Protein AF-0000000076640229 (afdb_homodimer)

InterPro domains:
  IPR005471 Transcription regulator IclR, N-terminal [PF09339] (26-69)
  IPR036388 Winged helix-like DNA-binding domain superfamily [G3DSA:1.10.10.10] (22-86)
  IPR036390 Winged helix DNA-binding domain superfamily [SSF46785] (23-119)

Foldseek 3Di:
DPPPPPCCDCVPNVCCQCPVDPLSVLQLLVQLVVVDWADLVRSCVRSVHDSVSSVVNQVSNVVSVQKDWDDDDPPITIHGDPPDPCNVVSSVVSVVVVCLVVVLLVVLLVLQVPFPDHAQWKWWFDCVLVVNDDPLDATEMEGEHAPVCQVVSQVSSVVSCLVVLSCQVSQHHYHYHYDYLVRCLADVDGPLVRIGTSDHDRCVVSNVPRNDHHPPPDDPPPVLVLLLLLLQLVLVLCVVPVVLLVLLLVVCVVCLVVDDPVCSVLSVVVNSCSVRHDSSNSSCLCNDPGPNNSVSSVPDSRVVRDDPVSVVSSVVSSVVSVVVD/DPPPPPCCDCVPNVCCQCPVDPLSLLQLLVQLVVVDWADLVRSCVRSVHDSVSSVVNQVSNVVSVQKDWDDDDPPITIHGDPPDPCNVVSSVVSVVVVCLVVVLLVVLLVLQVPDPDHAQWKWWFDCVLVVNDDPLDATEMEGEHDPVCQVVSQVSSVVSCLVVLSCQVSQHHYHYHYDYLVRCLADVDGPLVRIGTSDHDRCVVSNVPRNDHHPPPDDPPPVLVLLLLLLQLVLVLCVVPVVLLVLLLVVCVVCLVVDDPVCSVLSVVVNSCSVRHDSSNSSCLCNDPDPNNSVSSVPDSRVVRDDPVSVVSSVVSSVVSVVVD

Radius of gyration: 31.62 Å; Cα contacts (8 Å, |Δi|>4): 970; chains: 2; bounding box: 62×93×67 Å

Secondary structure (DSSP, 8-state):
---------TTTSTHHHHSSBHHHHHHHHHHHHH-S-B-HHHHHHHH---HHHHHHHHHHHHHHTSEEEESSGGG-EEEE-TTSTTHHHHHHHHHHHHHHHHHHHHHHHHHHHT-SS--SEEEEESHHHHT---TTPPEEEEEE--TTTHHHHHHHHHHHHHHHTHHHHHT--EEEEEE-HHHHHHS--S-TTS-EEEEES-THHHHTT---------STTHHHHHHHHHHHHHHHHHHH-THHHHHHHHHHHHHGGGS-HHHHHHHHHHHHHHHH--HHHHHHHHT--SHHHHHHHTT-TTGGG--HHHHHHHHHHHHHHHHH-/---------TTTSTHHHHTSBHHHHHHHHHHHHH-S-B-HHHHHHHH---HHHHHHHHHHHHHHTSEEEESSGGG-EEEE-TTSTTHHHHHHHHHHHHHHHHHHHHHHHHHHHT-SS--SEEEEESHHHHT---TTPPEEEEEE--TTTHHHHHHHHHHHHHHHTHHHHHT--EEEEEE-HHHHHHS--S-TTS-EEEEES-THHHHSS---------STTHHHHHHHHHHHHHHHHHHH-THHHHHHHHHHHHHGGGS-HHHHHHHHHHHHHHHH--HHHHHHHHT--SHHHHHHHTT-TTGGG--HHHHHHHHHHHHHHHHH-

Sequence (650 aa):
MRPIKDHNSALRNSLNEILGYQANVRLLRCLVEAREAMSHSELADRTGLSLPGIHKVVTRMVKTGIIQYTGSGKSQQVEIRNAHPLAPAIKELFKAEREYSDSLIENLKETIKSLESKPKSAWIFGKVALGSDEYGDPIRIALLGDVKSIDKITDQFRDQLRNSGIEKEFDVTIDINGITLADIEARPPIDMENIILLWGTDPQHYLENSISESDGKSSHEDLDHQSLIDSKAWTELLKTYPEIIQRTIKYLENHISQISSGEKKEFQEWKHILESMSLQRLKKFLESDSERSTRLRQSLPFWPVLKDNERTKLEKLKSERKDHEMRPIKDHNSALRNSLNEILGYQANVRLLRCLVEAREAMSHSELADRTGLSLPGIHKVVTRMVKTGIIQYTGSGKSQQVEIRNAHPLAPAIKELFKAEREYSDSLIENLKETIKSLESKPKSAWIFGKVALGSDEYGDPIRIALLGDVKSIDKITDQFRDQLRNSGIEKEFDVTIDINGITLADIEARPPIDMENIILLWGTDPQHYLENSISESDGKSSHEDLDHQSLIDSKAWTELLKTYPEIIQRTIKYLENHISQISSGEKKEFQEWKHILESMSLQRLKKFLESDSERSTRLRQSLPFWPVLKDNERTKLEKLKSERKDHE

Solvent-accessible surface area (backbone atoms only — not comparable to full-atom values): 34714 Å² total; per-residue (Å²): 127,80,71,57,66,79,47,64,12,30,72,67,44,44,56,40,68,62,31,20,30,38,69,38,35,42,49,50,48,53,33,59,72,64,72,46,68,38,37,63,68,55,48,15,55,75,57,50,45,51,60,72,53,40,52,52,48,49,57,57,41,31,44,67,38,53,29,42,76,41,62,51,64,91,60,42,22,38,28,69,28,74,71,32,72,59,37,63,47,52,45,50,36,52,48,49,43,50,47,50,44,52,50,51,54,51,51,52,32,51,54,52,69,67,40,91,62,66,55,59,19,29,30,33,34,54,44,55,40,60,21,62,21,50,62,35,53,54,44,33,32,40,35,30,31,53,84,89,47,26,64,58,39,47,52,51,49,52,51,48,44,62,72,68,37,52,38,38,61,61,61,51,45,78,42,80,40,68,38,35,68,66,48,45,24,28,40,64,73,56,72,71,84,35,55,41,79,54,40,70,53,65,64,65,73,64,46,77,70,44,73,52,74,50,75,85,75,85,76,82,60,66,73,52,49,59,53,37,55,50,26,54,28,48,42,52,45,40,67,48,32,48,59,56,57,57,50,32,46,54,50,45,71,71,41,47,84,74,43,57,77,82,53,30,60,56,51,52,49,47,46,50,48,67,72,39,45,50,71,31,37,44,42,39,42,53,60,36,88,43,68,68,35,53,59,49,62,76,61,65,74,55,71,86,65,54,48,72,72,54,48,51,49,39,51,51,44,45,51,55,48,58,70,71,97,127,78,69,57,66,77,49,63,12,30,71,67,44,43,56,39,68,61,30,20,30,37,69,40,36,42,49,50,48,52,34,59,73,63,72,46,67,37,38,63,68,56,48,17,51,75,57,49,45,50,61,71,54,41,52,52,48,49,59,56,41,31,44,69,39,52,29,42,76,40,62,50,63,91,60,41,22,38,28,69,29,75,70,31,72,60,37,62,47,51,47,50,35,50,48,49,44,50,47,50,44,52,49,52,54,52,51,52,33,51,55,54,69,66,40,92,62,65,56,60,20,28,30,34,34,54,46,56,41,60,22,61,21,52,63,36,53,55,45,33,33,40,37,31,31,53,85,89,47,27,66,59,40,47,51,51,49,52,51,50,45,62,72,67,38,52,38,38,60,61,60,51,45,78,42,79,40,68,38,33,70,65,47,46,25,28,38,65,75,55,73,73,85,36,55,41,80,54,38,69,53,66,66,66,72,65,47,77,71,44,75,51,73,52,76,82,73,83,77,81,61,65,72,52,47,60,52,37,54,50,26,52,25,49,42,52,44,42,67,48,32,48,61,56,57,58,50,31,46,54,50,44,71,72,40,46,83,74,43,57,77,83,53,31,61,56,51,51,49,49,45,50,47,67,73,38,46,49,71,30,36,45,41,39,40,53,61,35,86,44,68,68,36,52,59,48,63,76,61,64,73,56,69,86,66,55,49,71,70,54,47,51,49,40,52,50,43,45,51,56,49,59,70,71,96

Organism: NCBI:txid1194090

Structure (mmCIF, N/CA/C/O backbone):
data_AF-0000000076640229-model_v1
#
loop_
_entity.id
_entity.type
_entity.pdbx_description
1 polymer 'IclR helix-turn-helix domain-containing protein'
#
loop_
_atom_site.group_PDB
_atom_site.id
_atom_site.type_symbol
_atom_site.label_atom_id
_atom_site.label_alt_id
_atom_site.label_comp_id
_atom_site.label_asym_id
_atom_site.label_entity_id
_atom_site.label_seq_id
_atom_site.pdbx_PDB_ins_code
_atom_site.Cartn_x
_atom_site.Cartn_y
_atom_site.Cartn_z
_atom_site.occupancy
_atom_site.B_iso_or_equiv
_atom_site.auth_seq_id
_atom_site.auth_comp_id
_atom_site.auth_asym_id
_atom_site.auth_atom_id
_atom_site.pdbx_PDB_model_num
ATOM 1 N N . MET A 1 1 ? -27.641 -15.086 1.735 1 18.91 1 MET A N 1
ATOM 2 C CA . MET A 1 1 ? -26.594 -14.102 1.98 1 18.91 1 MET A CA 1
ATOM 3 C C . MET A 1 1 ? -25.203 -14.734 1.896 1 18.91 1 MET A C 1
ATOM 5 O O . MET A 1 1 ? -24.891 -15.641 2.666 1 18.91 1 MET A O 1
ATOM 9 N N . ARG A 1 2 ? -24.656 -15 0.723 1 31.39 2 ARG A N 1
ATOM 10 C CA . ARG A 1 2 ? -23.516 -15.883 0.533 1 31.39 2 ARG A CA 1
ATOM 11 C C . ARG A 1 2 ? -22.359 -15.484 1.442 1 31.39 2 ARG A C 1
ATOM 13 O O . ARG A 1 2 ? -22.031 -14.297 1.554 1 31.39 2 ARG A O 1
ATOM 20 N N . PRO A 1 3 ? -22.109 -16.141 2.559 1 33.25 3 PRO A N 1
ATOM 21 C CA . PRO A 1 3 ? -21.109 -15.805 3.566 1 33.25 3 PRO A CA 1
ATOM 22 C C . PRO A 1 3 ? -19.859 -15.164 2.961 1 33.25 3 PRO A C 1
ATOM 24 O O . PRO A 1 3 ? -19.453 -15.516 1.852 1 33.25 3 PRO A O 1
ATOM 27 N N . ILE A 1 4 ? -19.719 -13.898 3.211 1 39.59 4 ILE A N 1
ATOM 28 C CA . ILE A 1 4 ? -18.516 -13.203 2.754 1 39.59 4 ILE A CA 1
ATOM 29 C C . ILE A 1 4 ? -17.297 -14.094 2.979 1 39.59 4 ILE A C 1
ATOM 31 O O . ILE A 1 4 ? -16.938 -14.383 4.121 1 39.59 4 ILE A O 1
ATOM 35 N N . LYS A 1 5 ? -17.172 -15.352 2.533 1 42.25 5 LYS A N 1
ATOM 36 C CA . LYS A 1 5 ? -16.078 -16.312 2.637 1 42.25 5 LYS A CA 1
ATOM 37 C C . LYS A 1 5 ? -14.727 -15.586 2.652 1 42.25 5 LYS A C 1
ATOM 39 O O . LYS A 1 5 ? -14.461 -14.742 1.795 1 42.25 5 LYS A O 1
ATOM 44 N N . ASP A 1 6 ? -14.18 -15.242 3.773 1 50.38 6 ASP A N 1
ATOM 45 C CA . ASP A 1 6 ? -12.844 -14.734 4.074 1 50.38 6 ASP A CA 1
ATOM 46 C C . ASP A 1 6 ? -11.852 -15.109 2.977 1 50.38 6 ASP A C 1
ATOM 48 O O . ASP A 1 6 ? -11.109 -16.094 3.111 1 50.38 6 ASP A O 1
ATOM 52 N N . HIS A 1 7 ? -12.195 -14.945 1.697 1 59.56 7 HIS A N 1
ATOM 53 C CA . HIS A 1 7 ? -11.375 -15.414 0.585 1 59.56 7 HIS A CA 1
ATOM 54 C C . HIS A 1 7 ? -10.172 -14.5 0.373 1 59.56 7 HIS A C 1
ATOM 56 O O . HIS A 1 7 ? -10.305 -13.383 -0.13 1 59.56 7 HIS A O 1
ATOM 62 N N . ASN A 1 8 ? -9.164 -14.734 1.273 1 78.06 8 ASN A N 1
ATOM 63 C CA . ASN A 1 8 ? -7.926 -13.992 1.084 1 78.06 8 ASN A CA 1
ATOM 64 C C . ASN A 1 8 ? -7.043 -14.641 0.019 1 78.06 8 ASN A C 1
ATOM 66 O O . ASN A 1 8 ? -5.973 -15.172 0.329 1 78.06 8 ASN A O 1
ATOM 70 N N . SER A 1 9 ? -7.57 -14.531 -1.17 1 87.88 9 SER A N 1
ATOM 71 C CA . SER A 1 9 ? -6.844 -15.094 -2.305 1 87.88 9 SER A CA 1
ATOM 72 C C . SER A 1 9 ? -5.52 -14.375 -2.525 1 87.88 9 SER A C 1
ATOM 74 O O . SER A 1 9 ? -5.484 -13.148 -2.643 1 87.88 9 SER A O 1
ATOM 76 N N . ALA A 1 10 ? -4.473 -15.133 -2.506 1 87.88 10 ALA A N 1
ATOM 77 C CA . ALA A 1 10 ? -3.16 -14.555 -2.795 1 87.88 10 ALA A CA 1
ATOM 78 C C . ALA A 1 10 ? -3.117 -13.961 -4.199 1 87.88 10 ALA A C 1
ATOM 80 O O . ALA A 1 10 ? -2.467 -12.945 -4.434 1 87.88 10 ALA A O 1
ATOM 81 N N . LEU A 1 11 ? -3.842 -14.57 -5.047 1 88.5 11 LEU A N 1
ATOM 82 C CA . LEU A 1 11 ? -3.838 -14.125 -6.434 1 88.5 11 LEU A CA 1
ATOM 83 C C . LEU A 1 11 ? -4.656 -12.852 -6.598 1 88.5 11 LEU A C 1
ATOM 85 O O . LEU A 1 11 ? -4.211 -11.898 -7.238 1 88.5 11 LEU A O 1
ATOM 89 N N . ARG A 1 12 ? -5.824 -12.805 -6.02 1 89.81 12 ARG A N 1
ATOM 90 C CA . ARG A 1 12 ? -6.766 -11.711 -6.246 1 89.81 12 ARG A CA 1
ATOM 91 C C . ARG A 1 12 ? -6.5 -10.562 -5.285 1 89.81 12 ARG A C 1
ATOM 93 O O . ARG A 1 12 ? -6.754 -9.398 -5.617 1 89.81 12 ARG A O 1
ATOM 100 N N . ASN A 1 13 ? -6.051 -10.898 -4.109 1 92.88 13 ASN A N 1
ATOM 101 C CA . ASN A 1 13 ? -5.832 -9.906 -3.061 1 92.88 13 ASN A CA 1
ATOM 102 C C . ASN A 1 13 ? -4.402 -9.961 -2.527 1 92.88 13 ASN A C 1
ATOM 104 O O . ASN A 1 13 ? -4.188 -10.023 -1.315 1 92.88 13 ASN A O 1
ATOM 108 N N . SER A 1 14 ? -3.463 -9.898 -3.428 1 91.25 14 SER A N 1
ATOM 109 C CA . SER A 1 14 ? -2.053 -10.094 -3.105 1 91.25 14 SER A CA 1
ATOM 110 C C . SER A 1 14 ? -1.558 -9.031 -2.125 1 91.25 14 SER A C 1
ATOM 112 O O . SER A 1 14 ? -0.704 -9.312 -1.281 1 91.25 14 SER A O 1
ATOM 114 N N . LEU A 1 15 ? -2.164 -7.891 -2.152 1 94.31 15 LEU A N 1
ATOM 115 C CA . LEU A 1 15 ? -1.649 -6.754 -1.396 1 94.31 15 LEU A CA 1
ATOM 116 C C . LEU A 1 15 ? -1.976 -6.895 0.087 1 94.31 15 LEU A C 1
ATOM 118 O O . LEU A 1 15 ? -1.386 -6.211 0.925 1 94.31 15 LEU A O 1
ATOM 122 N N . ASN A 1 16 ? -2.912 -7.816 0.43 1 92.19 16 ASN A N 1
ATOM 123 C CA . ASN A 1 16 ? -3.25 -8.023 1.834 1 92.19 16 ASN A CA 1
ATOM 124 C C . ASN A 1 16 ? -2.02 -8.406 2.656 1 92.19 16 ASN A C 1
ATOM 126 O O . ASN A 1 16 ? -1.801 -7.859 3.738 1 92.19 16 ASN A O 1
ATOM 130 N N . GLU A 1 17 ? -1.289 -9.242 2.072 1 89.62 17 GLU A N 1
ATOM 131 C CA . GLU A 1 17 ? -0.088 -9.688 2.773 1 89.62 17 GLU A CA 1
ATOM 132 C C . GLU A 1 17 ? 1.095 -8.766 2.477 1 89.62 17 GLU A C 1
ATOM 134 O O . GLU A 1 17 ? 1.861 -8.422 3.377 1 89.62 17 GLU A O 1
ATOM 139 N N . ILE A 1 18 ? 1.291 -8.391 1.312 1 93.75 18 ILE A N 1
ATOM 140 C CA . ILE A 1 18 ? 2.453 -7.641 0.854 1 93.75 18 ILE A CA 1
ATOM 141 C C . ILE A 1 18 ? 2.537 -6.312 1.606 1 93.75 18 ILE A C 1
ATOM 143 O O . ILE A 1 18 ? 3.623 -5.887 2.004 1 93.75 18 ILE A O 1
ATOM 147 N N . LEU A 1 19 ? 1.335 -5.676 1.875 1 94.62 19 LEU A N 1
ATOM 148 C CA . LEU A 1 19 ? 1.336 -4.344 2.479 1 94.62 19 LEU A CA 1
ATOM 149 C C . LEU A 1 19 ? 0.585 -4.352 3.805 1 94.62 19 LEU A C 1
ATOM 151 O O . LEU A 1 19 ? 0.565 -3.344 4.516 1 94.62 19 LEU A O 1
ATOM 155 N N . GLY A 1 20 ? 0.113 -5.445 4.219 1 92.75 20 GLY A N 1
ATOM 156 C CA . GLY A 1 20 ? -0.841 -5.461 5.316 1 92.75 20 GLY A CA 1
ATOM 157 C C . GLY A 1 20 ? -0.18 -5.48 6.68 1 92.75 20 GLY A C 1
ATOM 158 O O . GLY A 1 20 ? -0.825 -5.789 7.684 1 92.75 20 GLY A O 1
ATOM 159 N N . TYR A 1 21 ? 1.125 -5.172 6.742 1 93 21 TYR A N 1
ATOM 160 C CA . TYR A 1 21 ? 1.892 -5.02 7.973 1 93 21 TYR A CA 1
ATOM 161 C C . TYR A 1 21 ? 2.85 -3.84 7.875 1 93 21 TYR A C 1
ATOM 163 O O . TYR A 1 21 ? 3.496 -3.639 6.844 1 93 21 TYR A O 1
ATOM 171 N N . GLN A 1 22 ? 2.891 -3.135 8.992 1 93.56 22 GLN A N 1
ATOM 172 C CA . GLN A 1 22 ? 3.729 -1.942 8.961 1 93.56 22 GLN A CA 1
ATOM 173 C C . GLN A 1 22 ? 5.184 -2.301 8.672 1 93.56 22 GLN A C 1
ATOM 175 O O . GLN A 1 22 ? 5.879 -1.578 7.953 1 93.56 22 GLN A O 1
ATOM 180 N N . ALA A 1 23 ? 5.582 -3.375 9.289 1 94.56 23 ALA A N 1
ATOM 181 C CA . ALA A 1 23 ? 6.957 -3.812 9.062 1 94.56 23 ALA A CA 1
ATOM 182 C C . ALA A 1 23 ? 7.211 -4.078 7.582 1 94.56 23 ALA A C 1
ATOM 184 O O . ALA A 1 23 ? 8.297 -3.789 7.066 1 94.56 23 ALA A O 1
ATOM 185 N N . ASN A 1 24 ? 6.203 -4.656 6.883 1 95.94 24 ASN A N 1
ATOM 186 C CA . ASN A 1 24 ? 6.324 -4.898 5.449 1 95.94 24 ASN A CA 1
ATOM 187 C C . ASN A 1 24 ? 6.449 -3.594 4.668 1 95.94 24 ASN A C 1
ATOM 189 O O . ASN A 1 24 ? 7.266 -3.49 3.752 1 95.94 24 ASN A O 1
ATOM 193 N N . VAL A 1 25 ? 5.672 -2.645 5.039 1 96.31 25 VAL A N 1
ATOM 194 C CA . VAL A 1 25 ? 5.672 -1.349 4.367 1 96.31 25 VAL A CA 1
ATOM 195 C C . VAL A 1 25 ? 7.031 -0.675 4.535 1 96.31 25 VAL A C 1
ATOM 197 O O . VAL A 1 25 ? 7.602 -0.166 3.568 1 96.31 25 VAL A O 1
ATOM 200 N N . ARG A 1 26 ? 7.551 -0.712 5.707 1 95.44 26 ARG A N 1
ATOM 201 C CA . ARG A 1 26 ? 8.852 -0.112 5.992 1 95.44 26 ARG A CA 1
ATOM 202 C C . ARG A 1 26 ? 9.953 -0.796 5.199 1 95.44 26 ARG A C 1
ATOM 204 O O . ARG A 1 26 ? 10.828 -0.129 4.637 1 95.44 26 ARG A O 1
ATOM 211 N N . LEU A 1 27 ? 9.914 -2.07 5.211 1 95.94 27 LEU A N 1
ATOM 212 C CA . LEU A 1 27 ? 10.93 -2.838 4.504 1 95.94 27 LEU A CA 1
ATOM 213 C C . LEU A 1 27 ? 10.898 -2.539 3.008 1 95.94 27 LEU A C 1
ATOM 215 O O . LEU A 1 27 ? 11.93 -2.27 2.398 1 95.94 27 LEU A O 1
ATOM 219 N N . LEU A 1 28 ? 9.719 -2.6 2.416 1 96.81 28 LEU A N 1
ATOM 220 C CA . LEU A 1 28 ? 9.578 -2.367 0.982 1 96.81 28 LEU A CA 1
ATOM 221 C C . LEU A 1 28 ? 10.016 -0.951 0.617 1 96.81 28 LEU A C 1
ATOM 223 O O . LEU A 1 28 ? 10.648 -0.74 -0.416 1 96.81 28 LEU A O 1
ATOM 227 N N . ARG A 1 29 ? 9.602 0.015 1.452 1 95.69 29 ARG A N 1
ATOM 228 C CA . ARG A 1 29 ? 10.047 1.386 1.23 1 95.69 29 ARG A CA 1
ATOM 229 C C . ARG A 1 29 ? 11.562 1.458 1.137 1 95.69 29 ARG A C 1
ATOM 231 O O . ARG A 1 29 ? 12.109 2.059 0.207 1 95.69 29 ARG A O 1
ATOM 238 N N . CYS A 1 30 ? 12.219 0.868 2.1 1 95.25 30 CYS A N 1
ATOM 239 C CA . CYS A 1 30 ? 13.672 0.864 2.16 1 95.25 30 CYS A CA 1
ATOM 240 C C . CYS A 1 30 ? 14.273 0.252 0.897 1 95.25 30 CYS A C 1
ATOM 242 O O . CYS A 1 30 ? 15.18 0.828 0.293 1 95.25 30 CYS A O 1
ATOM 244 N N . LEU A 1 31 ? 13.781 -0.862 0.482 1 95.94 31 LEU A N 1
ATOM 245 C CA . LEU A 1 31 ? 14.312 -1.586 -0.667 1 95.94 31 LEU A CA 1
ATOM 246 C C . LEU A 1 31 ? 14.062 -0.813 -1.958 1 95.94 31 LEU A C 1
ATOM 248 O O . LEU A 1 31 ? 14.93 -0.768 -2.836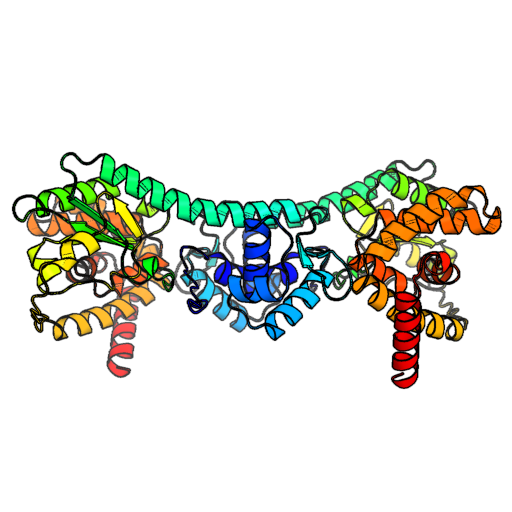 1 95.94 31 LEU A O 1
ATOM 252 N N . VAL A 1 32 ? 12.883 -0.26 -2.08 1 95.19 32 VAL A N 1
ATOM 253 C CA . VAL A 1 32 ? 12.531 0.488 -3.285 1 95.19 32 VAL A CA 1
ATOM 254 C C . VAL A 1 32 ? 13.414 1.729 -3.396 1 95.19 32 VAL A C 1
ATOM 256 O O . VAL A 1 32 ? 13.906 2.057 -4.48 1 95.19 32 VAL A O 1
ATOM 259 N N . GLU A 1 33 ? 13.617 2.426 -2.312 1 92.69 33 GLU A N 1
ATOM 260 C CA . GLU A 1 33 ? 14.391 3.664 -2.305 1 92.69 33 GLU A CA 1
ATOM 261 C C . GLU A 1 33 ? 15.867 3.393 -2.576 1 92.69 33 GLU A C 1
ATOM 263 O O . GLU A 1 33 ? 16.516 4.156 -3.285 1 92.69 33 GLU A O 1
ATOM 268 N N . ALA A 1 34 ? 16.422 2.365 -2.01 1 89.56 34 ALA A N 1
ATOM 269 C CA . ALA A 1 34 ? 17.844 2.07 -2.145 1 89.56 34 ALA A CA 1
ATOM 270 C C . ALA A 1 34 ? 18.156 1.502 -3.525 1 89.56 34 ALA A C 1
ATOM 272 O O . ALA A 1 34 ? 19.281 1.651 -4.023 1 89.56 34 ALA A O 1
ATOM 273 N N . ARG A 1 35 ? 17.281 0.821 -4.125 1 86.31 35 ARG A N 1
ATOM 274 C CA . ARG A 1 35 ? 17.422 0.215 -5.445 1 86.31 35 ARG A CA 1
ATOM 275 C C . ARG A 1 35 ? 18.578 -0.779 -5.465 1 86.31 35 ARG A C 1
ATOM 277 O O . ARG A 1 35 ? 19.234 -0.962 -6.492 1 86.31 35 ARG A O 1
ATOM 284 N N . GLU A 1 36 ? 19.047 -1.234 -4.344 1 89.62 36 GLU A N 1
ATOM 285 C CA . GLU A 1 36 ? 20.109 -2.223 -4.23 1 89.62 36 GLU A CA 1
ATOM 286 C C . GLU A 1 36 ? 19.781 -3.281 -3.184 1 89.62 36 GLU A C 1
ATOM 288 O O . GLU A 1 36 ? 18.875 -3.086 -2.361 1 89.62 36 GLU A O 1
ATOM 293 N N . ALA A 1 37 ? 20.484 -4.41 -3.311 1 93.44 37 ALA A N 1
ATOM 294 C CA . ALA A 1 37 ? 20.344 -5.465 -2.311 1 93.44 37 ALA A CA 1
ATOM 295 C C . ALA A 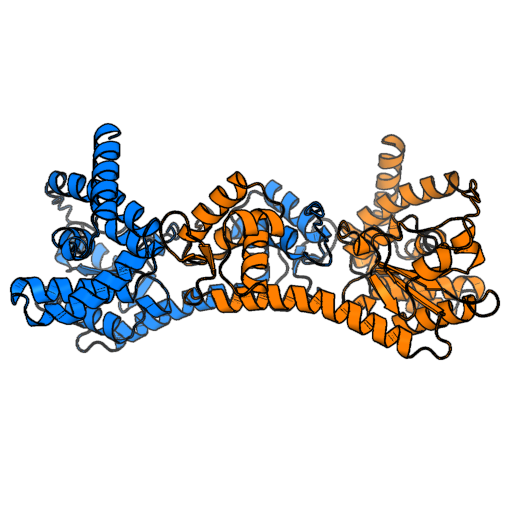1 37 ? 20.953 -5.043 -0.974 1 93.44 37 ALA A C 1
ATOM 297 O O . ALA A 1 37 ? 21.922 -4.289 -0.938 1 93.44 37 ALA A O 1
ATOM 298 N N . MET A 1 38 ? 20.328 -5.441 0.076 1 95.31 38 MET A N 1
ATOM 299 C CA . MET A 1 38 ? 20.781 -5.055 1.41 1 95.31 38 MET A CA 1
ATOM 300 C C . MET A 1 38 ? 20.797 -6.258 2.348 1 95.31 38 MET A C 1
ATOM 302 O O . MET A 1 38 ? 19.953 -7.148 2.232 1 95.31 38 MET A O 1
ATOM 306 N N . SER A 1 39 ? 21.703 -6.227 3.221 1 94.5 39 SER A N 1
ATOM 307 C CA . SER A 1 39 ? 21.766 -7.27 4.234 1 94.5 39 SER A CA 1
ATOM 308 C C . SER A 1 39 ? 20.688 -7.078 5.293 1 94.5 39 SER A C 1
ATOM 310 O O . SER A 1 39 ? 20.094 -6.004 5.391 1 94.5 39 SER A O 1
ATOM 312 N N . HIS A 1 40 ? 20.516 -8.156 6.078 1 94.12 40 HIS A N 1
ATOM 313 C CA . HIS A 1 40 ? 19.547 -8.062 7.16 1 94.12 40 HIS A CA 1
ATOM 314 C C . HIS A 1 40 ? 19.938 -6.98 8.156 1 94.12 40 HIS A C 1
ATOM 316 O O . HIS A 1 40 ? 19.078 -6.254 8.656 1 94.12 40 HIS A O 1
ATOM 322 N N . SER A 1 41 ? 21.203 -6.82 8.422 1 94.44 41 SER A N 1
ATOM 323 C CA . SER A 1 41 ? 21.688 -5.805 9.352 1 94.44 41 SER A CA 1
ATOM 324 C C . SER A 1 41 ? 21.438 -4.398 8.812 1 94.44 41 SER A C 1
ATOM 326 O O . SER A 1 41 ? 21.016 -3.51 9.555 1 94.44 41 SER A O 1
ATOM 328 N N . GLU A 1 42 ? 21.719 -4.223 7.57 1 94.5 42 GLU A N 1
ATOM 329 C CA . GLU A 1 42 ? 21.453 -2.932 6.938 1 94.5 42 GLU A CA 1
ATOM 330 C C . GLU A 1 42 ? 19.969 -2.584 6.969 1 94.5 42 GLU A C 1
ATOM 332 O O . GLU A 1 42 ? 19.594 -1.442 7.246 1 94.5 42 GLU A O 1
ATOM 337 N N . LEU A 1 43 ? 19.141 -3.543 6.68 1 95.69 43 LEU A N 1
ATOM 338 C CA . LEU A 1 43 ? 17.688 -3.34 6.703 1 95.69 43 LEU A CA 1
ATOM 339 C C . LEU A 1 43 ? 17.219 -2.967 8.102 1 95.69 43 LEU A C 1
ATOM 341 O O . LEU A 1 43 ? 16.359 -2.094 8.266 1 95.69 43 LEU A O 1
ATOM 345 N N . ALA A 1 44 ? 17.766 -3.645 9.086 1 95.31 44 ALA A N 1
ATOM 346 C CA . ALA A 1 44 ? 17.406 -3.336 10.469 1 95.31 44 ALA A CA 1
ATOM 347 C C . ALA A 1 44 ? 17.75 -1.886 10.812 1 95.31 44 ALA A C 1
ATOM 349 O O . ALA A 1 44 ? 16.922 -1.169 11.383 1 95.31 44 ALA A O 1
ATOM 350 N N . ASP A 1 45 ? 18.859 -1.44 10.375 1 93.5 45 ASP A N 1
ATOM 351 C CA . ASP A 1 45 ? 19.328 -0.081 10.641 1 93.5 45 ASP A CA 1
ATOM 352 C C . ASP A 1 45 ? 18.438 0.946 9.938 1 93.5 45 ASP A C 1
ATOM 354 O O . ASP A 1 45 ? 18 1.924 10.555 1 93.5 45 ASP A O 1
ATOM 358 N N . ARG A 1 46 ? 18.094 0.702 8.805 1 92 46 ARG A N 1
ATOM 359 C CA . ARG A 1 46 ? 17.391 1.682 7.984 1 92 46 ARG A CA 1
ATOM 360 C C . ARG A 1 46 ? 15.898 1.723 8.336 1 92 46 ARG A C 1
ATOM 362 O O . ARG A 1 46 ? 15.266 2.771 8.234 1 92 46 ARG A O 1
ATOM 369 N N . THR A 1 47 ? 15.375 0.585 8.703 1 92.56 47 THR A N 1
ATOM 370 C CA . THR A 1 47 ? 13.938 0.515 8.969 1 92.56 47 THR A CA 1
ATOM 371 C C . THR A 1 47 ? 13.648 0.83 10.438 1 92.56 47 THR A C 1
ATOM 373 O O . THR A 1 47 ? 12.516 1.152 10.789 1 92.56 47 THR A O 1
ATOM 376 N N . GLY A 1 48 ? 14.633 0.637 11.305 1 91.19 48 GLY A N 1
ATOM 377 C CA . GLY A 1 48 ? 14.422 0.782 12.734 1 91.19 48 GLY A CA 1
ATOM 378 C C . GLY A 1 48 ? 13.836 -0.461 13.383 1 91.19 48 GLY A C 1
ATOM 379 O O . GLY A 1 48 ? 13.484 -0.445 14.562 1 91.19 48 GLY A O 1
ATOM 380 N N . LEU A 1 49 ? 13.711 -1.518 12.695 1 92.69 49 LEU A N 1
ATOM 381 C CA . LEU A 1 49 ? 13.234 -2.787 13.234 1 92.69 49 LEU A CA 1
ATOM 382 C C . LEU A 1 49 ? 14.383 -3.58 13.852 1 92.69 49 LEU A C 1
ATOM 384 O O . LEU A 1 49 ? 15.547 -3.369 13.5 1 92.69 49 LEU A O 1
ATOM 388 N N . SER A 1 50 ? 14.016 -4.441 14.727 1 94.81 50 SER A N 1
ATOM 389 C CA . SER A 1 50 ? 15.016 -5.34 15.289 1 94.81 50 SER A CA 1
ATOM 390 C C . SER A 1 50 ? 15.469 -6.379 14.266 1 94.81 50 SER A C 1
ATOM 392 O O . SER A 1 50 ? 14.758 -6.648 13.297 1 94.81 50 SER A O 1
ATOM 394 N N . LEU A 1 51 ? 16.625 -6.938 14.5 1 94.06 51 LEU A N 1
ATOM 395 C CA . LEU A 1 51 ? 17.141 -7.965 13.594 1 94.06 51 LEU A CA 1
ATOM 396 C C . LEU A 1 51 ? 16.203 -9.164 13.539 1 94.06 51 LEU A C 1
ATOM 398 O O . LEU A 1 51 ? 15.867 -9.648 12.453 1 94.06 51 LEU A O 1
ATOM 402 N N . PRO A 1 52 ? 15.703 -9.695 14.648 1 94.75 52 PRO A N 1
ATOM 403 C CA . PRO A 1 52 ? 14.703 -10.766 14.578 1 94.75 52 PRO A CA 1
ATOM 404 C C . PRO A 1 52 ? 13.453 -10.352 13.812 1 94.75 52 PRO A C 1
ATOM 406 O O . PRO A 1 52 ? 12.859 -11.164 13.102 1 94.75 52 PRO A O 1
ATOM 409 N N . GLY A 1 53 ? 13.07 -9.07 14 1 95.5 53 GLY A N 1
ATOM 410 C CA . GLY A 1 53 ? 11.938 -8.562 13.25 1 95.5 53 GLY A CA 1
ATOM 411 C C . GLY A 1 53 ? 12.148 -8.594 11.742 1 95.5 53 GLY A C 1
ATOM 412 O O . GLY A 1 53 ? 11.242 -8.953 10.992 1 95.5 53 GLY A O 1
ATOM 413 N N . ILE A 1 54 ? 13.336 -8.25 11.367 1 95.31 54 ILE A N 1
ATOM 414 C CA . ILE A 1 54 ? 13.695 -8.266 9.945 1 95.31 54 ILE A CA 1
ATOM 415 C C . ILE A 1 54 ? 13.648 -9.695 9.422 1 95.31 54 ILE A C 1
ATOM 417 O O . ILE A 1 54 ? 13.133 -9.945 8.328 1 95.31 54 ILE A O 1
ATOM 421 N N . HIS A 1 55 ? 14.164 -10.586 10.125 1 93.06 55 HIS A N 1
ATOM 422 C CA . HIS A 1 55 ? 14.125 -11.984 9.703 1 93.06 55 HIS A CA 1
ATOM 423 C C . HIS A 1 55 ? 12.695 -12.461 9.492 1 93.06 55 HIS A C 1
ATOM 425 O O . HIS A 1 55 ? 12.391 -13.117 8.492 1 93.06 55 HIS A O 1
ATOM 431 N N . LYS A 1 56 ? 11.883 -12.102 10.414 1 95.12 56 LYS A N 1
ATOM 432 C CA . LYS A 1 56 ? 10.477 -12.508 10.328 1 95.12 56 LYS A CA 1
ATOM 433 C C . LYS A 1 56 ? 9.805 -11.891 9.109 1 95.12 56 LYS A C 1
ATOM 435 O O . LYS A 1 56 ? 9.109 -12.586 8.359 1 95.12 56 LYS A O 1
ATOM 440 N N . VAL A 1 57 ? 10.008 -10.641 8.922 1 95.12 57 VAL A N 1
ATOM 441 C CA . VAL A 1 57 ? 9.367 -9.914 7.828 1 95.12 57 VAL A CA 1
ATOM 442 C C . VAL A 1 57 ? 9.891 -10.43 6.488 1 95.12 57 VAL A C 1
ATOM 444 O O . VAL A 1 57 ? 9.117 -10.648 5.555 1 95.12 57 VAL A O 1
ATOM 447 N N . VAL A 1 58 ? 11.156 -10.633 6.387 1 93 58 VAL A N 1
ATOM 448 C CA . VAL A 1 58 ? 11.766 -11.07 5.137 1 93 58 VAL A CA 1
ATOM 449 C C . VAL A 1 58 ? 11.281 -12.469 4.781 1 93 58 VAL A C 1
ATOM 451 O O . VAL A 1 58 ? 10.93 -12.742 3.631 1 93 58 VAL A O 1
ATOM 454 N N . THR A 1 59 ? 11.234 -13.32 5.781 1 87.94 59 THR A N 1
ATOM 455 C CA . THR A 1 59 ? 10.758 -14.68 5.559 1 87.94 59 THR A CA 1
ATOM 456 C C . THR A 1 59 ? 9.328 -14.672 5.023 1 87.94 59 THR A C 1
ATOM 458 O O . THR A 1 59 ? 9.016 -15.375 4.062 1 87.94 59 THR A O 1
ATOM 461 N N . ARG A 1 60 ? 8.547 -13.859 5.586 1 90.31 60 ARG A N 1
ATOM 462 C CA . ARG A 1 60 ? 7.148 -13.758 5.168 1 90.31 60 ARG A CA 1
ATOM 463 C C . ARG A 1 60 ? 7.043 -13.164 3.766 1 90.31 60 ARG A C 1
ATOM 465 O O . ARG A 1 60 ? 6.281 -13.664 2.934 1 90.31 60 ARG A O 1
ATOM 472 N N . MET A 1 61 ? 7.812 -12.172 3.525 1 92.25 61 MET A N 1
ATOM 473 C CA . MET A 1 61 ? 7.691 -11.422 2.273 1 92.25 61 MET A CA 1
ATOM 474 C C . MET A 1 61 ? 8.281 -12.219 1.112 1 92.25 61 MET A C 1
ATOM 476 O O . MET A 1 61 ? 7.82 -12.102 -0.024 1 92.25 61 MET A O 1
ATOM 480 N N . VAL A 1 62 ? 9.273 -13.031 1.366 1 87.25 62 VAL A N 1
ATOM 481 C CA . VAL A 1 62 ? 9.844 -13.883 0.327 1 87.25 62 VAL A CA 1
ATOM 482 C C . VAL A 1 62 ? 8.789 -14.875 -0.166 1 87.25 62 VAL A C 1
ATOM 484 O O . VAL A 1 62 ? 8.742 -15.195 -1.354 1 87.25 62 VAL A O 1
ATOM 487 N N . LYS A 1 63 ? 7.883 -15.273 0.688 1 83.75 63 LYS A N 1
ATOM 488 C CA . LYS A 1 63 ? 6.824 -16.219 0.333 1 83.75 63 LYS A CA 1
ATOM 489 C C . LYS A 1 63 ? 5.848 -15.594 -0.661 1 83.75 63 LYS A C 1
ATOM 491 O O . LYS A 1 63 ? 5.223 -16.297 -1.453 1 83.75 63 LYS A O 1
ATOM 496 N N . THR A 1 64 ? 5.723 -14.297 -0.622 1 88.12 64 THR A N 1
ATOM 497 C CA . THR A 1 64 ? 4.816 -13.609 -1.537 1 88.12 64 THR A CA 1
ATOM 498 C C . THR A 1 64 ? 5.453 -13.469 -2.918 1 88.12 64 THR A C 1
ATOM 500 O O . THR A 1 64 ? 4.758 -13.195 -3.9 1 88.12 64 THR A O 1
ATOM 503 N N . GLY A 1 65 ? 6.801 -13.555 -2.943 1 88.25 65 GLY A N 1
ATOM 504 C CA . GLY A 1 65 ? 7.523 -13.414 -4.195 1 88.25 65 GLY A CA 1
ATOM 505 C C . GLY A 1 65 ? 7.891 -11.977 -4.52 1 88.25 65 GLY A C 1
ATOM 506 O O . GLY A 1 65 ? 8.562 -11.711 -5.516 1 88.25 65 GLY A O 1
ATOM 507 N N . ILE A 1 66 ? 7.547 -10.977 -3.707 1 93.75 66 ILE A N 1
ATOM 508 C CA . ILE A 1 66 ? 7.773 -9.57 -4.02 1 93.75 66 ILE A CA 1
ATOM 509 C C . ILE A 1 66 ? 9.242 -9.219 -3.783 1 93.75 66 ILE A C 1
ATOM 511 O O . ILE A 1 66 ? 9.773 -8.297 -4.406 1 93.75 66 ILE A O 1
ATOM 515 N N . ILE A 1 67 ? 9.891 -9.969 -2.848 1 93.25 67 ILE A N 1
ATOM 516 C CA . ILE A 1 67 ? 11.32 -9.812 -2.625 1 93.25 67 ILE A CA 1
ATOM 517 C C . ILE A 1 67 ? 12.023 -11.164 -2.775 1 93.25 67 ILE A C 1
ATOM 519 O O . ILE A 1 67 ? 11.367 -12.203 -2.803 1 93.25 67 ILE A O 1
ATOM 523 N N . GLN A 1 68 ? 13.297 -11.125 -2.91 1 87.38 68 GLN A N 1
ATOM 524 C CA . GLN A 1 68 ? 14.07 -12.352 -3.072 1 87.38 68 GLN A CA 1
ATOM 525 C C . GLN A 1 68 ? 15.469 -12.195 -2.48 1 87.38 68 GLN A C 1
ATOM 527 O O . GLN A 1 68 ? 15.945 -11.078 -2.285 1 87.38 68 GLN A O 1
ATOM 532 N N . TYR A 1 69 ? 16.062 -13.344 -2.146 1 82.44 69 TYR A N 1
ATOM 533 C CA . TYR A 1 69 ? 17.453 -13.359 -1.697 1 82.44 69 TYR A CA 1
ATOM 534 C C . TYR A 1 69 ? 18.406 -13.336 -2.881 1 82.44 69 TYR A C 1
ATOM 536 O O . TYR A 1 69 ? 18.109 -13.875 -3.947 1 82.44 69 TYR A O 1
ATOM 544 N N . THR A 1 70 ? 19.469 -12.641 -2.662 1 80.69 70 THR A N 1
ATOM 545 C CA . THR A 1 70 ? 20.594 -12.68 -3.59 1 80.69 70 THR A CA 1
ATOM 546 C C . THR A 1 70 ? 21.891 -12.953 -2.846 1 80.69 70 THR A C 1
ATOM 548 O O . THR A 1 70 ? 22.016 -12.656 -1.653 1 80.69 70 THR A O 1
ATOM 551 N N . GLY A 1 71 ? 22.828 -13.539 -3.562 1 77 71 GLY A N 1
ATOM 552 C CA . GLY A 1 71 ? 24.078 -13.898 -2.922 1 77 71 GLY A CA 1
ATOM 553 C C . GLY A 1 71 ? 24.031 -15.258 -2.254 1 77 71 GLY A C 1
ATOM 554 O O . GLY A 1 71 ? 23.047 -15.992 -2.391 1 77 71 GLY A O 1
ATOM 555 N N . SER A 1 72 ? 25.172 -15.68 -1.578 1 73.44 72 SER A N 1
ATOM 556 C CA . SER A 1 72 ? 25.266 -17.062 -1.104 1 73.44 72 SER A CA 1
ATOM 557 C C . SER A 1 72 ? 25.641 -17.109 0.374 1 73.44 72 SER A C 1
ATOM 559 O O . SER A 1 72 ? 26.359 -16.234 0.87 1 73.44 72 SER A O 1
ATOM 561 N N . GLY A 1 73 ? 25.016 -18.188 0.97 1 64.75 73 GLY A N 1
ATOM 562 C CA . GLY A 1 73 ? 25.375 -18.5 2.344 1 64.75 73 GLY A CA 1
ATOM 563 C C . GLY A 1 73 ? 25.141 -17.344 3.299 1 64.75 73 GLY A C 1
ATOM 564 O O . GLY A 1 73 ? 24.031 -16.797 3.359 1 64.75 73 GLY A O 1
ATOM 565 N N . LYS A 1 74 ? 26.234 -16.984 3.965 1 66.94 74 LYS A N 1
ATOM 566 C CA . LYS A 1 74 ? 26.188 -15.945 4.988 1 66.94 74 LYS A CA 1
ATOM 567 C C . LYS A 1 74 ? 26.141 -14.562 4.359 1 66.94 74 LYS A C 1
ATOM 569 O O . LYS A 1 74 ? 25.797 -13.578 5.027 1 66.94 74 LYS A O 1
ATOM 574 N N . SER A 1 75 ? 26.391 -14.477 3.133 1 80.75 75 SER A N 1
ATOM 575 C CA . SER A 1 75 ? 26.422 -13.188 2.443 1 80.75 75 SER A CA 1
ATOM 576 C C . SER A 1 75 ? 25.125 -12.922 1.692 1 80.75 75 SER A C 1
ATOM 578 O O . SER A 1 75 ? 25.109 -12.133 0.743 1 80.75 75 SER A O 1
ATOM 580 N N . GLN A 1 76 ? 24.125 -13.523 2.209 1 83.19 76 GLN A N 1
ATOM 581 C CA . GLN A 1 76 ? 22.844 -13.336 1.531 1 83.19 76 GLN A CA 1
ATOM 582 C C . GLN A 1 76 ? 22.312 -11.922 1.744 1 83.19 76 GLN A C 1
ATOM 584 O O . GLN A 1 76 ? 22.406 -11.375 2.846 1 83.19 76 GLN A O 1
ATOM 589 N N . GLN A 1 77 ? 21.812 -11.32 0.694 1 92 77 GLN A N 1
ATOM 590 C CA . GLN A 1 77 ? 21.156 -10.008 0.711 1 92 77 GLN A CA 1
ATOM 591 C C . GLN A 1 77 ? 19.734 -10.094 0.17 1 92 77 GLN A C 1
ATOM 593 O O . GLN A 1 77 ? 19.344 -11.109 -0.392 1 92 77 GLN A O 1
ATOM 598 N N . VAL A 1 78 ? 19.031 -9.086 0.452 1 93.75 78 VAL A N 1
ATOM 599 C CA . VAL A 1 78 ? 17.625 -9.039 0.062 1 93.75 78 VAL A CA 1
ATOM 600 C C . VAL A 1 78 ? 17.391 -7.898 -0.924 1 93.75 78 VAL A C 1
ATOM 602 O O . VAL A 1 78 ? 17.953 -6.809 -0.76 1 93.75 78 VAL A O 1
ATOM 605 N N . GLU A 1 79 ? 16.609 -8.133 -1.93 1 93.44 79 GLU A N 1
ATOM 606 C CA . GLU A 1 79 ? 16.234 -7.078 -2.875 1 93.44 79 GLU A CA 1
ATOM 607 C C . GLU A 1 79 ? 14.812 -7.258 -3.375 1 93.44 79 GLU A C 1
ATOM 609 O O . GLU A 1 79 ? 14.219 -8.328 -3.227 1 93.44 79 GLU A O 1
ATOM 614 N N . ILE A 1 80 ? 14.25 -6.23 -3.908 1 94.62 80 ILE A N 1
ATOM 615 C CA . ILE A 1 80 ? 12.953 -6.324 -4.559 1 94.62 80 ILE A CA 1
ATOM 616 C C . ILE A 1 80 ? 13.07 -7.152 -5.836 1 94.62 80 ILE A C 1
ATOM 618 O O . ILE A 1 80 ? 14.047 -7.023 -6.578 1 94.62 80 ILE A O 1
ATOM 622 N N . ARG A 1 81 ? 12.156 -8.055 -6.043 1 90.5 81 ARG A N 1
ATOM 623 C CA . ARG A 1 81 ? 12.102 -8.828 -7.281 1 90.5 81 ARG A CA 1
ATOM 624 C C . ARG A 1 81 ? 11.367 -8.062 -8.375 1 90.5 81 ARG A C 1
ATOM 626 O O . ARG A 1 81 ? 10.141 -8.078 -8.438 1 90.5 81 ARG A O 1
ATOM 633 N N . ASN A 1 82 ? 12.023 -7.539 -9.281 1 91.62 82 ASN A N 1
ATOM 634 C CA . ASN A 1 82 ? 11.484 -6.691 -10.336 1 91.62 82 ASN A CA 1
ATOM 635 C C . ASN A 1 82 ? 10.531 -7.465 -11.242 1 91.62 82 ASN A C 1
ATOM 637 O O . ASN A 1 82 ? 9.664 -6.879 -11.891 1 91.62 82 ASN A O 1
ATOM 641 N N . ALA A 1 83 ? 10.672 -8.781 -11.297 1 88.38 83 ALA A N 1
ATOM 642 C CA . ALA A 1 83 ? 9.859 -9.617 -12.188 1 88.38 83 ALA A CA 1
ATOM 643 C C . ALA A 1 83 ? 8.461 -9.82 -11.617 1 88.38 83 ALA A C 1
ATOM 645 O O . ALA A 1 83 ? 7.562 -10.289 -12.32 1 88.38 83 ALA A O 1
ATOM 646 N N . HIS A 1 84 ? 8.32 -9.531 -10.375 1 91.31 84 HIS A N 1
ATOM 647 C CA . HIS A 1 84 ? 6.984 -9.68 -9.797 1 91.31 84 HIS A CA 1
ATOM 648 C C . HIS A 1 84 ? 5.98 -8.773 -10.5 1 91.31 84 HIS A C 1
ATOM 650 O O . HIS A 1 84 ? 6.27 -7.609 -10.773 1 91.31 84 HIS A O 1
ATOM 656 N N . PRO A 1 85 ? 4.781 -9.211 -10.734 1 92.25 85 PRO A N 1
ATOM 657 C CA . PRO A 1 85 ? 3.795 -8.469 -11.523 1 92.25 85 PRO A CA 1
ATOM 658 C C . PRO A 1 85 ? 3.396 -7.145 -10.883 1 92.25 85 PRO A C 1
ATOM 660 O O . PRO A 1 85 ? 3.045 -6.195 -11.586 1 92.25 85 PRO A O 1
ATOM 663 N N . LEU A 1 86 ? 3.432 -7.016 -9.578 1 96.12 86 LEU A N 1
ATOM 664 C CA . LEU A 1 86 ? 2.973 -5.809 -8.898 1 96.12 86 LEU A CA 1
ATOM 665 C C . LEU A 1 86 ? 4.152 -4.926 -8.508 1 96.12 86 LEU A C 1
ATOM 667 O O . LEU A 1 86 ? 3.965 -3.867 -7.902 1 96.12 86 LEU A O 1
ATOM 671 N N . ALA A 1 87 ? 5.402 -5.309 -8.836 1 95.94 87 ALA A N 1
ATOM 672 C CA . ALA A 1 87 ? 6.59 -4.547 -8.461 1 95.94 87 ALA A CA 1
ATOM 673 C C . ALA A 1 87 ? 6.535 -3.129 -9.023 1 95.94 87 ALA A C 1
ATOM 675 O O . ALA A 1 87 ? 6.777 -2.156 -8.305 1 95.94 87 ALA A O 1
ATOM 676 N N . PRO A 1 88 ? 6.129 -2.963 -10.266 1 97.44 88 PRO A N 1
ATOM 677 C CA . PRO A 1 88 ? 6.082 -1.603 -10.812 1 97.44 88 PRO A CA 1
ATOM 678 C C . PRO A 1 88 ? 5.098 -0.703 -10.062 1 97.44 88 PRO A C 1
ATOM 680 O O . PRO A 1 88 ? 5.418 0.451 -9.766 1 97.44 88 PRO A O 1
ATOM 683 N N . ALA A 1 89 ? 3.934 -1.197 -9.812 1 97.88 89 ALA A N 1
ATOM 684 C CA . ALA A 1 89 ? 2.92 -0.411 -9.109 1 97.88 89 ALA A CA 1
ATOM 685 C C . ALA A 1 89 ? 3.379 -0.051 -7.703 1 97.88 89 ALA A C 1
ATOM 687 O O . ALA A 1 89 ? 3.143 1.063 -7.23 1 97.88 89 ALA A O 1
ATOM 688 N N . ILE A 1 90 ? 4.012 -0.94 -7.02 1 97.81 90 ILE A N 1
ATOM 689 C CA . ILE A 1 90 ? 4.504 -0.724 -5.664 1 97.81 90 ILE A CA 1
ATOM 690 C C . ILE A 1 90 ? 5.617 0.324 -5.68 1 97.81 90 ILE A C 1
ATOM 692 O O . ILE A 1 90 ? 5.645 1.223 -4.836 1 97.81 90 ILE A O 1
ATOM 696 N N . LYS A 1 91 ? 6.523 0.191 -6.625 1 97.44 91 LYS A N 1
ATOM 697 C CA . LYS A 1 91 ? 7.594 1.176 -6.766 1 97.44 91 LYS A CA 1
ATOM 698 C C . LYS A 1 91 ? 7.027 2.572 -7.008 1 97.44 91 LYS A C 1
ATOM 700 O O . LYS A 1 91 ? 7.496 3.549 -6.418 1 97.44 91 LYS A O 1
ATOM 705 N N . GLU A 1 92 ? 6.043 2.613 -7.832 1 97.75 92 GLU A N 1
ATOM 706 C CA . GLU A 1 92 ? 5.414 3.898 -8.125 1 97.75 92 GLU A CA 1
ATOM 707 C C . GLU A 1 92 ? 4.738 4.477 -6.887 1 97.75 92 GLU A C 1
ATOM 709 O O . GLU A 1 92 ? 4.715 5.695 -6.699 1 97.75 92 GLU A O 1
ATOM 714 N N . LEU A 1 93 ? 4.18 3.619 -6.121 1 97.75 93 LEU A N 1
ATOM 715 C CA . LEU A 1 93 ? 3.516 4.039 -4.895 1 97.75 93 LEU A CA 1
ATOM 716 C C . LEU A 1 93 ? 4.504 4.719 -3.949 1 97.75 93 LEU A C 1
ATOM 718 O O . LEU A 1 93 ? 4.242 5.816 -3.453 1 97.75 93 LEU A O 1
ATOM 722 N N . PHE A 1 94 ? 5.621 4.129 -3.707 1 96.88 94 PHE A N 1
ATOM 723 C CA . PHE A 1 94 ? 6.605 4.691 -2.787 1 96.88 94 PHE A CA 1
ATOM 724 C C . PHE A 1 94 ? 7.281 5.914 -3.396 1 96.88 94 PHE A C 1
ATOM 726 O O . PHE A 1 94 ? 7.648 6.848 -2.68 1 96.88 94 PHE A O 1
ATOM 733 N N . LYS A 1 95 ? 7.453 5.906 -4.703 1 97 95 LYS A N 1
ATOM 734 C CA . LYS A 1 95 ? 7.938 7.105 -5.379 1 97 95 LYS A CA 1
ATOM 735 C C . LYS A 1 95 ? 6.996 8.281 -5.148 1 97 95 LYS A C 1
ATOM 737 O O . LYS A 1 95 ? 7.445 9.406 -4.895 1 97 95 LYS A O 1
ATOM 742 N N . ALA A 1 96 ? 5.746 8.008 -5.262 1 97.44 96 ALA A N 1
ATOM 743 C CA . ALA A 1 96 ? 4.75 9.055 -5.031 1 97.44 96 ALA A CA 1
ATOM 744 C C . ALA A 1 96 ? 4.84 9.594 -3.609 1 97.44 96 ALA A C 1
ATOM 746 O O . ALA A 1 96 ? 4.715 10.805 -3.387 1 97.44 96 ALA A O 1
ATOM 747 N N . GLU A 1 97 ? 5.016 8.719 -2.662 1 96.19 97 GLU A N 1
ATOM 748 C CA . GLU A 1 97 ? 5.164 9.148 -1.275 1 96.19 97 GLU A CA 1
ATOM 749 C C . GLU A 1 97 ? 6.371 10.07 -1.106 1 96.19 97 GLU A C 1
ATOM 751 O O . GLU A 1 97 ? 6.277 11.109 -0.459 1 96.19 97 GLU A O 1
ATOM 756 N N . ARG A 1 98 ? 7.457 9.68 -1.688 1 94.88 98 ARG A N 1
ATOM 757 C CA . ARG A 1 98 ? 8.672 10.484 -1.621 1 94.88 98 ARG A CA 1
ATOM 758 C C . ARG A 1 98 ? 8.484 11.828 -2.32 1 94.88 98 ARG A C 1
ATOM 760 O O . ARG A 1 98 ? 8.883 12.867 -1.795 1 94.88 98 ARG A O 1
ATOM 767 N N . GLU A 1 99 ? 7.926 11.758 -3.451 1 95.94 99 GLU A N 1
ATOM 768 C CA . GLU A 1 99 ? 7.699 12.969 -4.23 1 95.94 99 GLU A CA 1
ATOM 769 C C . GLU A 1 99 ? 6.766 13.93 -3.496 1 95.94 99 GLU A C 1
ATOM 771 O O . GLU A 1 99 ? 6.902 15.148 -3.611 1 95.94 99 GLU A O 1
ATOM 776 N N . TYR A 1 100 ? 5.848 13.336 -2.816 1 95.19 100 TYR A N 1
ATOM 777 C CA . TYR A 1 100 ? 4.934 14.141 -2.021 1 95.19 100 TYR A CA 1
ATOM 778 C C . TYR A 1 100 ? 5.695 15 -1.021 1 95.19 100 TYR A C 1
ATOM 780 O O . TYR A 1 100 ? 5.539 16.234 -1.002 1 95.19 100 TYR A O 1
ATOM 788 N N . SER A 1 101 ? 6.527 14.445 -0.255 1 93.12 101 SER A N 1
ATOM 789 C CA . SER A 1 101 ? 7.289 15.164 0.762 1 93.12 101 SER A CA 1
ATOM 790 C C . SER A 1 101 ? 8.305 16.109 0.127 1 93.12 101 SER A C 1
ATOM 792 O O . SER A 1 101 ? 8.414 17.266 0.525 1 93.12 101 SER A O 1
ATOM 794 N N . ASP A 1 102 ? 9.008 15.656 -0.911 1 94.69 102 ASP A N 1
ATOM 795 C CA . ASP A 1 102 ? 10.031 16.453 -1.572 1 94.69 102 ASP A CA 1
ATOM 796 C C . ASP A 1 102 ? 9.414 17.688 -2.244 1 94.69 102 ASP A C 1
ATOM 798 O O . ASP A 1 102 ? 9.977 18.781 -2.176 1 94.69 102 ASP A O 1
ATOM 802 N N . SER A 1 103 ? 8.312 17.453 -2.889 1 96.75 103 SER A N 1
ATOM 803 C CA . SER A 1 103 ? 7.652 18.547 -3.598 1 96.75 103 SER A CA 1
ATOM 804 C C . SER A 1 103 ? 7.141 19.609 -2.627 1 96.75 103 SER A C 1
ATOM 806 O O . SER A 1 103 ? 7.141 20.797 -2.943 1 96.75 103 SER A O 1
ATOM 808 N N . LEU A 1 104 ? 6.637 19.172 -1.497 1 95.06 104 LEU A N 1
ATOM 809 C CA . LEU A 1 104 ? 6.195 20.125 -0.477 1 95.06 104 LEU A CA 1
ATOM 810 C C . LEU A 1 104 ? 7.336 21.047 -0.056 1 95.06 104 LEU A C 1
ATOM 812 O O . LEU A 1 104 ? 7.184 22.266 -0.058 1 95.06 104 LEU A O 1
ATOM 816 N N . ILE A 1 105 ? 8.484 20.5 0.24 1 94.75 105 ILE A N 1
ATOM 817 C CA . ILE A 1 105 ? 9.641 21.266 0.691 1 94.75 105 ILE A CA 1
ATOM 818 C C . ILE A 1 105 ? 10.102 22.219 -0.416 1 94.75 105 ILE A C 1
ATOM 820 O O . ILE A 1 105 ? 10.398 23.375 -0.158 1 94.75 105 ILE A O 1
ATOM 824 N N . GLU A 1 106 ? 10.117 21.719 -1.582 1 96.25 106 GLU A N 1
ATOM 825 C CA . GLU A 1 106 ? 10.523 22.531 -2.719 1 96.25 106 GLU A CA 1
ATOM 826 C C . GLU A 1 106 ? 9.578 23.703 -2.92 1 96.25 106 GLU A C 1
ATOM 828 O O . GLU A 1 106 ? 10.023 24.812 -3.232 1 96.25 106 GLU A O 1
ATOM 833 N N . ASN A 1 107 ? 8.32 23.484 -2.775 1 96.44 107 ASN A N 1
ATOM 834 C CA . ASN A 1 107 ? 7.332 24.547 -2.912 1 96.44 107 ASN A CA 1
ATOM 835 C C . ASN A 1 107 ? 7.492 25.609 -1.815 1 96.44 107 ASN A C 1
ATOM 837 O O . ASN A 1 107 ? 7.348 26.797 -2.07 1 96.44 107 ASN A O 1
ATOM 841 N N . LEU A 1 108 ? 7.773 25.156 -0.655 1 96 108 LEU A N 1
ATOM 842 C CA . LEU A 1 108 ? 7.996 26.078 0.45 1 96 108 LEU A CA 1
ATOM 843 C C . LEU A 1 108 ? 9.234 26.938 0.202 1 96 108 LEU A C 1
ATOM 845 O O . LEU A 1 108 ? 9.203 28.156 0.417 1 96 108 LEU A O 1
ATOM 849 N N . LYS A 1 109 ? 10.281 26.344 -0.267 1 95.69 109 LYS A N 1
ATOM 850 C CA . LYS A 1 109 ? 11.5 27.078 -0.604 1 95.69 109 LYS A CA 1
ATOM 851 C C . LYS A 1 109 ? 11.227 28.141 -1.672 1 95.69 109 LYS A C 1
ATOM 853 O O . LYS A 1 109 ? 11.68 29.281 -1.556 1 95.69 109 LYS A O 1
ATOM 858 N N . GLU A 1 110 ? 10.508 27.719 -2.65 1 95.88 110 GLU A N 1
ATOM 859 C CA . GLU A 1 110 ? 10.18 28.641 -3.744 1 95.88 110 GLU A CA 1
ATOM 860 C C . GLU A 1 110 ? 9.32 29.797 -3.258 1 95.88 110 GLU A C 1
ATOM 862 O O . GLU A 1 110 ? 9.484 30.938 -3.721 1 95.88 110 GLU A O 1
ATOM 867 N N . THR A 1 111 ? 8.422 29.531 -2.355 1 95.62 111 THR A N 1
ATOM 868 C CA . THR A 1 111 ? 7.562 30.562 -1.796 1 95.62 111 THR A CA 1
ATOM 869 C C . THR A 1 111 ? 8.383 31.594 -1.022 1 95.62 111 THR A C 1
ATOM 871 O O . THR A 1 111 ? 8.156 32.812 -1.147 1 95.62 111 THR A O 1
ATOM 874 N N . ILE A 1 112 ? 9.344 31.125 -0.286 1 94.88 112 ILE A N 1
ATOM 875 C CA . ILE A 1 112 ? 10.203 32.031 0.486 1 94.88 112 ILE A CA 1
ATOM 876 C C . ILE A 1 112 ? 11.07 32.844 -0.46 1 94.88 112 ILE A C 1
ATOM 878 O O . ILE A 1 112 ? 11.242 34.062 -0.259 1 94.88 112 ILE A O 1
ATOM 882 N N . LYS A 1 113 ? 11.57 32.25 -1.473 1 93.38 113 LYS A N 1
ATOM 883 C CA . LYS A 1 113 ? 12.414 32.906 -2.461 1 93.38 113 LYS A CA 1
ATOM 884 C C . LYS A 1 113 ? 11.664 34.031 -3.178 1 93.38 113 LYS A C 1
ATOM 886 O O . LYS A 1 113 ? 12.258 35.031 -3.584 1 93.38 113 LYS A O 1
ATOM 891 N N . SER A 1 114 ? 10.414 33.906 -3.301 1 93.06 114 SER A N 1
ATOM 892 C CA . SER A 1 114 ? 9.602 34.844 -4.07 1 93.06 114 SER A CA 1
ATOM 893 C C . SER A 1 114 ? 9.188 36.031 -3.225 1 93.06 114 SER A C 1
ATOM 895 O O . SER A 1 114 ? 8.586 37 -3.734 1 93.06 114 SER A O 1
ATOM 897 N N . LEU A 1 115 ? 9.492 36.031 -2.016 1 92.62 115 LEU A N 1
ATOM 898 C CA . LEU A 1 115 ? 9.125 37.125 -1.145 1 92.62 115 LEU A CA 1
ATOM 899 C C . LEU A 1 115 ? 9.883 38.406 -1.533 1 92.62 115 LEU A C 1
ATOM 901 O O . LEU A 1 115 ? 11.016 38.312 -2.01 1 92.62 115 LEU A O 1
ATOM 905 N N . GLU A 1 116 ? 9.234 39.531 -1.327 1 90.06 116 GLU A N 1
ATOM 906 C CA . GLU A 1 116 ? 9.883 40.812 -1.601 1 90.06 116 GLU A CA 1
ATOM 907 C C . GLU A 1 116 ? 11.07 41.031 -0.673 1 90.06 116 GLU A C 1
ATOM 909 O O . GLU A 1 116 ? 12.148 41.438 -1.123 1 90.06 116 GLU A O 1
ATOM 914 N N . SER A 1 117 ? 10.82 40.906 0.564 1 88.88 117 SER A N 1
ATOM 915 C CA . SER A 1 117 ? 11.867 40.938 1.581 1 88.88 117 SER A CA 1
ATOM 916 C C . SER A 1 117 ? 12.156 39.531 2.115 1 88.88 117 SER A C 1
ATOM 918 O O . SER A 1 117 ? 11.266 38.875 2.662 1 88.88 117 SER A O 1
ATOM 920 N N . LYS A 1 118 ? 13.359 39.125 1.988 1 90.44 118 LYS A N 1
ATOM 921 C CA . LYS A 1 118 ? 13.727 37.781 2.393 1 90.44 118 LYS A CA 1
ATOM 922 C C . LYS A 1 118 ? 14.211 37.75 3.838 1 90.44 118 LYS A C 1
ATOM 924 O O . LYS A 1 118 ? 14.883 38.688 4.289 1 90.44 118 LYS A O 1
ATOM 929 N N . PRO A 1 119 ? 13.844 36.688 4.473 1 93.69 119 PRO A N 1
ATOM 930 C CA . PRO A 1 119 ? 14.391 36.531 5.82 1 93.69 119 PRO A CA 1
ATOM 931 C C . PRO A 1 119 ? 15.875 36.156 5.812 1 93.69 119 PRO A C 1
ATOM 933 O O . PRO A 1 119 ? 16.406 35.75 4.777 1 93.69 119 PRO A O 1
ATOM 936 N N . LYS A 1 120 ? 16.531 36.375 6.922 1 90.88 120 LYS A N 1
ATOM 937 C CA . LYS A 1 120 ? 17.922 35.969 7.062 1 90.88 120 LYS A CA 1
ATOM 938 C C . LYS A 1 120 ? 18.047 34.438 7.023 1 90.88 120 LYS A C 1
ATOM 940 O O . LYS A 1 120 ? 19.016 33.906 6.477 1 90.88 120 LYS A O 1
ATOM 945 N N . SER A 1 121 ? 17.047 33.812 7.652 1 92.56 121 SER A N 1
ATOM 946 C CA . SER A 1 121 ? 16.969 32.375 7.676 1 92.56 121 SER A CA 1
ATOM 947 C C . SER A 1 121 ? 15.523 31.906 7.828 1 92.56 121 SER A C 1
ATOM 949 O O . SER A 1 121 ? 14.68 32.625 8.367 1 92.56 121 SER A O 1
ATOM 951 N N . ALA A 1 122 ? 15.211 30.766 7.25 1 94.88 122 ALA A N 1
ATOM 952 C CA . ALA A 1 122 ? 13.922 30.094 7.422 1 94.88 122 ALA A CA 1
ATOM 953 C C . ALA A 1 122 ? 14.109 28.594 7.57 1 94.88 122 ALA A C 1
ATOM 955 O O . ALA A 1 122 ? 14.906 27.984 6.859 1 94.88 122 ALA A O 1
ATOM 956 N N . TRP A 1 123 ? 13.414 28.016 8.523 1 92 123 TRP A N 1
ATOM 957 C CA . TRP A 1 123 ? 13.57 26.578 8.727 1 92 123 TRP A CA 1
ATOM 958 C C . TRP A 1 123 ? 12.312 25.969 9.328 1 92 123 TRP A C 1
ATOM 960 O O . TRP A 1 123 ? 11.508 26.672 9.938 1 92 123 TRP A O 1
ATOM 970 N N . ILE A 1 124 ? 12.133 24.703 9.016 1 93 124 ILE A N 1
ATOM 971 C CA . ILE A 1 124 ? 11.102 23.906 9.68 1 93 124 ILE A CA 1
ATOM 972 C C . ILE A 1 124 ? 11.641 23.359 11 1 93 124 ILE A C 1
ATOM 974 O O . ILE A 1 124 ? 12.781 22.891 11.062 1 93 124 ILE A O 1
ATOM 978 N N . PHE A 1 125 ? 10.828 23.453 12.078 1 87.12 125 PHE A N 1
ATOM 979 C CA . PHE A 1 125 ? 11.219 22.922 13.375 1 87.12 125 PHE A CA 1
ATOM 980 C C . PHE A 1 125 ? 10.07 22.141 14.008 1 87.12 125 PHE A C 1
ATOM 982 O O . PHE A 1 125 ? 8.984 22.062 13.438 1 87.12 125 PHE A O 1
ATOM 989 N N . GLY A 1 126 ? 10.375 21.422 15.117 1 85.81 126 GLY A N 1
ATOM 990 C CA . GLY A 1 126 ? 9.328 20.688 15.812 1 85.81 126 GLY A CA 1
ATOM 991 C C . GLY A 1 126 ? 9.242 19.234 15.375 1 85.81 126 GLY A C 1
ATOM 992 O O . GLY A 1 126 ? 10.234 18.656 14.938 1 85.81 126 GLY A O 1
ATOM 993 N N . LYS A 1 127 ? 8.055 18.703 15.492 1 86 127 LYS A N 1
ATOM 994 C CA . LYS A 1 127 ? 7.844 17.281 15.305 1 86 127 LYS A CA 1
ATOM 995 C C . LYS A 1 127 ? 8.148 16.859 13.867 1 86 127 LYS A C 1
ATOM 997 O O . LYS A 1 127 ? 8.695 15.781 13.633 1 86 127 LYS A O 1
ATOM 1002 N N . VAL A 1 128 ? 7.77 17.719 12.953 1 88.69 128 VAL A N 1
ATOM 1003 C CA . VAL A 1 128 ? 7.988 17.391 11.547 1 88.69 128 VAL A CA 1
ATOM 1004 C C . VAL A 1 128 ? 9.484 17.297 11.266 1 88.69 128 VAL A C 1
ATOM 1006 O O . VAL A 1 128 ? 9.945 16.359 10.602 1 88.69 128 VAL A O 1
ATOM 1009 N N . ALA A 1 129 ? 10.266 18.203 11.758 1 89.19 129 ALA A N 1
ATOM 1010 C CA . ALA A 1 129 ? 11.711 18.188 11.57 1 89.19 129 ALA A CA 1
ATOM 1011 C C . ALA A 1 129 ? 12.344 16.984 12.25 1 89.19 129 ALA A C 1
ATOM 1013 O O . ALA A 1 129 ? 13.297 16.391 11.734 1 89.19 129 ALA A O 1
ATOM 1014 N N . LEU A 1 130 ? 11.781 16.641 13.359 1 85.19 130 LEU A N 1
ATOM 1015 C CA . LEU A 1 130 ? 12.281 15.516 14.133 1 85.19 130 LEU A CA 1
ATOM 1016 C C . LEU A 1 130 ? 11.891 14.195 13.469 1 85.19 130 LEU A C 1
ATOM 1018 O O . LEU A 1 130 ? 12.5 13.156 13.75 1 85.19 130 LEU A O 1
ATOM 1022 N N . GLY A 1 131 ? 10.875 14.266 12.727 1 87.94 131 GLY A N 1
ATOM 1023 C CA . GLY A 1 131 ? 10.383 13.047 12.102 1 87.94 131 GLY A CA 1
ATOM 1024 C C . GLY A 1 131 ? 9.391 12.289 12.969 1 87.94 131 GLY A C 1
ATOM 1025 O O . GLY A 1 131 ? 9.164 11.094 12.758 1 87.94 131 GLY A O 1
ATOM 1026 N N . SER A 1 132 ? 8.812 12.898 13.961 1 87.5 132 SER A N 1
ATOM 1027 C CA . SER A 1 132 ? 7.891 12.242 14.883 1 87.5 132 SER A CA 1
ATOM 1028 C C . SER A 1 132 ? 6.48 12.812 14.75 1 87.5 132 SER A C 1
ATOM 1030 O O . SER A 1 132 ? 5.637 12.594 15.625 1 87.5 132 SER A O 1
ATOM 1032 N N . ASP A 1 133 ? 6.281 13.516 13.695 1 88.5 133 ASP A N 1
ATOM 1033 C CA . ASP A 1 133 ? 4.98 14.148 13.492 1 88.5 133 ASP A CA 1
ATOM 1034 C C . ASP A 1 133 ? 3.889 13.109 13.266 1 88.5 133 ASP A C 1
ATOM 1036 O O . ASP A 1 133 ? 4.148 12.031 12.727 1 88.5 133 ASP A O 1
ATOM 1040 N N . GLU A 1 134 ? 2.752 13.453 13.711 1 85.5 134 GLU A N 1
ATOM 1041 C CA . GLU A 1 134 ? 1.54 12.672 13.492 1 85.5 134 GLU A CA 1
ATOM 1042 C C . GLU A 1 134 ? 0.635 13.328 12.461 1 85.5 134 GLU A C 1
ATOM 1044 O O . GLU A 1 134 ? 0.836 14.492 12.102 1 85.5 134 GLU A O 1
ATOM 1049 N N . TYR A 1 135 ? -0.331 12.516 12.031 1 84.25 135 TYR A N 1
ATOM 1050 C CA . TYR A 1 135 ? -1.265 13.039 11.039 1 84.25 135 TYR A CA 1
ATOM 1051 C C . TYR A 1 135 ? -1.986 14.273 11.57 1 84.25 135 TYR A C 1
ATOM 1053 O O . TYR A 1 135 ? -2.459 14.281 12.711 1 84.25 135 TYR A O 1
ATOM 1061 N N . GLY A 1 136 ? -1.989 15.32 10.781 1 79.56 136 GLY A N 1
ATOM 1062 C CA . GLY A 1 136 ? -2.68 16.547 11.156 1 79.56 136 GLY A CA 1
ATOM 1063 C C . GLY A 1 136 ? -1.787 17.531 11.883 1 79.56 136 GLY A C 1
ATOM 1064 O O . GLY A 1 136 ? -2.152 18.703 12.055 1 79.56 136 GLY A O 1
ATOM 1065 N N . ASP A 1 137 ? -0.613 17.062 12.289 1 83.75 137 ASP A N 1
ATOM 1066 C CA . ASP A 1 137 ? 0.313 17.984 12.938 1 83.75 137 ASP A CA 1
ATOM 1067 C C . ASP A 1 137 ? 0.729 19.094 11.984 1 83.75 137 ASP A C 1
ATOM 1069 O O . ASP A 1 137 ? 0.962 18.859 10.797 1 83.75 137 ASP A O 1
ATOM 1073 N N . PRO A 1 138 ? 0.826 20.25 12.5 1 85.12 138 PRO A N 1
ATOM 1074 C CA . PRO A 1 138 ? 1.247 21.359 11.633 1 85.12 138 PRO A CA 1
ATOM 1075 C C . PRO A 1 138 ? 2.744 21.328 11.328 1 85.12 138 PRO A C 1
ATOM 1077 O O . PRO A 1 138 ? 3.527 20.797 12.109 1 85.12 138 PRO A O 1
ATOM 1080 N N . ILE A 1 139 ? 3.053 21.875 10.234 1 90.12 139 ILE A N 1
ATOM 1081 C CA . ILE A 1 139 ? 4.438 22.172 9.898 1 90.12 139 ILE A CA 1
ATOM 1082 C C . ILE A 1 139 ? 4.816 23.547 10.469 1 90.12 139 ILE A C 1
ATOM 1084 O O . ILE A 1 139 ? 4.273 24.562 10.047 1 90.12 139 ILE A O 1
ATOM 1088 N N . ARG A 1 140 ? 5.73 23.547 11.344 1 87.94 140 ARG A N 1
ATOM 1089 C CA . ARG A 1 140 ? 6.133 24.797 11.984 1 87.94 140 ARG A CA 1
ATOM 1090 C C . ARG A 1 140 ? 7.359 25.391 11.297 1 87.94 140 ARG A C 1
ATOM 1092 O O . ARG A 1 140 ? 8.398 24.75 11.211 1 87.94 140 ARG A O 1
ATOM 1099 N N . ILE A 1 141 ? 7.199 26.625 10.859 1 92.69 141 ILE A N 1
ATOM 1100 C CA . ILE A 1 141 ? 8.273 27.281 10.133 1 92.69 141 ILE A CA 1
ATOM 1101 C C . ILE A 1 141 ? 8.695 28.547 10.883 1 92.69 141 ILE A C 1
ATOM 1103 O O . ILE A 1 141 ? 7.848 29.375 11.25 1 92.69 141 ILE A O 1
ATOM 1107 N N . ALA A 1 142 ? 9.953 28.656 11.078 1 89.88 142 ALA A N 1
ATOM 1108 C CA . ALA A 1 142 ? 10.508 29.875 11.68 1 89.88 142 ALA A CA 1
ATOM 1109 C C . ALA A 1 142 ? 11.148 30.766 10.617 1 89.88 142 ALA A C 1
ATOM 1111 O O . ALA A 1 142 ? 11.828 30.281 9.711 1 89.88 142 ALA A O 1
ATOM 1112 N N . LEU A 1 143 ? 10.844 32.062 10.695 1 92.19 143 LEU A N 1
ATOM 1113 C CA . LEU A 1 143 ? 11.469 33.062 9.859 1 92.19 143 LEU A CA 1
ATOM 1114 C C . LEU A 1 143 ? 12.312 34.031 10.703 1 92.19 143 LEU A C 1
ATOM 1116 O O . LEU A 1 143 ? 11.789 34.688 11.617 1 92.19 143 LEU A O 1
ATOM 1120 N N . LEU A 1 144 ? 13.586 34.094 10.375 1 89.62 144 LEU A N 1
ATOM 1121 C CA . LEU A 1 144 ? 14.492 34.969 11.102 1 89.62 144 LEU A CA 1
ATOM 1122 C C . LEU A 1 144 ? 14.672 36.281 10.367 1 89.62 144 LEU A C 1
ATOM 1124 O O . LEU A 1 144 ? 14.977 36.312 9.172 1 89.62 144 LEU A O 1
ATOM 1128 N N . GLY A 1 145 ? 14.414 37.344 11.062 1 88.31 145 GLY A N 1
ATOM 1129 C CA . GLY A 1 145 ? 14.586 38.656 10.477 1 88.31 145 GLY A CA 1
ATOM 1130 C C . GLY A 1 145 ? 14.789 39.75 11.516 1 88.31 145 GLY A C 1
ATOM 1131 O O . GLY A 1 145 ? 14.93 39.469 12.703 1 88.31 145 GLY A O 1
ATOM 1132 N N . ASP A 1 146 ? 14.977 41 11.016 1 85.5 146 ASP A N 1
ATOM 1133 C CA . ASP A 1 146 ? 15.133 42.156 11.891 1 85.5 146 ASP A CA 1
ATOM 1134 C C . ASP A 1 146 ? 13.797 42.562 12.508 1 85.5 146 ASP A C 1
ATOM 1136 O O . ASP A 1 146 ? 12.742 42.312 11.93 1 85.5 146 ASP A O 1
ATOM 1140 N N . VAL A 1 147 ? 13.883 43.219 13.688 1 77.25 147 VAL A N 1
ATOM 1141 C CA . VAL A 1 147 ? 12.711 43.625 14.445 1 77.25 147 VAL A CA 1
ATOM 1142 C C . VAL A 1 147 ? 11.805 44.5 13.57 1 77.25 147 VAL A C 1
ATOM 1144 O O . VAL A 1 147 ? 10.578 44.344 13.617 1 77.25 147 VAL A O 1
ATOM 1147 N N . LYS A 1 148 ? 12.352 45.281 12.766 1 82.44 148 LYS A N 1
ATOM 1148 C CA . LYS A 1 148 ? 11.594 46.25 11.977 1 82.44 148 LYS A CA 1
ATOM 1149 C C . LYS A 1 148 ? 10.891 45.562 10.805 1 82.44 148 LYS A C 1
ATOM 1151 O O . LYS A 1 148 ? 9.844 46.031 10.344 1 82.44 148 LYS A O 1
ATOM 1156 N N . SER A 1 149 ? 11.398 44.406 10.383 1 87.56 149 SER A N 1
ATOM 1157 C CA . SER A 1 149 ? 10.922 43.875 9.117 1 87.56 149 SER A CA 1
ATOM 1158 C C . SER A 1 149 ? 10.258 42.531 9.32 1 87.56 149 SER A C 1
ATOM 1160 O O . SER A 1 149 ? 9.555 42.031 8.43 1 87.56 149 SER A O 1
ATOM 1162 N N . ILE A 1 150 ? 10.32 41.969 10.469 1 88 150 ILE A N 1
ATOM 1163 C CA . ILE A 1 150 ? 9.93 40.562 10.648 1 88 150 ILE A CA 1
ATOM 1164 C C . ILE A 1 150 ? 8.414 40.438 10.5 1 88 150 ILE A C 1
ATOM 1166 O O . ILE A 1 150 ? 7.926 39.438 9.945 1 88 150 ILE A O 1
ATOM 1170 N N . ASP A 1 151 ? 7.684 41.344 10.992 1 84.31 151 ASP A N 1
ATOM 1171 C CA . ASP A 1 151 ? 6.227 41.281 10.891 1 84.31 151 ASP A CA 1
ATOM 1172 C C . ASP A 1 151 ? 5.781 41.344 9.43 1 84.31 151 ASP A C 1
ATOM 1174 O O . ASP A 1 151 ? 4.875 40.594 9.023 1 84.31 151 ASP A O 1
ATOM 1178 N N . LYS A 1 152 ? 6.43 42.219 8.727 1 88.69 152 LYS A N 1
ATOM 1179 C CA . LYS A 1 152 ? 6.113 42.344 7.305 1 88.69 152 LYS A CA 1
ATOM 1180 C C . LYS A 1 152 ? 6.441 41.062 6.539 1 88.69 152 LYS A C 1
ATOM 1182 O O . LYS A 1 152 ? 5.66 40.625 5.691 1 88.69 152 LYS A O 1
ATOM 1187 N N . ILE A 1 153 ? 7.562 40.5 6.832 1 91.62 153 ILE A N 1
ATOM 1188 C CA . ILE A 1 153 ? 8 39.25 6.172 1 91.62 153 ILE A CA 1
ATOM 1189 C C . ILE A 1 153 ? 7.023 38.125 6.473 1 91.62 153 ILE A C 1
ATOM 1191 O O . ILE A 1 153 ? 6.629 37.375 5.57 1 91.62 153 ILE A O 1
ATOM 1195 N N . THR A 1 154 ? 6.594 38 7.703 1 89.69 154 THR A N 1
ATOM 1196 C CA . THR A 1 154 ? 5.684 36.938 8.125 1 89.69 154 THR A CA 1
ATOM 1197 C C . THR A 1 154 ? 4.32 37.094 7.449 1 89.69 154 THR A C 1
ATOM 1199 O O . THR A 1 154 ? 3.738 36.125 6.984 1 89.69 154 THR A O 1
ATOM 1202 N N . ASP A 1 155 ? 3.881 38.344 7.402 1 87.25 155 ASP A N 1
ATOM 1203 C CA . ASP A 1 155 ? 2.592 38.625 6.773 1 87.25 155 ASP A CA 1
ATOM 1204 C C . ASP A 1 155 ? 2.629 38.281 5.281 1 87.25 155 ASP A C 1
ATOM 1206 O O . ASP A 1 155 ? 1.69 37.688 4.746 1 87.25 155 ASP A O 1
ATOM 1210 N N . GLN A 1 156 ? 3.668 38.688 4.652 1 90.69 156 GLN A N 1
ATOM 1211 C CA . GLN A 1 156 ? 3.828 38.406 3.232 1 90.69 156 GLN A CA 1
ATOM 1212 C C . GLN A 1 156 ? 3.879 36.875 2.975 1 90.69 156 GLN A C 1
ATOM 1214 O O . GLN A 1 156 ? 3.281 36.406 2.014 1 90.69 156 GLN A O 1
ATOM 1219 N N . PHE A 1 157 ? 4.613 36.219 3.77 1 92 157 PHE A N 1
ATOM 1220 C CA . PHE A 1 157 ? 4.727 34.781 3.625 1 92 157 PHE A CA 1
ATOM 1221 C C . PHE A 1 157 ? 3.369 34.125 3.807 1 92 157 PHE A C 1
ATOM 1223 O O . PHE A 1 157 ? 3.002 33.219 3.035 1 92 157 PHE A O 1
ATOM 1230 N N . ARG A 1 158 ? 2.631 34.5 4.77 1 84.69 158 ARG A N 1
ATOM 1231 C CA . ARG A 1 158 ? 1.292 34 5.016 1 84.69 158 ARG A CA 1
ATOM 1232 C C . ARG A 1 158 ? 0.391 34.188 3.803 1 84.69 158 ARG A C 1
ATOM 1234 O O . ARG A 1 158 ? -0.328 33.281 3.387 1 84.69 158 ARG A O 1
ATOM 1241 N N . ASP A 1 159 ? 0.482 35.375 3.326 1 87.69 159 ASP A N 1
ATOM 1242 C CA . ASP A 1 159 ? -0.334 35.719 2.164 1 87.69 159 ASP A CA 1
ATOM 1243 C C . ASP A 1 159 ? 0.055 34.875 0.955 1 87.69 159 ASP A C 1
ATOM 1245 O O . ASP A 1 159 ? -0.812 34.406 0.213 1 87.69 159 ASP A O 1
ATOM 1249 N N . GLN A 1 160 ? 1.298 34.656 0.78 1 90.38 160 GLN A N 1
ATOM 1250 C CA . GLN A 1 160 ? 1.768 33.875 -0.348 1 90.38 160 GLN A CA 1
ATOM 1251 C C . GLN A 1 160 ? 1.349 32.406 -0.2 1 90.38 160 GLN A C 1
ATOM 1253 O O . GLN A 1 160 ? 0.997 31.75 -1.186 1 90.38 160 GLN A O 1
ATOM 1258 N N . LEU A 1 161 ? 1.367 31.922 0.974 1 87.31 161 LEU A N 1
ATOM 1259 C CA . LEU A 1 161 ? 0.939 30.547 1.223 1 87.31 161 LEU A CA 1
ATOM 1260 C C . LEU A 1 161 ? -0.544 30.375 0.912 1 87.31 161 LEU A C 1
ATOM 1262 O O . LEU A 1 161 ? -0.948 29.359 0.332 1 87.31 161 LEU A O 1
ATOM 1266 N N . ARG A 1 162 ? -1.281 31.312 1.293 1 80.81 162 ARG A N 1
ATOM 1267 C CA . ARG A 1 162 ? -2.717 31.281 1.032 1 80.81 162 ARG A CA 1
ATOM 1268 C C . ARG A 1 162 ? -3.004 31.328 -0.465 1 80.81 162 ARG A C 1
ATOM 1270 O O . ARG A 1 162 ? -3.812 30.547 -0.969 1 80.81 162 ARG A O 1
ATOM 1277 N N . ASN A 1 163 ? -2.295 32.188 -1.15 1 86.25 163 ASN A N 1
ATOM 1278 C CA . ASN A 1 163 ? -2.533 32.375 -2.574 1 86.25 163 ASN A CA 1
ATOM 1279 C C . ASN A 1 163 ? -2.031 31.203 -3.404 1 86.25 163 ASN A C 1
ATOM 1281 O O . ASN A 1 163 ? -2.607 30.891 -4.445 1 86.25 163 ASN A O 1
ATOM 1285 N N . SER A 1 164 ? -0.978 30.609 -2.967 1 89.25 164 SER A N 1
ATOM 1286 C CA . SER A 1 164 ? -0.391 29.5 -3.707 1 89.25 164 SER A CA 1
ATOM 1287 C C . SER A 1 164 ? -1.23 28.234 -3.559 1 89.25 164 SER A C 1
ATOM 1289 O O . SER A 1 164 ? -1.167 27.344 -4.406 1 89.25 164 SER A O 1
ATOM 1291 N N . GLY A 1 165 ? -1.993 28.109 -2.465 1 88.56 165 GLY A N 1
ATOM 1292 C CA . GLY A 1 165 ? -2.822 26.938 -2.227 1 88.56 165 GLY A CA 1
ATOM 1293 C C . GLY A 1 165 ? -2.027 25.734 -1.772 1 88.56 165 GLY A C 1
ATOM 1294 O O . GLY A 1 165 ? -2.49 24.594 -1.897 1 88.56 165 GLY A O 1
ATOM 1295 N N . ILE A 1 166 ? -0.828 25.953 -1.304 1 90.06 166 ILE A N 1
ATOM 1296 C CA . ILE A 1 166 ? 0.079 24.875 -0.908 1 90.06 166 ILE A CA 1
ATOM 1297 C C . ILE A 1 166 ? -0.57 24.031 0.185 1 90.06 166 ILE A C 1
ATOM 1299 O O . ILE A 1 166 ? -0.518 22.797 0.137 1 90.06 166 ILE A O 1
ATOM 1303 N N . GLU A 1 167 ? -1.198 24.609 1.118 1 86.81 167 GLU A N 1
ATOM 1304 C CA . GLU A 1 167 ? -1.787 23.891 2.24 1 86.81 167 GLU A CA 1
ATOM 1305 C C . GLU A 1 167 ? -2.895 22.953 1.771 1 86.81 167 GLU A C 1
ATOM 1307 O O . GLU A 1 167 ? -3.01 21.828 2.26 1 86.81 167 GLU A O 1
ATOM 1312 N N . LYS A 1 168 ? -3.676 23.406 0.88 1 84.88 168 LYS A N 1
ATOM 1313 C CA . LYS A 1 168 ? -4.746 22.578 0.331 1 84.88 168 LYS A CA 1
ATOM 1314 C C . LYS A 1 168 ? -4.184 21.469 -0.549 1 84.88 168 LYS A C 1
ATOM 1316 O O . LYS A 1 168 ? -4.57 20.312 -0.412 1 84.88 168 LYS A O 1
ATOM 1321 N N . GLU A 1 169 ? -3.256 21.812 -1.429 1 89.56 169 GLU A N 1
ATOM 1322 C CA . GLU A 1 169 ? -2.684 20.875 -2.391 1 89.56 169 GLU A CA 1
ATOM 1323 C C . GLU A 1 169 ? -1.967 19.734 -1.685 1 89.56 169 GLU A C 1
ATOM 1325 O O . GLU A 1 169 ? -2.074 18.578 -2.1 1 89.56 169 GLU A O 1
ATOM 1330 N N . PHE A 1 170 ? -1.325 20.047 -0.643 1 91.56 170 PHE A N 1
ATOM 1331 C CA . PHE A 1 170 ? -0.534 19.031 0.049 1 91.56 170 PHE A CA 1
ATOM 1332 C C . PHE A 1 170 ? -1.248 18.547 1.308 1 91.56 170 PHE A C 1
ATOM 1334 O O . PHE A 1 170 ? -0.742 17.688 2.023 1 91.56 170 PHE A O 1
ATOM 1341 N N . ASP A 1 171 ? -2.418 19.078 1.589 1 88.62 171 ASP A N 1
ATOM 1342 C CA . ASP A 1 171 ? -3.219 18.719 2.754 1 88.62 171 ASP A CA 1
ATOM 1343 C C . ASP A 1 171 ? -2.408 18.859 4.043 1 88.62 171 ASP A C 1
ATOM 1345 O O . ASP A 1 171 ? -2.303 17.906 4.82 1 88.62 171 ASP A O 1
ATOM 1349 N N . VAL A 1 172 ? -1.769 20.016 4.25 1 89.56 172 VAL A N 1
ATOM 1350 C CA . VAL A 1 172 ? -0.978 20.266 5.449 1 89.56 172 VAL A CA 1
ATOM 1351 C C . VAL A 1 172 ? -1.398 21.609 6.062 1 89.56 172 VAL A C 1
ATOM 1353 O O . VAL A 1 172 ? -2.049 22.422 5.406 1 89.56 172 VAL A O 1
ATOM 1356 N N . THR A 1 173 ? -1.146 21.75 7.363 1 83.5 173 THR A N 1
ATOM 1357 C CA . THR A 1 173 ? -1.282 23.016 8.086 1 83.5 173 THR A CA 1
ATOM 1358 C C . THR A 1 173 ? 0.088 23.609 8.383 1 83.5 173 THR A C 1
ATOM 1360 O O . THR A 1 173 ? 0.996 22.906 8.828 1 83.5 173 THR A O 1
ATOM 1363 N N . ILE A 1 174 ? 0.226 24.875 8.055 1 88.75 174 ILE A N 1
ATOM 1364 C CA . ILE A 1 174 ? 1.519 25.531 8.25 1 88.75 174 ILE A CA 1
ATOM 1365 C C . ILE A 1 174 ? 1.4 26.609 9.328 1 88.75 174 ILE A C 1
ATOM 1367 O O . ILE A 1 174 ? 0.519 27.469 9.258 1 88.75 174 ILE A O 1
ATOM 1371 N N . ASP A 1 175 ? 2.225 26.5 10.336 1 84.69 175 ASP A N 1
ATOM 1372 C CA . ASP A 1 175 ? 2.35 27.5 11.391 1 84.69 175 ASP A CA 1
ATOM 1373 C C . ASP A 1 175 ? 3.629 28.312 11.219 1 84.69 175 ASP A C 1
ATOM 1375 O O . ASP A 1 175 ? 4.727 27.75 11.164 1 84.69 175 ASP A O 1
ATOM 1379 N N . ILE A 1 176 ? 3.469 29.594 11.18 1 87.94 176 ILE A N 1
ATOM 1380 C CA . ILE A 1 176 ? 4.602 30.484 10.914 1 87.94 176 ILE A CA 1
ATOM 1381 C C . ILE A 1 176 ? 4.992 31.219 12.195 1 87.94 176 ILE A C 1
ATOM 1383 O O . ILE A 1 176 ? 4.133 31.766 12.891 1 87.94 176 ILE A O 1
ATOM 1387 N N . ASN A 1 177 ? 6.238 31.203 12.445 1 83.69 177 ASN A N 1
ATOM 1388 C CA . ASN A 1 177 ? 6.789 31.922 13.586 1 83.69 177 ASN A CA 1
ATOM 1389 C C . ASN A 1 177 ? 7.879 32.906 13.164 1 83.69 177 ASN A C 1
ATOM 1391 O O . ASN A 1 177 ? 8.938 32.5 12.703 1 83.69 177 ASN A O 1
ATOM 1395 N N . GLY A 1 178 ? 7.547 34.188 13.32 1 87.38 178 GLY A N 1
ATOM 1396 C CA . GLY A 1 178 ? 8.578 35.188 13.117 1 87.38 178 GLY A CA 1
ATOM 1397 C C . GLY A 1 178 ? 9.469 35.375 14.328 1 87.38 178 GLY A C 1
ATOM 1398 O O . GLY A 1 178 ? 8.977 35.625 15.43 1 87.38 178 GLY A O 1
ATOM 1399 N N . ILE A 1 179 ? 10.742 35.25 14.094 1 82.81 179 ILE A N 1
ATOM 1400 C CA . ILE A 1 179 ? 11.641 35.344 15.234 1 82.81 179 ILE A CA 1
ATOM 1401 C C . ILE A 1 179 ? 12.766 36.312 14.938 1 82.81 179 ILE A C 1
ATOM 1403 O O . ILE A 1 179 ? 13.125 36.531 13.773 1 82.81 179 ILE A O 1
ATOM 1407 N N . THR A 1 180 ? 13.195 36.969 15.969 1 83 180 THR A N 1
ATOM 1408 C CA . THR A 1 180 ? 14.336 37.875 15.875 1 83 180 THR A CA 1
ATOM 1409 C C . THR A 1 180 ? 15.57 37.25 16.531 1 83 180 THR A C 1
ATOM 1411 O O . THR A 1 180 ? 15.484 36.219 17.156 1 83 180 THR A O 1
ATOM 1414 N N . LEU A 1 181 ? 16.703 37.938 16.25 1 78.62 181 LEU A N 1
ATOM 1415 C CA . LEU A 1 181 ? 17.922 37.438 16.844 1 78.62 181 LEU A CA 1
ATOM 1416 C C . LEU A 1 181 ? 17.828 37.469 18.359 1 78.62 181 LEU A C 1
ATOM 1418 O O . LEU A 1 181 ? 18.375 36.562 19.031 1 78.62 181 LEU A O 1
ATOM 1422 N N . ALA A 1 182 ? 17.172 38.438 18.938 1 73.94 182 ALA A N 1
ATOM 1423 C CA . ALA A 1 182 ? 16.984 38.531 20.391 1 73.94 182 ALA A CA 1
ATOM 1424 C C . ALA A 1 182 ? 16.188 37.344 20.922 1 73.94 182 ALA A C 1
ATOM 1426 O O . ALA A 1 182 ? 16.469 36.844 22 1 73.94 182 ALA A O 1
ATOM 1427 N N . ASP A 1 183 ? 15.195 36.969 20.156 1 74.25 183 ASP A N 1
ATOM 1428 C CA . ASP A 1 183 ? 14.367 35.812 20.531 1 74.25 183 ASP A CA 1
ATOM 1429 C C . ASP A 1 183 ? 15.203 34.531 20.609 1 74.25 183 ASP A C 1
ATOM 1431 O O . ASP A 1 183 ? 14.977 33.688 21.469 1 74.25 183 ASP A O 1
ATOM 1435 N N . ILE A 1 184 ? 16.078 34.344 19.641 1 72.75 184 ILE A N 1
ATOM 1436 C CA . ILE A 1 184 ? 16.922 33.188 19.578 1 72.75 184 ILE A CA 1
ATOM 1437 C C . ILE A 1 184 ? 17.859 33.125 20.781 1 72.75 184 ILE A C 1
ATOM 1439 O O . ILE A 1 184 ? 18.109 32.062 21.344 1 72.75 184 ILE A O 1
ATOM 1443 N N . GLU A 1 185 ? 18.328 34.281 21.078 1 67.56 185 GLU A N 1
ATOM 1444 C CA . GLU A 1 185 ? 19.266 34.406 22.188 1 67.56 185 GLU A CA 1
ATOM 1445 C C . GLU A 1 185 ? 18.578 34.125 23.516 1 67.56 185 GLU A C 1
ATOM 1447 O O . GLU A 1 185 ? 19.156 33.5 24.406 1 67.56 185 GLU A O 1
ATOM 1452 N N . ALA A 1 186 ? 17.438 34.688 23.609 1 64.38 186 ALA A N 1
ATOM 1453 C CA . ALA A 1 186 ? 16.703 34.594 24.875 1 64.38 186 ALA A CA 1
ATOM 1454 C C . ALA A 1 186 ? 16.188 33.156 25.094 1 64.38 186 ALA A C 1
ATOM 1456 O O . ALA A 1 186 ? 16.25 32.656 26.219 1 64.38 186 ALA A O 1
ATOM 1457 N N . ARG A 1 187 ? 15.578 32.625 24.188 1 60.59 187 ARG A N 1
ATOM 1458 C CA . ARG A 1 187 ? 15.016 31.281 24.297 1 60.59 187 ARG A CA 1
ATOM 1459 C C . ARG A 1 187 ? 15.242 30.5 23 1 60.59 187 ARG A C 1
ATOM 1461 O O . ARG A 1 187 ? 14.461 30.609 22.062 1 60.59 187 ARG A O 1
ATOM 1468 N N . PRO A 1 188 ? 16.406 29.953 23.109 1 54.31 188 PRO A N 1
ATOM 1469 C CA . PRO A 1 188 ? 16.547 29.172 21.875 1 54.31 188 PRO A CA 1
ATOM 1470 C C . PRO A 1 188 ? 15.359 28.266 21.594 1 54.31 188 PRO A C 1
ATOM 1472 O O . PRO A 1 188 ? 14.938 27.5 22.469 1 54.31 188 PRO A O 1
ATOM 1475 N N . PRO A 1 189 ? 14.539 29.016 21 1 52.47 189 PRO A N 1
ATOM 1476 C CA . PRO A 1 189 ? 13.344 28.203 20.797 1 52.47 189 PRO A CA 1
ATOM 1477 C C . PRO A 1 189 ? 13.648 26.703 20.781 1 52.47 189 PRO A C 1
ATOM 1479 O O . PRO A 1 189 ? 13.023 25.938 21.516 1 52.47 189 PRO A O 1
ATOM 1482 N N . ILE A 1 190 ? 13.742 25.953 19.547 1 53.44 190 ILE A N 1
ATOM 1483 C CA . ILE A 1 190 ? 13.531 24.672 18.875 1 53.44 190 ILE A CA 1
ATOM 1484 C C . ILE A 1 190 ? 14.797 23.828 18.953 1 53.44 190 ILE A C 1
ATOM 1486 O O . ILE A 1 190 ? 15.914 24.359 18.906 1 53.44 190 ILE A O 1
ATOM 1490 N N . ASP A 1 191 ? 14.602 22.828 19.578 1 57.59 191 ASP A N 1
ATOM 1491 C CA . ASP A 1 191 ? 15.633 21.828 19.375 1 57.59 191 ASP A CA 1
ATOM 1492 C C . ASP A 1 191 ? 16.297 22 18 1 57.59 191 ASP A C 1
ATOM 1494 O O . ASP A 1 191 ? 15.781 21.531 16.984 1 57.59 191 ASP A O 1
ATOM 1498 N N . MET A 1 192 ? 17.203 22.938 17.984 1 64.44 192 MET A N 1
ATOM 1499 C CA . MET A 1 192 ? 17.859 23.359 16.75 1 64.44 192 MET A CA 1
ATOM 1500 C C . MET A 1 192 ? 18.672 22.234 16.156 1 64.44 192 MET A C 1
ATOM 1502 O O . MET A 1 192 ? 19.25 22.375 15.078 1 64.44 192 MET A O 1
ATOM 1506 N N . GLU A 1 193 ? 18.688 21.188 16.859 1 68.06 193 GLU A N 1
ATOM 1507 C CA . GLU A 1 193 ? 19.516 20.094 16.344 1 68.06 193 GLU A CA 1
ATOM 1508 C C . GLU A 1 193 ? 18.797 19.375 15.195 1 68.06 193 GLU A C 1
ATOM 1510 O O . GLU A 1 193 ? 19.453 18.859 14.289 1 68.06 193 GLU A O 1
ATOM 1515 N N . ASN A 1 194 ? 17.547 19.469 15.133 1 82.38 194 ASN A N 1
ATOM 1516 C CA . ASN A 1 194 ? 16.828 18.75 14.094 1 82.38 194 ASN A CA 1
ATOM 1517 C C . ASN A 1 194 ? 15.914 19.672 13.289 1 82.38 194 ASN A C 1
ATOM 1519 O O . ASN A 1 194 ? 14.695 19.656 13.477 1 82.38 194 ASN A O 1
ATOM 1523 N N . ILE A 1 195 ? 16.578 20.5 12.484 1 87.31 195 ILE A N 1
ATOM 1524 C CA . ILE A 1 195 ? 15.789 21.406 11.672 1 87.31 195 ILE A CA 1
ATOM 1525 C C . ILE A 1 195 ? 15.914 21.047 10.195 1 87.31 195 ILE A C 1
ATOM 1527 O O . ILE A 1 195 ? 16.828 20.297 9.812 1 87.31 195 ILE A O 1
ATOM 1531 N N . ILE A 1 196 ? 14.992 21.453 9.461 1 91.94 196 ILE A N 1
ATOM 1532 C CA . ILE A 1 196 ? 15.062 21.391 8.008 1 91.94 196 ILE A CA 1
ATOM 1533 C C . ILE A 1 196 ? 15.18 22.797 7.434 1 91.94 196 ILE A C 1
ATOM 1535 O O . ILE A 1 196 ? 14.219 23.578 7.492 1 91.94 196 ILE A O 1
ATOM 1539 N N . LEU A 1 197 ? 16.344 23.125 6.977 1 92.5 197 LEU A N 1
ATOM 1540 C CA . LEU A 1 197 ? 16.594 24.469 6.461 1 92.5 197 LEU A CA 1
ATOM 1541 C C . LEU A 1 197 ? 15.852 24.688 5.148 1 92.5 197 LEU A C 1
ATOM 1543 O O . LEU A 1 197 ? 15.898 23.844 4.25 1 92.5 197 LEU A O 1
ATOM 1547 N N . LEU A 1 198 ? 15.141 25.766 5.094 1 94.75 198 LEU A N 1
ATOM 1548 C CA . LEU A 1 198 ? 14.398 26.125 3.885 1 94.75 198 LEU A CA 1
ATOM 1549 C C . LEU A 1 198 ? 15.094 27.25 3.131 1 94.75 198 LEU A C 1
ATOM 1551 O O . LEU A 1 198 ? 15.016 27.328 1.903 1 94.75 198 LEU A O 1
ATOM 1555 N N . TRP A 1 199 ? 15.727 28.156 3.939 1 93.75 199 TRP A N 1
ATOM 1556 C CA . TRP A 1 199 ? 16.344 29.328 3.328 1 93.75 199 TRP A CA 1
ATOM 1557 C C . TRP A 1 199 ? 17.406 29.922 4.242 1 93.75 199 TRP A C 1
ATOM 1559 O O . TRP A 1 199 ? 17.266 29.906 5.469 1 93.75 199 TRP A O 1
ATOM 1569 N N . GLY A 1 200 ? 18.438 30.469 3.584 1 92.62 200 GLY A N 1
ATOM 1570 C CA . GLY A 1 200 ? 19.406 31.266 4.312 1 92.62 200 GLY A CA 1
ATOM 1571 C C . GLY A 1 200 ? 20.422 30.422 5.062 1 92.62 200 GLY A C 1
ATOM 1572 O O . GLY A 1 200 ? 20.734 29.297 4.648 1 92.62 200 GLY A O 1
ATOM 1573 N N . THR A 1 201 ? 20.969 31.062 6.102 1 87.06 201 THR A N 1
ATOM 1574 C CA . THR A 1 201 ? 22.031 30.422 6.871 1 87.06 201 THR A CA 1
ATOM 1575 C C . THR A 1 201 ? 21.453 29.641 8.047 1 87.06 201 THR A C 1
ATOM 1577 O O . THR A 1 201 ? 20.438 30.031 8.625 1 87.06 201 THR A O 1
ATOM 1580 N N . ASP A 1 202 ? 22.109 28.594 8.336 1 84.31 202 ASP A N 1
ATOM 1581 C CA . ASP A 1 202 ? 21.734 27.797 9.5 1 84.31 202 ASP A CA 1
ATOM 1582 C C . ASP A 1 202 ? 21.641 28.672 10.75 1 84.31 202 ASP A C 1
ATOM 1584 O O . ASP A 1 202 ? 22.562 29.406 11.078 1 84.31 202 ASP A O 1
ATOM 1588 N N . PRO A 1 203 ? 20.516 28.578 11.328 1 80.19 203 PRO A N 1
ATOM 1589 C CA . PRO A 1 203 ? 20.312 29.438 12.492 1 80.19 203 PRO A CA 1
ATOM 1590 C C . PRO A 1 203 ? 21.312 29.156 13.609 1 80.19 203 PRO A C 1
ATOM 1592 O O . PRO A 1 203 ? 21.531 30.016 14.477 1 80.19 203 PRO A O 1
ATOM 1595 N N . GLN A 1 204 ? 21.828 27.938 13.648 1 75.69 204 GLN A N 1
ATOM 1596 C CA . GLN A 1 204 ? 22.812 27.594 14.664 1 75.69 204 GLN A CA 1
ATOM 1597 C C . GLN A 1 204 ? 24.031 28.516 14.594 1 75.69 204 GLN A C 1
ATOM 1599 O O . GLN A 1 204 ? 24.719 28.734 15.594 1 75.69 204 GLN A O 1
ATOM 1604 N N . HIS A 1 205 ? 24.281 28.984 13.461 1 75.5 205 HIS A N 1
ATOM 1605 C CA . HIS A 1 205 ? 25.406 29.891 13.25 1 75.5 205 HIS A CA 1
ATOM 1606 C C . HIS A 1 205 ? 25.203 31.203 14 1 75.5 205 HIS A C 1
ATOM 1608 O O . HIS A 1 205 ? 26.188 31.875 14.352 1 75.5 205 HIS A O 1
ATOM 1614 N N . TYR A 1 206 ? 23.938 31.484 14.289 1 67.06 206 TYR A N 1
ATOM 1615 C CA . TYR A 1 206 ? 23.641 32.75 14.984 1 67.06 206 TYR A CA 1
ATOM 1616 C C . TYR A 1 206 ? 23.688 32.531 16.5 1 67.06 206 TYR A C 1
ATOM 1618 O O . TYR A 1 206 ? 23.719 33.531 17.25 1 67.06 206 TYR A O 1
ATOM 1626 N N . LEU A 1 207 ? 23.406 31.266 17.047 1 60.97 207 LEU A N 1
ATOM 1627 C CA . LEU A 1 207 ? 23.438 30.922 18.453 1 60.97 207 LEU A CA 1
ATOM 1628 C C . LEU A 1 207 ? 24.859 30.953 19 1 60.97 207 LEU A C 1
ATOM 1630 O O . LEU A 1 207 ? 25.062 31.062 20.203 1 60.97 207 LEU A O 1
ATOM 1634 N N . GLU A 1 208 ? 25.828 30.422 18.25 1 50.41 208 GLU A N 1
ATOM 1635 C CA . GLU A 1 208 ? 27.125 30.359 18.906 1 50.41 208 GLU A CA 1
ATOM 1636 C C . GLU A 1 208 ? 27.406 31.609 19.734 1 50.41 208 GLU A C 1
ATOM 1638 O O . GLU A 1 208 ? 28.234 31.578 20.656 1 50.41 208 GLU A O 1
ATOM 1643 N N . ASN A 1 209 ? 26.953 32.75 19.266 1 38.59 209 ASN A N 1
ATOM 1644 C CA . ASN A 1 209 ? 27.469 33.812 20.125 1 38.59 209 ASN A CA 1
ATOM 1645 C C . ASN A 1 209 ? 26.594 34 21.359 1 38.59 209 ASN A C 1
ATOM 1647 O O . ASN A 1 209 ? 27.016 34.656 22.328 1 38.59 209 ASN A O 1
ATOM 1651 N N . SER A 1 210 ? 25.266 34.188 21.203 1 38.53 210 SER A N 1
ATOM 1652 C CA . SER A 1 210 ? 24.594 34.875 22.297 1 38.53 210 SER A CA 1
ATOM 1653 C C . SER A 1 210 ? 23.953 33.875 23.266 1 38.53 210 SER A C 1
ATOM 1655 O O . SER A 1 210 ? 23 33.188 22.906 1 38.53 210 SER A O 1
ATOM 1657 N N . ILE A 1 211 ? 24.625 33.281 24.125 1 34.94 211 ILE A N 1
ATOM 1658 C CA . ILE A 1 211 ? 24.125 32.312 25.094 1 34.94 211 ILE A CA 1
ATOM 1659 C C . ILE A 1 211 ? 23.188 33 26.094 1 34.94 211 ILE A C 1
ATOM 1661 O O . ILE A 1 211 ? 22.812 32.438 27.109 1 34.94 211 ILE A O 1
ATOM 1665 N N . SER A 1 212 ? 22.453 34.188 25.828 1 28.7 212 SER A N 1
ATOM 1666 C CA . SER A 1 212 ? 21.906 34.531 27.125 1 28.7 212 SER A CA 1
ATOM 1667 C C . SER A 1 212 ? 20.578 33.812 27.375 1 28.7 212 SER A C 1
ATOM 1669 O O . SER A 1 212 ? 19.875 33.438 26.438 1 28.7 212 SER A O 1
ATOM 1671 N N . GLU A 1 213 ? 20.25 33.281 28.516 1 29.61 213 GLU A N 1
ATOM 1672 C CA . GLU A 1 213 ? 19.344 32.375 29.219 1 29.61 213 GLU A CA 1
ATOM 1673 C C . GLU A 1 213 ? 17.953 32.969 29.312 1 29.61 213 GLU A C 1
ATOM 1675 O O . GLU A 1 213 ? 17.031 32.344 29.875 1 29.61 213 GLU A O 1
ATOM 1680 N N . SER A 1 214 ? 17.312 33.844 28.516 1 27.52 214 SER A N 1
ATOM 1681 C CA . SER A 1 214 ? 16.172 34.406 29.25 1 27.52 214 SER A CA 1
ATOM 1682 C C . SER A 1 214 ? 14.961 33.5 29.156 1 27.52 214 SER A C 1
ATOM 1684 O O . SER A 1 214 ? 14.75 32.812 28.141 1 27.52 214 SER A O 1
ATOM 1686 N N . ASP A 1 215 ? 14.336 33.094 30.312 1 29.08 215 ASP A N 1
ATOM 1687 C CA . ASP A 1 215 ? 13.305 32.25 30.891 1 29.08 215 ASP A CA 1
ATOM 1688 C C . ASP A 1 215 ? 11.906 32.719 30.5 1 29.08 215 ASP A C 1
ATOM 1690 O O . ASP A 1 215 ? 10.922 32.344 31.125 1 29.08 215 ASP A O 1
ATOM 1694 N N . GLY A 1 216 ? 11.633 33.688 29.656 1 28.83 216 GLY A N 1
ATOM 1695 C CA . GLY A 1 216 ? 10.359 34.344 29.922 1 28.83 216 GLY A CA 1
ATOM 1696 C C . GLY A 1 216 ? 9.172 33.562 29.406 1 28.83 216 GLY A C 1
ATOM 1697 O O . GLY A 1 216 ? 8.828 33.656 28.219 1 28.83 216 GLY A O 1
ATOM 1698 N N . LYS A 1 217 ? 8.859 32.344 29.75 1 36.84 217 LYS A N 1
ATOM 1699 C CA . LYS A 1 217 ? 7.625 31.656 29.391 1 36.84 217 LYS A CA 1
ATOM 1700 C C . LYS A 1 217 ? 6.438 32.188 30.172 1 36.84 217 LYS A C 1
ATOM 1702 O O . LYS A 1 217 ? 6.273 31.891 31.344 1 36.84 217 LYS A O 1
ATOM 1707 N N . SER A 1 218 ? 5.945 33.406 30.109 1 30.95 218 SER A N 1
ATOM 1708 C CA . SER A 1 218 ? 4.801 33.75 30.953 1 30.95 218 SER A CA 1
ATOM 1709 C C . SER A 1 218 ? 3.6 32.844 30.656 1 30.95 218 SER A C 1
ATOM 1711 O O . SER A 1 218 ? 3.547 32.188 29.609 1 30.95 218 SER A O 1
ATOM 1713 N N . SER A 1 219 ? 2.305 32.969 31.641 1 34.91 219 SER A N 1
ATOM 1714 C CA . SER A 1 219 ? 1.21 32.375 32.406 1 34.91 219 SER A CA 1
ATOM 1715 C C . SER A 1 219 ? -0.025 32.156 31.516 1 34.91 219 SER A C 1
ATOM 1717 O O . SER A 1 219 ? -1.117 31.906 32.031 1 34.91 219 SER A O 1
ATOM 1719 N N . HIS A 1 220 ? -0.253 32.688 30.438 1 36.34 220 HIS A N 1
ATOM 1720 C CA . HIS A 1 220 ? -1.645 32.656 30 1 36.34 220 HIS A CA 1
ATOM 1721 C C . HIS A 1 220 ? -2.137 31.234 29.781 1 36.34 220 HIS A C 1
ATOM 1723 O O . HIS A 1 220 ? -2.555 30.875 28.672 1 36.34 220 HIS A O 1
ATOM 1729 N N . GLU A 1 221 ? -1.805 30.25 30.547 1 40.41 221 GLU A N 1
ATOM 1730 C CA . GLU A 1 221 ? -1.997 28.812 30.438 1 40.41 221 GLU A CA 1
ATOM 1731 C C . GLU A 1 221 ? -3.459 28.438 30.656 1 40.41 221 GLU A C 1
ATOM 1733 O O . GLU A 1 221 ? -3.967 27.5 30.031 1 40.41 221 GLU A O 1
ATOM 1738 N N . ASP A 1 222 ? -4.121 29.125 31.578 1 42.78 222 ASP A N 1
ATOM 1739 C CA . ASP A 1 222 ? -5.375 28.609 32.094 1 42.78 222 ASP A CA 1
ATOM 1740 C C . ASP A 1 222 ? -6.496 28.703 31.078 1 42.78 222 ASP A C 1
ATOM 1742 O O . ASP A 1 222 ? -7.312 27.797 30.953 1 42.78 222 ASP A O 1
ATOM 1746 N N . LEU A 1 223 ? -6.77 29.906 30.531 1 43.81 223 LEU A N 1
ATOM 1747 C CA . LEU A 1 223 ? -7.879 30.156 29.609 1 43.81 223 LEU A CA 1
ATOM 1748 C C . LEU A 1 223 ? -7.77 29.266 28.391 1 43.81 223 LEU A C 1
ATOM 1750 O O . LEU A 1 223 ? -8.789 28.812 27.844 1 43.81 223 LEU A O 1
ATOM 1754 N N . ASP A 1 224 ? -6.656 28.844 28.156 1 56.56 224 ASP A N 1
ATOM 1755 C CA . ASP A 1 224 ? -6.41 28.062 26.938 1 56.56 224 ASP A CA 1
ATOM 1756 C C . ASP A 1 224 ? -6.863 26.625 27.109 1 56.56 224 ASP A C 1
ATOM 1758 O O . ASP A 1 224 ? -7.328 26 26.156 1 56.56 224 ASP A O 1
ATOM 1762 N N . HIS A 1 225 ? -7.016 26.25 28.406 1 54.53 225 HIS A N 1
ATOM 1763 C CA . HIS A 1 225 ? -7.398 24.859 28.625 1 54.53 225 HIS A CA 1
ATOM 1764 C C . HIS A 1 225 ? -8.883 24.641 28.328 1 54.53 225 HIS A C 1
ATOM 1766 O O . HIS A 1 225 ? -9.25 23.641 27.703 1 54.53 225 HIS A O 1
ATOM 1772 N N . GLN A 1 226 ? -9.719 25.578 28.875 1 54.72 226 GLN A N 1
ATOM 1773 C CA . GLN A 1 226 ? -11.148 25.453 28.641 1 54.72 226 GLN A CA 1
ATOM 1774 C C . GLN A 1 226 ? -11.469 25.5 27.156 1 54.72 226 GLN A C 1
ATOM 1776 O O . GLN A 1 226 ? -12.305 24.734 26.672 1 54.72 226 GLN A O 1
ATOM 1781 N N . SER A 1 227 ? -10.758 26.312 26.484 1 67.62 227 SER A N 1
ATOM 1782 C CA . SER A 1 227 ? -10.977 26.438 25.047 1 67.62 227 SER A CA 1
ATOM 1783 C C . SER A 1 227 ? -10.602 25.156 24.312 1 67.62 227 SER A C 1
ATOM 1785 O O . SER A 1 227 ? -11.281 24.766 23.375 1 67.62 227 SER A O 1
ATOM 1787 N N . LEU A 1 228 ? -9.688 24.516 24.906 1 66.25 228 LEU A N 1
ATOM 1788 C CA . LEU A 1 228 ? -9.234 23.266 24.312 1 66.25 228 LEU A CA 1
ATOM 1789 C C . LEU A 1 228 ? -10.25 22.156 24.531 1 66.25 228 LEU A C 1
ATOM 1791 O O . LEU A 1 228 ? -10.477 21.328 23.641 1 66.25 228 LEU A O 1
ATOM 1795 N N . ILE A 1 229 ? -10.875 22.188 25.703 1 62.38 229 ILE A N 1
ATOM 1796 C CA . ILE A 1 229 ? -11.906 21.188 26 1 62.38 229 ILE A CA 1
ATOM 1797 C C . ILE A 1 229 ? -13.094 21.375 25.062 1 62.38 229 ILE A C 1
ATOM 1799 O O . ILE A 1 229 ? -13.594 20.406 24.484 1 62.38 229 ILE A O 1
ATOM 1803 N N . ASP A 1 230 ? -13.383 22.562 24.891 1 77.75 230 ASP A N 1
ATOM 1804 C CA . ASP A 1 230 ? -14.492 22.859 24 1 77.75 230 ASP A CA 1
ATOM 1805 C C . ASP A 1 230 ? -14.164 22.484 22.562 1 77.75 230 ASP A C 1
ATOM 1807 O O . ASP A 1 230 ? -15.031 22.016 21.812 1 77.75 230 ASP A O 1
ATOM 1811 N N . SER A 1 231 ? -12.875 22.531 22.344 1 81.94 231 SER A N 1
ATOM 1812 C CA . SER A 1 231 ? -12.453 22.25 20.969 1 81.94 231 SER A CA 1
ATOM 1813 C C . SER A 1 231 ? -12.672 20.766 20.641 1 81.94 231 SER A C 1
ATOM 1815 O O . SER A 1 231 ? -13.047 20.438 19.516 1 81.94 231 SER A O 1
ATOM 1817 N N . LYS A 1 232 ? -12.562 19.953 21.609 1 79.81 232 LYS A N 1
ATOM 1818 C CA . LYS A 1 232 ? -12.766 18.516 21.406 1 79.81 232 LYS A CA 1
ATOM 1819 C C . LYS A 1 232 ? -14.234 18.203 21.125 1 79.81 232 LYS A C 1
ATOM 1821 O O . LYS A 1 232 ? -14.547 17.328 20.312 1 79.81 232 LYS A O 1
ATOM 1826 N N . ALA A 1 233 ? -15.078 18.906 21.797 1 84.31 233 ALA A N 1
ATOM 1827 C CA . ALA A 1 233 ? -16.516 18.734 21.562 1 84.31 233 ALA A CA 1
ATOM 1828 C C . ALA A 1 233 ? -16.875 19.172 20.141 1 84.31 233 ALA A C 1
ATOM 1830 O O . ALA A 1 233 ? -17.656 18.5 19.469 1 84.31 233 ALA A O 1
ATOM 1831 N N . TRP A 1 234 ? -16.297 20.203 19.703 1 87.06 234 TRP A N 1
ATOM 1832 C CA . TRP A 1 234 ? -16.547 20.688 18.359 1 87.06 234 TRP A CA 1
ATOM 1833 C C . TRP A 1 234 ? -16.047 19.703 17.312 1 87.06 234 TRP A C 1
ATOM 1835 O O . TRP A 1 234 ? -16.734 19.422 16.328 1 87.06 234 TRP A O 1
ATOM 1845 N N . THR A 1 235 ? -14.812 19.156 17.516 1 84.44 235 THR A N 1
ATOM 1846 C CA . THR A 1 235 ? -14.242 18.219 16.562 1 84.44 235 THR A CA 1
ATOM 1847 C C . THR A 1 235 ? -15.117 16.969 16.453 1 84.44 235 THR A C 1
ATOM 1849 O O . THR A 1 235 ? -15.32 16.453 15.344 1 84.44 235 THR A O 1
ATOM 1852 N N . GLU A 1 236 ? -15.625 16.547 17.547 1 82.06 236 GLU A N 1
ATOM 1853 C CA . GLU A 1 236 ? -16.516 15.391 17.531 1 82.06 236 GLU A CA 1
ATOM 1854 C C . GLU A 1 236 ? -17.812 15.711 16.797 1 82.06 236 GLU A C 1
ATOM 1856 O O . GLU A 1 236 ? -18.344 14.875 16.062 1 82.06 236 GLU A O 1
ATOM 1861 N N . LEU A 1 237 ? -18.344 16.859 17.062 1 85.94 237 LEU A N 1
ATOM 1862 C CA . LEU A 1 237 ? -19.578 17.266 16.406 1 85.94 237 LEU A CA 1
ATOM 1863 C C . LEU A 1 237 ? -19.391 17.344 14.891 1 85.94 237 LEU A C 1
ATOM 1865 O O . LEU A 1 237 ? -20.219 16.859 14.133 1 85.94 237 LEU A O 1
ATOM 1869 N N . LEU A 1 238 ? -18.297 17.891 14.453 1 85.19 238 LEU A N 1
ATOM 1870 C CA . LEU A 1 238 ? -18.031 18.078 13.023 1 85.19 238 LEU A CA 1
ATOM 1871 C C . LEU A 1 238 ? -17.781 16.734 12.344 1 85.19 238 LEU A C 1
ATOM 1873 O O . LEU A 1 238 ? -18.094 16.562 11.164 1 85.19 238 LEU A O 1
ATOM 1877 N N . LYS A 1 239 ? -17.203 15.844 13.102 1 80.62 239 LYS A N 1
ATOM 1878 C CA . LYS A 1 239 ? -17.016 14.484 12.609 1 80.62 239 LYS A CA 1
ATOM 1879 C C . LYS A 1 239 ? -18.375 13.805 12.367 1 80.62 239 LYS A C 1
ATOM 1881 O O . LYS A 1 239 ? -18.547 13.117 11.359 1 80.62 239 LYS A O 1
ATOM 1886 N N . THR A 1 240 ? -19.281 14.016 13.297 1 79.38 240 THR A N 1
ATOM 1887 C CA . THR A 1 240 ? -20.609 13.406 13.242 1 79.38 240 THR A CA 1
ATOM 1888 C C . THR A 1 240 ? -21.469 14.094 12.18 1 79.38 240 THR A C 1
ATOM 1890 O O . THR A 1 240 ? -22.266 13.438 11.5 1 79.38 240 THR A O 1
ATOM 1893 N N . TYR A 1 241 ? -21.25 15.477 12.062 1 82.62 241 TYR A N 1
ATOM 1894 C CA . TYR A 1 241 ? -22.016 16.281 11.109 1 82.62 241 TYR A CA 1
ATOM 1895 C C . TYR A 1 241 ? -21.094 17.109 10.234 1 82.62 241 TYR A C 1
ATOM 1897 O O . TYR A 1 241 ? -21.031 18.344 10.383 1 82.62 241 TYR A O 1
ATOM 1905 N N . PRO A 1 242 ? -20.516 16.469 9.203 1 81.69 242 PRO A N 1
ATOM 1906 C CA . PRO A 1 242 ? -19.562 17.203 8.375 1 81.69 242 PRO A CA 1
ATOM 1907 C C . PRO A 1 242 ? -20.219 18.297 7.539 1 81.69 242 PRO A C 1
ATOM 1909 O O . PRO A 1 242 ? -19.547 19.234 7.082 1 81.69 242 PRO A O 1
ATOM 1912 N N . GLU A 1 243 ? -21.516 18.25 7.402 1 83.69 243 GLU A N 1
ATOM 1913 C CA . GLU A 1 243 ? -22.25 19.25 6.609 1 83.69 243 GLU A CA 1
ATOM 1914 C C . GLU A 1 243 ? -22.188 20.625 7.254 1 83.69 243 GLU A C 1
ATOM 1916 O O . GLU A 1 243 ? -22.422 21.641 6.594 1 83.69 243 GLU A O 1
ATOM 1921 N N . ILE A 1 244 ? -21.984 20.672 8.57 1 87.69 244 ILE A N 1
ATOM 1922 C CA . ILE A 1 244 ? -21.859 21.938 9.281 1 87.69 244 ILE A CA 1
ATOM 1923 C C . ILE A 1 244 ? -20.781 22.781 8.633 1 87.69 244 ILE A C 1
ATOM 1925 O O . ILE A 1 244 ? -20.906 24.016 8.547 1 87.69 244 ILE A O 1
ATOM 1929 N N . ILE A 1 245 ? -19.719 22.109 8.102 1 87.62 245 ILE A N 1
ATOM 1930 C CA . ILE A 1 245 ? -18.594 22.828 7.5 1 87.62 245 ILE A CA 1
ATOM 1931 C C . ILE A 1 245 ? -19.062 23.562 6.25 1 87.62 245 ILE A C 1
ATOM 1933 O O . ILE A 1 245 ? -18.812 24.766 6.105 1 87.62 245 ILE A O 1
ATOM 1937 N N . GLN A 1 246 ? -19.812 22.922 5.438 1 86.69 246 GLN A N 1
ATOM 1938 C CA . GLN A 1 246 ? -20.312 23.562 4.223 1 86.69 246 GLN A CA 1
ATOM 1939 C C . GLN A 1 246 ? -21.312 24.672 4.551 1 86.69 246 GLN A C 1
ATOM 1941 O O . GLN A 1 246 ? -21.297 25.719 3.92 1 86.69 246 GLN A O 1
ATOM 1946 N N . ARG A 1 247 ? -22.188 24.422 5.523 1 90.38 247 ARG A N 1
ATOM 1947 C CA . ARG A 1 247 ? -23.156 25.438 5.941 1 90.38 247 ARG A CA 1
ATOM 1948 C C . ARG A 1 247 ? -22.438 26.688 6.453 1 90.38 247 ARG A C 1
ATOM 1950 O O . ARG A 1 247 ? -22.859 27.812 6.18 1 90.38 247 ARG A O 1
ATOM 1957 N N . THR A 1 248 ? -21.391 26.469 7.168 1 90.25 248 THR A N 1
ATOM 1958 C CA . THR A 1 248 ? -20.625 27.562 7.727 1 90.25 248 THR A CA 1
ATOM 1959 C C . THR A 1 248 ? -19.953 28.375 6.621 1 90.25 248 THR A C 1
ATOM 1961 O O . THR A 1 248 ? -19.969 29.609 6.645 1 90.25 248 THR A O 1
ATOM 1964 N N . ILE A 1 249 ? -19.406 27.672 5.625 1 87 249 ILE A N 1
ATOM 1965 C CA . ILE A 1 249 ? -18.75 28.344 4.508 1 87 249 ILE A CA 1
ATOM 1966 C C . ILE A 1 249 ? -19.766 29.25 3.787 1 87 249 ILE A C 1
ATOM 1968 O O . ILE A 1 249 ? -19.469 30.406 3.502 1 87 249 ILE A O 1
ATOM 1972 N N . LYS A 1 250 ? -20.938 28.75 3.551 1 88.25 250 LYS A N 1
ATOM 1973 C CA . LYS A 1 250 ? -22 29.5 2.875 1 88.25 250 LYS A CA 1
ATOM 1974 C C . LYS A 1 250 ? -22.422 30.703 3.703 1 88.25 250 LYS A C 1
ATOM 1976 O O . LYS A 1 250 ? -22.625 31.797 3.164 1 88.25 250 LYS A O 1
ATOM 1981 N N . TYR A 1 251 ? -22.578 30.5 4.98 1 88.31 251 TYR A N 1
ATOM 1982 C CA . TYR A 1 251 ? -22.922 31.578 5.895 1 88.31 251 TYR A CA 1
ATOM 1983 C C . TYR A 1 251 ? -21.891 32.688 5.859 1 88.31 251 TYR A C 1
ATOM 1985 O O . TYR A 1 251 ? -22.234 33.875 5.781 1 88.31 251 TYR A O 1
ATOM 1993 N N . LEU A 1 252 ? -20.609 32.281 5.902 1 87 252 LEU A N 1
ATOM 1994 C CA . LEU A 1 252 ? -19.531 33.281 5.91 1 87 252 LEU A CA 1
ATOM 1995 C C . LEU A 1 252 ? -19.469 34.031 4.582 1 87 252 LEU A C 1
ATOM 1997 O O . LEU A 1 252 ? -19.188 35.219 4.559 1 87 252 LEU A O 1
ATOM 2001 N N . GLU A 1 253 ? -19.703 33.375 3.514 1 86.31 253 GLU A N 1
ATOM 2002 C CA . GLU A 1 253 ? -19.719 34 2.193 1 86.31 253 GLU A CA 1
ATOM 2003 C C . GLU A 1 253 ? -20.766 35.094 2.117 1 86.31 253 GLU A C 1
ATOM 2005 O O . GLU A 1 253 ? -20.531 36.156 1.521 1 86.31 253 GLU A O 1
ATOM 2010 N N . ASN A 1 254 ? -21.844 34.906 2.799 1 86.06 254 ASN A N 1
ATOM 2011 C CA . ASN A 1 254 ? -22.984 35.844 2.695 1 86.06 254 ASN A CA 1
ATOM 2012 C C . ASN A 1 254 ? -22.891 36.938 3.748 1 86.06 254 ASN A C 1
ATOM 2014 O O . ASN A 1 254 ? -23.469 38 3.57 1 86.06 254 ASN A O 1
ATOM 2018 N N . HIS A 1 255 ? -22.156 36.719 4.812 1 80.88 255 HIS A N 1
ATOM 2019 C CA . HIS A 1 255 ? -22.25 37.625 5.945 1 80.88 255 HIS A CA 1
ATOM 2020 C C . HIS A 1 255 ? -20.922 38.344 6.199 1 80.88 255 HIS A C 1
ATOM 2022 O O . HIS A 1 255 ? -20.844 39.281 6.973 1 80.88 255 HIS A O 1
ATOM 2028 N N . ILE A 1 256 ? -19.859 37.844 5.566 1 76.25 256 ILE A N 1
ATOM 2029 C CA . ILE A 1 256 ? -18.547 38.375 5.855 1 76.25 256 ILE A CA 1
ATOM 2030 C C . ILE A 1 256 ? -18.531 39.875 5.543 1 76.25 256 ILE A C 1
ATOM 2032 O O . ILE A 1 256 ? -17.906 40.656 6.258 1 76.25 256 ILE A O 1
ATOM 2036 N N . SER A 1 257 ? -19.25 40.25 4.496 1 75.69 257 SER A N 1
ATOM 2037 C CA . SER A 1 257 ? -19.266 41.656 4.074 1 75.69 257 SER A CA 1
ATOM 2038 C C . SER A 1 257 ? -19.969 42.531 5.102 1 75.69 257 SER A C 1
ATOM 2040 O O . SER A 1 257 ? -19.703 43.75 5.188 1 75.69 257 SER A O 1
ATOM 2042 N N . GLN A 1 258 ? -20.812 42 5.887 1 75.94 258 GLN A N 1
ATOM 2043 C CA . GLN A 1 258 ? -21.625 42.75 6.824 1 75.94 258 GLN A CA 1
ATOM 2044 C C . GLN A 1 258 ? -20.984 42.781 8.211 1 75.94 258 GLN A C 1
ATOM 2046 O O . GLN A 1 258 ? -21.453 43.469 9.109 1 75.94 258 GLN A O 1
ATOM 2051 N N . ILE A 1 259 ? -20.016 41.969 8.336 1 68.69 259 ILE A N 1
ATOM 2052 C CA . ILE A 1 259 ? -19.391 41.844 9.648 1 68.69 259 ILE A CA 1
ATOM 2053 C C . ILE A 1 259 ? -18.438 43.031 9.891 1 68.69 259 ILE A C 1
ATOM 2055 O O . ILE A 1 259 ? -17.891 43.594 8.945 1 68.69 259 ILE A O 1
ATOM 2059 N N . SER A 1 260 ? -18.422 43.469 11.141 1 67.19 260 SER A N 1
ATOM 2060 C CA . SER A 1 260 ? -17.578 44.562 11.547 1 67.19 260 SER A CA 1
ATOM 2061 C C . SER A 1 260 ? -16.125 44.344 11.141 1 67.19 260 SER A C 1
ATOM 2063 O O . SER A 1 260 ? -15.703 43.188 10.953 1 67.19 260 SER A O 1
ATOM 2065 N N . SER A 1 261 ? -15.359 45.344 10.891 1 66.75 261 SER A N 1
ATOM 2066 C CA . SER A 1 261 ? -14 45.375 10.367 1 66.75 261 SER A CA 1
ATOM 2067 C C . SER A 1 261 ? -13.062 44.531 11.242 1 66.75 261 SER A C 1
ATOM 2069 O O . SER A 1 261 ? -12.195 43.812 10.727 1 66.75 261 SER A O 1
ATOM 2071 N N . GLY A 1 262 ? -13.336 44.531 12.555 1 65.12 262 GLY A N 1
ATOM 2072 C CA . GLY A 1 262 ? -12.406 43.875 13.469 1 65.12 262 GLY A CA 1
ATOM 2073 C C . GLY A 1 262 ? -12.43 42.375 13.359 1 65.12 262 GLY A C 1
ATOM 2074 O O . GLY A 1 262 ? -11.375 41.719 13.43 1 65.12 262 GLY A O 1
ATOM 2075 N N . GLU A 1 263 ? -13.602 41.875 13.078 1 76.75 263 GLU A N 1
ATOM 2076 C CA . GLU A 1 263 ? -13.719 40.406 13.062 1 76.75 263 GLU A CA 1
ATOM 2077 C C . GLU A 1 263 ? -13.68 39.875 11.641 1 76.75 263 GLU A C 1
ATOM 2079 O O . GLU A 1 263 ? -13.578 38.656 11.43 1 76.75 263 GLU A O 1
ATOM 2084 N N . LYS A 1 264 ? -13.688 40.75 10.758 1 80.5 264 LYS A N 1
ATOM 2085 C CA . LYS A 1 264 ? -13.742 40.375 9.352 1 80.5 264 LYS A CA 1
ATOM 2086 C C . LYS A 1 264 ? -12.531 39.531 8.969 1 80.5 264 LYS A C 1
ATOM 2088 O O . LYS A 1 264 ? -12.664 38.5 8.281 1 80.5 264 LYS A O 1
ATOM 2093 N N . LYS A 1 265 ? -11.43 39.969 9.445 1 78.81 265 LYS A N 1
ATOM 2094 C CA . LYS A 1 265 ? -10.195 39.281 9.117 1 78.81 265 LYS A CA 1
ATOM 2095 C C . LYS A 1 265 ? -10.211 37.844 9.664 1 78.81 265 LYS A C 1
ATOM 2097 O O . LYS A 1 265 ? -9.789 36.906 8.984 1 78.81 265 LYS A O 1
ATOM 2102 N N . GLU A 1 266 ? -10.734 37.75 10.836 1 83 266 GLU A N 1
ATOM 2103 C CA . GLU A 1 266 ? -10.789 36.438 11.469 1 83 266 GLU A CA 1
ATOM 2104 C C . GLU A 1 266 ? -11.742 35.5 10.727 1 83 266 GLU A C 1
ATOM 2106 O O . GLU A 1 266 ? -11.414 34.312 10.492 1 83 266 GLU A O 1
ATOM 2111 N N . PHE A 1 267 ? -12.805 36.031 10.312 1 85.38 267 PHE A N 1
ATOM 2112 C CA . PHE A 1 267 ? -13.789 35.219 9.633 1 85.38 267 PHE A CA 1
ATOM 2113 C C . PHE A 1 267 ? -13.336 34.875 8.219 1 85.38 267 PHE A C 1
ATOM 2115 O O . PHE A 1 267 ? -13.625 33.781 7.707 1 85.38 267 PHE A O 1
ATOM 2122 N N . GLN A 1 268 ? -12.602 35.781 7.637 1 83.94 268 GLN A N 1
ATOM 2123 C CA . GLN A 1 268 ? -11.992 35.469 6.352 1 83.94 268 GLN A CA 1
ATOM 2124 C C . GLN A 1 268 ? -10.977 34.312 6.488 1 83.94 268 GLN A C 1
ATOM 2126 O O . GLN A 1 268 ? -10.922 33.438 5.633 1 83.94 268 GLN A O 1
ATOM 2131 N N . GLU A 1 269 ? -10.266 34.375 7.531 1 85.25 269 GLU A N 1
ATOM 2132 C CA . GLU A 1 269 ? -9.312 33.281 7.793 1 85.25 269 GLU A CA 1
ATOM 2133 C C . GLU A 1 269 ? -10.031 31.969 8.047 1 85.25 269 GLU A C 1
ATOM 2135 O O . GLU A 1 269 ? -9.617 30.922 7.543 1 85.25 269 GLU A O 1
ATOM 2140 N N . TRP A 1 270 ? -11.086 32.031 8.789 1 87.94 270 TRP A N 1
ATOM 2141 C CA . TRP A 1 270 ? -11.875 30.828 9.039 1 87.94 270 TRP A CA 1
ATOM 2142 C C . TRP A 1 270 ? -12.422 30.25 7.734 1 87.94 270 TRP A C 1
ATOM 2144 O O . TRP A 1 270 ? -12.406 29.031 7.523 1 87.94 270 TRP A O 1
ATOM 2154 N N . LYS A 1 271 ? -12.938 31.141 6.914 1 85.44 271 LYS A N 1
ATOM 2155 C CA . LYS A 1 271 ? -13.445 30.672 5.629 1 85.44 271 LYS A CA 1
ATOM 2156 C C . LYS A 1 271 ? -12.367 29.922 4.848 1 85.44 271 LYS A C 1
ATOM 2158 O O . LYS A 1 271 ? -12.617 28.844 4.324 1 85.44 271 LYS A O 1
ATOM 2163 N N . HIS A 1 272 ? -11.188 30.453 4.816 1 83.5 272 HIS A N 1
ATOM 2164 C CA . HIS A 1 272 ? -10.062 29.828 4.125 1 83.5 272 HIS A CA 1
ATOM 2165 C C . HIS A 1 272 ? -9.711 28.484 4.758 1 83.5 272 HIS A C 1
ATOM 2167 O O . HIS A 1 272 ? -9.492 27.5 4.051 1 83.5 272 HIS A O 1
ATOM 2173 N N . ILE A 1 273 ? -9.664 28.391 6.031 1 87.19 273 ILE A N 1
ATOM 2174 C CA . ILE A 1 273 ? -9.328 27.188 6.777 1 87.19 273 ILE A CA 1
ATOM 2175 C C . ILE A 1 273 ? -10.336 26.078 6.461 1 87.19 273 ILE A C 1
ATOM 2177 O O . ILE A 1 273 ? -9.945 24.953 6.137 1 87.19 273 ILE A O 1
ATOM 2181 N N . LEU A 1 274 ? -11.594 26.422 6.484 1 87.31 274 LEU A N 1
ATOM 2182 C CA . LEU A 1 274 ? -12.656 25.438 6.289 1 87.31 274 LEU A CA 1
ATOM 2183 C C . LEU A 1 274 ? -12.695 24.953 4.844 1 87.31 274 LEU A C 1
ATOM 2185 O O . LEU A 1 274 ? -13.047 23.812 4.574 1 87.31 274 LEU A O 1
ATOM 2189 N N . GLU A 1 275 ? -12.195 25.766 3.916 1 79.69 275 GLU A N 1
ATOM 2190 C CA . GLU A 1 275 ? -12.164 25.406 2.502 1 79.69 275 GLU A CA 1
ATOM 2191 C C . GLU A 1 275 ? -10.938 24.562 2.172 1 79.69 275 GLU A C 1
ATOM 2193 O O . GLU A 1 275 ? -10.961 23.766 1.236 1 79.69 275 GLU A O 1
ATOM 2198 N N . SER A 1 276 ? -9.891 24.719 2.939 1 77.38 276 SER A N 1
ATOM 2199 C CA . SER A 1 276 ? -8.609 24.156 2.533 1 77.38 276 SER A CA 1
ATOM 2200 C C . SER A 1 276 ? -8.242 22.938 3.387 1 77.38 276 SER A C 1
ATOM 2202 O O . SER A 1 276 ? -7.477 22.078 2.951 1 77.38 276 SER A O 1
ATOM 2204 N N . MET A 1 277 ? -8.773 22.828 4.59 1 75.81 277 MET A N 1
ATOM 2205 C CA . MET A 1 277 ? -8.312 21.781 5.512 1 75.81 277 MET A CA 1
ATOM 2206 C C . MET A 1 277 ? -9.211 20.562 5.43 1 75.81 277 MET A C 1
ATOM 2208 O O . MET A 1 277 ? -10.43 20.672 5.312 1 75.81 277 MET A O 1
ATOM 2212 N N . SER A 1 278 ? -8.578 19.422 5.406 1 73.31 278 SER A N 1
ATOM 2213 C CA . SER A 1 278 ? -9.297 18.172 5.66 1 73.31 278 SER A CA 1
ATOM 2214 C C . SER A 1 278 ? -9.781 18.109 7.105 1 73.31 278 SER A C 1
ATOM 2216 O O . SER A 1 278 ? -9.391 18.922 7.938 1 73.31 278 SER A O 1
ATOM 2218 N N . LEU A 1 279 ? -10.719 17.219 7.332 1 73.69 279 LEU A N 1
ATOM 2219 C CA . LEU A 1 279 ? -11.266 17.094 8.68 1 73.69 279 LEU A CA 1
ATOM 2220 C C . LEU A 1 279 ? -10.18 16.75 9.688 1 73.69 279 LEU A C 1
ATOM 2222 O O . LEU A 1 279 ? -10.203 17.219 10.82 1 73.69 279 LEU A O 1
ATOM 2226 N N . GLN A 1 280 ? -9.266 15.898 9.281 1 71.12 280 GLN A N 1
ATOM 2227 C CA . GLN A 1 280 ? -8.188 15.508 10.188 1 71.12 280 GLN A CA 1
ATOM 2228 C C . GLN A 1 280 ? -7.316 16.703 10.547 1 71.12 280 GLN A C 1
ATOM 2230 O O . GLN A 1 280 ? -6.941 16.875 11.711 1 71.12 280 GLN A O 1
ATOM 2235 N N . ARG A 1 281 ? -7 17.547 9.562 1 79.88 281 ARG A N 1
ATOM 2236 C CA . ARG A 1 281 ? -6.211 18.75 9.805 1 79.88 281 ARG A CA 1
ATOM 2237 C C . ARG A 1 281 ? -6.973 19.734 10.672 1 79.88 281 ARG A C 1
ATOM 2239 O O . ARG A 1 281 ? -6.391 20.359 11.57 1 79.88 281 ARG A O 1
ATOM 2246 N N . LEU A 1 282 ? -8.273 19.844 10.383 1 83.88 282 LEU A N 1
ATOM 2247 C CA . LEU A 1 282 ? -9.102 20.766 11.148 1 83.88 282 LEU A CA 1
ATOM 2248 C C . LEU A 1 282 ? -9.164 20.344 12.617 1 83.88 282 LEU A C 1
ATOM 2250 O O . LEU A 1 282 ? -9.094 21.188 13.508 1 83.88 282 LEU A O 1
ATOM 2254 N N . LYS A 1 283 ? -9.297 19.047 12.844 1 80.88 283 LYS A N 1
ATOM 2255 C CA . LYS A 1 283 ? -9.289 18.531 14.211 1 80.88 283 LYS A CA 1
ATOM 2256 C C . LYS A 1 283 ? -8.008 18.922 14.93 1 80.88 283 LYS A C 1
ATOM 2258 O O . LYS A 1 283 ? -8.047 19.453 16.031 1 80.88 283 LYS A O 1
ATOM 2263 N N . LYS A 1 284 ? -6.902 18.688 14.312 1 79.38 284 LYS A N 1
ATOM 2264 C CA . LYS A 1 284 ? -5.609 19 14.914 1 79.38 284 LYS A CA 1
ATOM 2265 C C . LYS A 1 284 ? -5.461 20.5 15.133 1 79.38 284 LYS A C 1
ATOM 2267 O O . LYS A 1 284 ? -4.891 20.938 16.125 1 79.38 284 LYS A O 1
ATOM 2272 N N . PHE A 1 285 ? -5.977 21.297 14.203 1 84.56 285 PHE A N 1
ATOM 2273 C CA . PHE A 1 285 ? -5.914 22.75 14.305 1 84.56 285 PHE A CA 1
ATOM 2274 C C . PHE A 1 285 ? -6.707 23.25 15.508 1 84.56 285 PHE A C 1
ATOM 2276 O O . PHE A 1 285 ? -6.195 24.016 16.328 1 84.56 285 PHE A O 1
ATOM 2283 N N . LEU A 1 286 ? -7.895 22.688 15.633 1 84.56 286 LEU A N 1
ATOM 2284 C CA . LEU A 1 286 ? -8.781 23.141 16.703 1 84.56 286 LEU A CA 1
ATOM 2285 C C . LEU A 1 286 ? -8.227 22.75 18.062 1 84.56 286 LEU A C 1
ATOM 2287 O O . LEU A 1 286 ? -8.445 23.453 19.062 1 84.56 286 LEU A O 1
ATOM 2291 N N . GLU A 1 287 ? -7.465 21.672 18.047 1 78.44 287 GLU A N 1
ATOM 2292 C CA . GLU A 1 287 ? -6.965 21.156 19.328 1 78.44 287 GLU A CA 1
ATOM 2293 C C . GLU A 1 287 ? -5.52 21.594 19.562 1 78.44 287 GLU A C 1
ATOM 2295 O O . GLU A 1 287 ? -4.891 21.172 20.531 1 78.44 287 GLU A O 1
ATOM 2300 N N . SER A 1 288 ? -5.004 22.375 18.672 1 77.81 288 SER A N 1
ATOM 2301 C CA . SER A 1 288 ? -3.621 22.844 18.75 1 77.81 288 SER A CA 1
ATOM 2302 C C . SER A 1 288 ? -3.48 23.984 19.75 1 77.81 288 SER A C 1
ATOM 2304 O O . SER A 1 288 ? -4.438 24.719 20 1 77.81 288 SER A O 1
ATOM 2306 N N . ASP A 1 289 ? -2.266 24.109 20.359 1 69.19 289 ASP A N 1
ATOM 2307 C CA . ASP A 1 289 ? -1.982 25.219 21.281 1 69.19 289 ASP A CA 1
ATOM 2308 C C . ASP A 1 289 ? -1.238 26.344 20.562 1 69.19 289 ASP A C 1
ATOM 2310 O O . ASP A 1 289 ? -0.715 27.25 21.203 1 69.19 289 ASP A O 1
ATOM 2314 N N . SER A 1 290 ? -1.246 26.297 19.266 1 69.69 290 SER A N 1
ATOM 2315 C CA . SER A 1 290 ? -0.581 27.359 18.516 1 69.69 290 SER A CA 1
ATOM 2316 C C . SER A 1 290 ? -1.288 28.688 18.719 1 69.69 290 SER A C 1
ATOM 2318 O O . SER A 1 290 ? -2.473 28.734 19.047 1 69.69 290 SER A O 1
ATOM 2320 N N . GLU A 1 291 ? -0.551 29.734 18.562 1 67.81 291 GLU A N 1
ATOM 2321 C CA . GLU A 1 291 ? -1.121 31.078 18.672 1 67.81 291 GLU A CA 1
ATOM 2322 C C . GLU A 1 291 ? -2.26 31.266 17.672 1 67.81 291 GLU A C 1
ATOM 2324 O O . GLU A 1 291 ? -3.305 31.828 18.016 1 67.81 291 GLU A O 1
ATOM 2329 N N . ARG A 1 292 ? -2.02 30.75 16.484 1 74 292 ARG A N 1
ATOM 2330 C CA . ARG A 1 292 ? -3.025 30.875 15.43 1 74 292 ARG A CA 1
ATOM 2331 C C . ARG A 1 292 ? -4.32 30.172 15.82 1 74 292 ARG A C 1
ATOM 2333 O O . ARG A 1 292 ? -5.402 30.75 15.719 1 74 292 ARG A O 1
ATOM 2340 N N . SER A 1 293 ? -4.176 29.016 16.281 1 79.62 293 SER A N 1
ATOM 2341 C CA . SER A 1 293 ? -5.332 28.234 16.688 1 79.62 293 SER A CA 1
ATOM 2342 C C . SER A 1 293 ? -6.031 28.859 17.891 1 79.62 293 SER A C 1
ATOM 2344 O O . SER A 1 293 ? -7.262 28.953 17.922 1 79.62 293 SER A O 1
ATOM 2346 N N . THR A 1 294 ? -5.242 29.281 18.906 1 75.56 294 THR A N 1
ATOM 2347 C CA . THR A 1 294 ? -5.793 29.891 20.125 1 75.56 294 THR A CA 1
ATOM 2348 C C . THR A 1 294 ? -6.57 31.156 19.781 1 75.56 294 THR A C 1
ATOM 2350 O O . THR A 1 294 ? -7.676 31.359 20.281 1 75.56 294 THR A O 1
ATOM 2353 N N . ARG A 1 295 ? -5.98 31.938 18.953 1 76.94 295 ARG A N 1
ATOM 2354 C CA . ARG A 1 295 ? -6.617 33.188 18.531 1 76.94 295 ARG A CA 1
ATOM 2355 C C . ARG A 1 295 ? -7.938 32.906 17.812 1 76.94 295 ARG A C 1
ATOM 2357 O O . ARG A 1 295 ? -8.961 33.5 18.141 1 76.94 295 ARG A O 1
ATOM 2364 N N . LEU A 1 296 ? -7.969 31.984 16.922 1 81.75 296 LEU A N 1
ATOM 2365 C CA . LEU A 1 296 ? -9.133 31.734 16.078 1 81.75 296 LEU A CA 1
ATOM 2366 C C . LEU A 1 296 ? -10.219 31 16.844 1 81.75 296 LEU A C 1
ATOM 2368 O O . LEU A 1 296 ? -11.406 31.125 16.531 1 81.75 296 LEU A O 1
ATOM 2372 N N . ARG A 1 297 ? -9.859 30.266 17.844 1 81.31 297 ARG A N 1
ATOM 2373 C CA . ARG A 1 297 ? -10.828 29.531 18.672 1 81.31 297 ARG A CA 1
ATOM 2374 C C . ARG A 1 297 ? -11.75 30.5 19.406 1 81.31 297 ARG A C 1
ATOM 2376 O O . ARG A 1 297 ? -12.844 30.109 19.828 1 81.31 297 ARG A O 1
ATOM 2383 N N . GLN A 1 298 ? -11.289 31.688 19.578 1 77.31 298 GLN A N 1
ATOM 2384 C CA . GLN A 1 298 ? -12.086 32.688 20.281 1 77.31 298 GLN A CA 1
ATOM 2385 C C . GLN A 1 298 ? -13.266 33.156 19.438 1 77.31 298 GLN A C 1
ATOM 2387 O O . GLN A 1 298 ? -14.219 33.75 19.953 1 77.31 298 GLN A O 1
ATOM 2392 N N . SER A 1 299 ? -13.227 32.906 18.125 1 80.75 299 SER A N 1
ATOM 2393 C CA . SER A 1 299 ? -14.266 33.344 17.203 1 80.75 299 SER A CA 1
ATOM 2394 C C . SER A 1 299 ? -14.734 32.188 16.328 1 80.75 299 SER A C 1
ATOM 2396 O O . SER A 1 299 ? -14.758 32.281 15.094 1 80.75 299 SER A O 1
ATOM 2398 N N . LEU A 1 300 ? -15.234 31.109 16.938 1 85.25 300 LEU A N 1
ATOM 2399 C CA . LEU A 1 300 ? -15.695 29.953 16.156 1 85.25 300 LEU A CA 1
ATOM 2400 C C . LEU A 1 300 ? -16.906 30.328 15.305 1 85.25 300 LEU A C 1
ATOM 2402 O O . LEU A 1 300 ? -17.906 30.828 15.82 1 85.25 300 LEU A O 1
ATOM 2406 N N . PRO A 1 301 ? -16.781 30.016 14.086 1 86.06 301 PRO A N 1
ATOM 2407 C CA . PRO A 1 301 ? -17.812 30.484 13.172 1 86.06 301 PRO A CA 1
ATOM 2408 C C . PRO A 1 301 ? -19 29.531 13.078 1 86.06 301 PRO A C 1
ATOM 2410 O O . PRO A 1 301 ? -19.922 29.75 12.289 1 86.06 301 PRO A O 1
ATOM 2413 N N . PHE A 1 302 ? -19.156 28.562 13.883 1 87.94 302 PHE A N 1
ATOM 2414 C CA . PHE A 1 302 ? -20.078 27.453 13.672 1 87.94 302 PHE A CA 1
ATOM 2415 C C . PHE A 1 302 ? -21.438 27.734 14.305 1 87.94 302 PHE A C 1
ATOM 2417 O O . PHE A 1 302 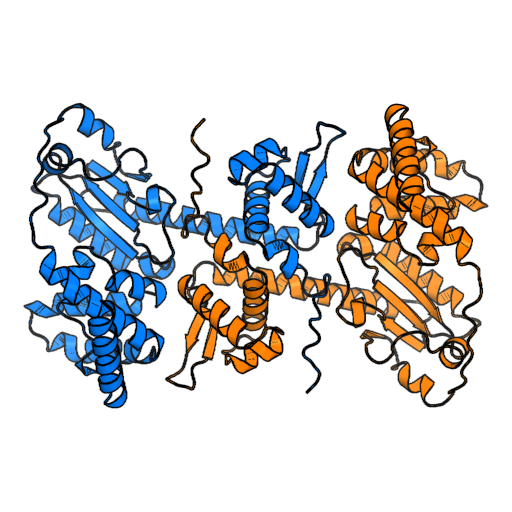? -22.453 27.203 13.875 1 87.94 302 PHE A O 1
ATOM 2424 N N . TRP A 1 303 ? -21.562 28.547 15.234 1 83.38 303 TRP A N 1
ATOM 2425 C CA . TRP A 1 303 ? -22.719 28.719 16.109 1 83.38 303 TRP A CA 1
ATOM 2426 C C . TRP A 1 303 ? -23.938 29.156 15.328 1 83.38 303 TRP A C 1
ATOM 2428 O O . TRP A 1 303 ? -25.031 28.594 15.484 1 83.38 303 TRP A O 1
ATOM 2438 N N . PRO A 1 304 ? -23.75 30.047 14.438 1 82.5 304 PRO A N 1
ATOM 2439 C CA . PRO A 1 304 ? -24.922 30.578 13.75 1 82.5 304 PRO A CA 1
ATOM 2440 C C . PRO A 1 304 ? -25.594 29.547 12.852 1 82.5 304 PRO A C 1
ATOM 2442 O O . PRO A 1 304 ? -26.781 29.688 12.516 1 82.5 304 PRO A O 1
ATOM 2445 N N . VAL A 1 305 ? -24.906 28.547 12.438 1 87.94 305 VAL A N 1
ATOM 2446 C CA . VAL A 1 305 ? -25.438 27.656 11.414 1 87.94 305 VAL A CA 1
ATOM 2447 C C . VAL A 1 305 ? -25.938 26.359 12.055 1 87.94 305 VAL A C 1
ATOM 2449 O O . VAL A 1 305 ? -26.484 25.5 11.375 1 87.94 305 VAL A O 1
ATOM 2452 N N . LEU A 1 306 ? -25.828 26.203 13.281 1 88.38 306 LEU A 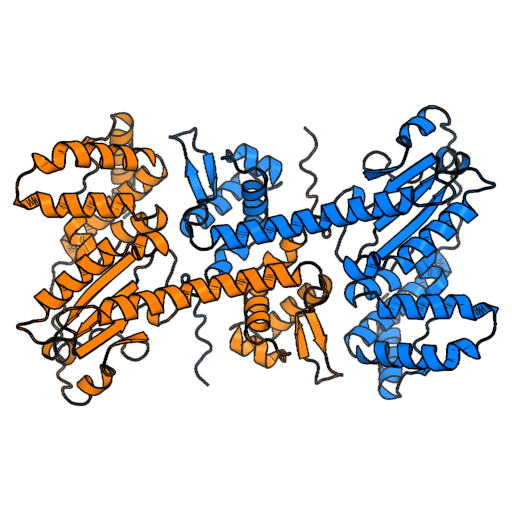N 1
ATOM 2453 C CA . LEU A 1 306 ? -26.172 24.953 13.953 1 88.38 306 LEU A CA 1
ATOM 2454 C C . LEU A 1 306 ? -27.688 24.781 14.023 1 88.38 306 LEU A C 1
ATOM 2456 O O . LEU A 1 306 ? -28.422 25.734 14.305 1 88.38 306 LEU A O 1
ATOM 2460 N N . LYS A 1 307 ? -28.062 23.547 13.719 1 87.5 307 LYS A N 1
ATOM 2461 C CA . LYS A 1 307 ? -29.453 23.156 13.93 1 87.5 307 LYS A CA 1
ATOM 2462 C C . LYS A 1 307 ? -29.703 22.781 15.383 1 87.5 307 LYS A C 1
ATOM 2464 O O . LYS A 1 307 ? -28.75 22.594 16.156 1 87.5 307 LYS A O 1
ATOM 2469 N N . ASP A 1 308 ? -30.969 22.656 15.734 1 87.19 308 ASP A N 1
ATOM 2470 C CA . ASP A 1 308 ? -31.344 22.406 17.125 1 87.19 308 ASP A CA 1
ATOM 2471 C C . ASP A 1 308 ? -30.766 21.078 17.609 1 87.19 308 ASP A C 1
ATOM 2473 O O . ASP A 1 308 ? -30.25 21 18.719 1 87.19 308 ASP A O 1
ATOM 2477 N N . ASN A 1 309 ? -30.906 20.125 16.844 1 85.38 309 ASN A N 1
ATOM 2478 C CA . ASN A 1 309 ? -30.391 18.828 17.234 1 85.38 309 ASN A CA 1
ATOM 2479 C C . ASN A 1 309 ? -28.875 18.844 17.375 1 85.38 309 ASN A C 1
ATOM 2481 O O . ASN A 1 309 ? -28.328 18.172 18.25 1 85.38 309 ASN A O 1
ATOM 2485 N N . GLU A 1 310 ? -28.203 19.609 16.531 1 86.31 310 GLU A N 1
ATOM 2486 C CA . GLU A 1 310 ? -26.75 19.719 16.562 1 86.31 310 GLU A CA 1
ATOM 2487 C C . GLU A 1 310 ? -26.281 20.484 17.797 1 86.31 310 GLU A C 1
ATOM 2489 O O . GLU A 1 310 ? -25.281 20.109 18.406 1 86.31 310 GLU A O 1
ATOM 2494 N N . ARG A 1 311 ? -27.078 21.469 18.188 1 86 311 ARG A N 1
ATOM 2495 C CA . ARG A 1 311 ? -26.766 22.25 19.375 1 86 311 ARG A CA 1
ATOM 2496 C C . ARG A 1 311 ? -26.859 21.375 20.641 1 86 311 ARG A C 1
ATOM 2498 O O . ARG A 1 311 ? -26 21.438 21.5 1 86 311 ARG A O 1
ATOM 2505 N N . THR A 1 312 ? -27.922 20.641 20.625 1 85.56 312 THR A N 1
ATOM 2506 C CA . THR A 1 312 ? -28.125 19.75 21.766 1 85.56 312 THR A CA 1
ATOM 2507 C C . THR A 1 312 ? -26.984 18.734 21.891 1 85.56 312 THR A C 1
ATOM 2509 O O . THR A 1 312 ? -26.5 18.469 22.984 1 85.56 312 THR A O 1
ATOM 2512 N N . LYS A 1 313 ? -26.656 18.234 20.781 1 85.12 313 LYS A N 1
ATOM 2513 C CA . LYS A 1 313 ? -25.562 17.266 20.766 1 85.12 313 LYS A CA 1
ATOM 2514 C C . LYS A 1 313 ? -24.25 17.906 21.25 1 85.12 313 LYS A C 1
ATOM 2516 O O . LYS A 1 313 ? -23.5 17.281 21.984 1 85.12 313 LYS A O 1
ATOM 2521 N N . LEU A 1 314 ? -24.016 19.047 20.766 1 86.56 314 LEU A N 1
ATOM 2522 C CA . LEU A 1 314 ? -22.797 19.75 21.172 1 86.56 314 LEU A CA 1
ATOM 2523 C C . LEU A 1 314 ? -22.781 19.969 22.672 1 86.56 314 LEU A C 1
ATOM 2525 O O . LEU A 1 314 ? -21.75 19.781 23.312 1 86.56 314 LEU A O 1
ATOM 2529 N N . GLU A 1 315 ? -23.906 20.375 23.25 1 84.06 315 GLU A N 1
ATOM 2530 C CA . GLU A 1 315 ? -23.984 20.609 24.688 1 84.06 315 GLU A CA 1
ATOM 2531 C C . GLU A 1 315 ? -23.766 19.328 25.484 1 84.06 315 GLU A C 1
ATOM 2533 O O . GLU A 1 315 ? -23.125 19.344 26.531 1 84.06 315 GLU A O 1
ATOM 2538 N N . LYS A 1 316 ? -24.297 18.328 24.953 1 84.25 316 LYS A N 1
ATOM 2539 C CA . LYS A 1 316 ? -24.078 17.031 25.594 1 84.25 316 LYS A CA 1
ATOM 2540 C C . LYS A 1 316 ? -22.609 16.641 25.578 1 84.25 316 LYS A C 1
ATOM 2542 O O . LYS A 1 316 ? -22.078 16.156 26.562 1 84.25 316 LYS A O 1
ATOM 2547 N N . LEU A 1 317 ? -22.031 16.812 24.391 1 82.62 317 LEU A N 1
ATOM 2548 C CA . LEU A 1 317 ? -20.609 16.484 24.234 1 82.62 317 LEU A CA 1
ATOM 2549 C C . LEU A 1 317 ? -19.75 17.328 25.172 1 82.62 317 LEU A C 1
ATOM 2551 O O . LEU A 1 317 ? -18.781 16.828 25.734 1 82.62 317 LEU A O 1
ATOM 2555 N N . LYS A 1 318 ? -20.109 18.562 25.438 1 80.62 318 LYS A N 1
ATOM 2556 C CA . LYS A 1 318 ? -19.359 19.469 26.312 1 80.62 318 LYS A CA 1
ATOM 2557 C C . LYS A 1 318 ? -19.5 19.047 27.766 1 80.62 318 LYS A C 1
ATOM 2559 O O . LYS A 1 318 ? -18.531 19.094 28.531 1 80.62 318 LYS A O 1
ATOM 2564 N N . SER A 1 319 ? -20.688 18.594 28.078 1 76.69 319 SER A N 1
ATOM 2565 C CA . SER A 1 319 ? -20.969 18.203 29.453 1 76.69 319 SER A CA 1
ATOM 2566 C C . SER A 1 319 ? -20.234 16.906 29.812 1 76.69 319 SER A C 1
ATOM 2568 O O . SER A 1 319 ? -19.75 16.75 30.922 1 76.69 319 SER A O 1
ATOM 2570 N N . GLU A 1 320 ? -20.203 16 28.922 1 71.62 320 GLU A N 1
ATOM 2571 C CA . GLU A 1 320 ? -19.547 14.727 29.156 1 71.62 320 GLU A CA 1
ATOM 2572 C C . GLU A 1 320 ? -18.047 14.914 29.375 1 71.62 320 GLU A C 1
ATOM 2574 O O . GLU A 1 320 ? -17.422 14.172 30.141 1 71.62 320 GLU A O 1
ATOM 2579 N N . ARG A 1 321 ? -17.547 15.766 28.688 1 66.62 321 ARG A N 1
ATOM 2580 C CA . ARG A 1 321 ? -16.109 15.969 28.766 1 66.62 321 ARG A CA 1
ATOM 2581 C C . ARG A 1 321 ? -15.75 16.766 30.016 1 66.62 321 ARG A C 1
ATOM 2583 O O . ARG A 1 321 ? -14.664 16.609 30.578 1 66.62 321 ARG A O 1
ATOM 2590 N N . LYS A 1 322 ? -16.531 17.703 30.5 1 64.69 322 LYS A N 1
ATOM 2591 C CA . LYS A 1 322 ? -16.297 18.422 31.75 1 64.69 322 LYS A CA 1
ATOM 2592 C C . LYS A 1 322 ? -16.312 17.453 32.938 1 64.69 322 LYS A C 1
ATOM 2594 O O . LYS A 1 322 ? -15.57 17.641 33.906 1 64.69 322 LYS A O 1
ATOM 2599 N N . ASP A 1 323 ? -17.156 16.438 32.719 1 55.47 323 ASP A N 1
ATOM 2600 C CA . ASP A 1 323 ? -17.25 15.461 33.781 1 55.47 323 ASP A CA 1
ATOM 2601 C C . ASP A 1 323 ? -16.047 14.531 33.812 1 55.47 323 ASP A C 1
ATOM 2603 O O . ASP A 1 323 ? -15.688 13.977 34.844 1 55.47 323 ASP A O 1
ATOM 2607 N N . HIS A 1 324 ? -15.508 14.305 32.656 1 50.19 324 HIS A N 1
ATOM 2608 C CA . HIS A 1 324 ? -14.414 13.344 32.625 1 50.19 324 HIS A CA 1
ATOM 2609 C C . HIS A 1 324 ? -13.062 14.047 32.75 1 50.19 324 HIS A C 1
ATOM 2611 O O . HIS A 1 324 ? -12.023 13.391 32.844 1 50.19 324 HIS A O 1
ATOM 2617 N N . GLU A 1 325 ? -12.875 15.234 32.625 1 45.84 325 GLU A N 1
ATOM 2618 C CA . GLU A 1 325 ? -11.625 15.891 32.969 1 45.84 325 GLU A CA 1
ATOM 2619 C C . GLU A 1 325 ? -11.68 16.484 34.375 1 45.84 325 GLU A C 1
ATOM 2621 O O . GLU A 1 325 ? -12.719 17.016 34.781 1 45.84 325 GLU A O 1
ATOM 2626 N N . MET B 1 1 ? 26.5 6.211 16.859 1 18.33 1 MET B N 1
ATOM 2627 C CA . MET B 1 1 ? 25.531 5.383 16.156 1 18.33 1 MET B CA 1
ATOM 2628 C C . MET B 1 1 ? 24.125 5.988 16.25 1 18.33 1 MET B C 1
ATOM 2630 O O . MET B 1 1 ? 23.594 6.137 17.344 1 18.33 1 MET B O 1
ATOM 2634 N N . ARG B 1 2 ? 23.797 7.02 15.5 1 30.48 2 ARG B N 1
ATOM 2635 C CA . ARG B 1 2 ? 22.641 7.875 15.766 1 30.48 2 ARG B CA 1
ATOM 2636 C C . ARG B 1 2 ? 21.375 7.047 15.883 1 30.48 2 ARG B C 1
ATOM 2638 O O . ARG B 1 2 ? 21.125 6.152 15.07 1 30.48 2 ARG B O 1
ATOM 2645 N N . PRO B 1 3 ? 20.859 6.746 17.062 1 32.72 3 PRO B N 1
ATOM 2646 C CA . PRO B 1 3 ? 19.719 5.863 17.297 1 32.72 3 PRO B CA 1
ATOM 2647 C C . PRO B 1 3 ? 18.688 5.902 16.172 1 32.72 3 PRO B C 1
ATOM 2649 O O . PRO B 1 3 ? 18.484 6.949 15.555 1 32.72 3 PRO B O 1
ATOM 2652 N N . ILE B 1 4 ? 18.609 4.812 15.461 1 39 4 ILE B N 1
ATOM 2653 C CA . ILE B 1 4 ? 17.609 4.672 14.406 1 39 4 ILE B CA 1
ATOM 2654 C C . ILE B 1 4 ? 16.281 5.285 14.867 1 39 4 ILE B C 1
ATOM 2656 O O . ILE B 1 4 ? 15.648 4.781 15.797 1 39 4 ILE B O 1
ATOM 2660 N N . LYS B 1 5 ? 16.156 6.531 15.383 1 41.78 5 LYS B N 1
ATOM 2661 C CA . LYS B 1 5 ? 15 7.266 15.914 1 41.78 5 LYS B CA 1
ATOM 2662 C C . LYS B 1 5 ? 13.719 6.855 15.195 1 41.78 5 LYS B C 1
ATOM 2664 O O . LYS B 1 5 ? 13.656 6.848 13.969 1 41.78 5 LYS B O 1
ATOM 2669 N N . ASP B 1 6 ? 12.977 5.875 15.648 1 50.5 6 ASP B N 1
ATOM 2670 C CA . ASP B 1 6 ? 11.633 5.43 15.305 1 50.5 6 ASP B CA 1
ATOM 2671 C C . ASP B 1 6 ? 10.852 6.543 14.602 1 50.5 6 ASP B C 1
ATOM 2673 O O . ASP B 1 6 ? 10.039 7.223 15.227 1 50.5 6 ASP B O 1
ATOM 2677 N N . HIS B 1 7 ? 11.422 7.258 13.641 1 59.66 7 HIS B N 1
ATOM 2678 C CA . HIS B 1 7 ? 10.805 8.445 13.062 1 59.66 7 HIS B CA 1
ATOM 2679 C C . HIS B 1 7 ? 9.688 8.062 12.086 1 59.66 7 HIS B C 1
ATOM 2681 O O . HIS B 1 7 ? 9.961 7.629 10.969 1 59.66 7 HIS B O 1
ATOM 2687 N N . ASN B 1 8 ? 8.539 7.668 12.727 1 79 8 ASN B N 1
ATOM 2688 C CA . ASN B 1 8 ? 7.375 7.395 11.891 1 79 8 ASN B CA 1
ATOM 2689 C C . ASN B 1 8 ? 6.609 8.672 11.555 1 79 8 ASN B C 1
ATOM 2691 O O . ASN B 1 8 ? 5.477 8.859 12.008 1 79 8 ASN B O 1
ATOM 2695 N N . SER B 1 9 ? 7.305 9.469 10.766 1 88.06 9 SER B N 1
ATOM 2696 C CA . SER B 1 9 ? 6.707 10.727 10.344 1 88.06 9 SER B CA 1
ATOM 2697 C C . SER B 1 9 ? 5.465 10.492 9.484 1 88.06 9 SER B C 1
ATOM 2699 O O . SER B 1 9 ? 5.516 9.766 8.492 1 88.06 9 SER B O 1
ATOM 2701 N N . ALA B 1 10 ? 4.391 11.039 9.922 1 87.94 10 ALA B N 1
ATOM 2702 C CA . ALA B 1 10 ? 3.162 10.953 9.133 1 87.94 10 ALA B CA 1
ATOM 2703 C C . ALA B 1 10 ? 3.344 11.602 7.766 1 87.94 10 ALA B C 1
ATOM 2705 O O . ALA B 1 10 ? 2.787 11.133 6.773 1 87.94 10 ALA B O 1
ATOM 2706 N N . LEU B 1 11 ? 4.137 12.594 7.762 1 88.62 11 LEU B N 1
ATOM 2707 C CA . LEU B 1 11 ? 4.344 13.328 6.516 1 88.62 11 LEU B CA 1
ATOM 2708 C C . LEU B 1 11 ? 5.25 12.547 5.57 1 88.62 11 LEU B C 1
ATOM 2710 O O . LEU B 1 11 ? 4.953 12.414 4.383 1 88.62 11 LEU B O 1
ATOM 2714 N N . ARG B 1 12 ? 6.328 12.016 6.074 1 89.88 12 ARG B N 1
ATOM 2715 C CA . ARG B 1 12 ? 7.355 11.398 5.238 1 89.88 12 ARG B CA 1
ATOM 2716 C C . ARG B 1 12 ? 7.039 9.93 4.977 1 89.88 12 ARG B C 1
ATOM 2718 O O . ARG B 1 12 ? 7.406 9.391 3.936 1 89.88 12 ARG B O 1
ATOM 2725 N N . ASN B 1 13 ? 6.418 9.305 5.938 1 92.88 13 ASN B N 1
ATOM 2726 C CA . ASN B 1 13 ? 6.125 7.879 5.863 1 92.88 13 ASN B CA 1
ATOM 2727 C C . ASN B 1 13 ? 4.637 7.605 6.066 1 92.88 13 ASN B C 1
ATOM 2729 O O . ASN B 1 13 ? 4.262 6.762 6.883 1 92.88 13 ASN B O 1
ATOM 2733 N N . SER B 1 14 ? 3.826 8.281 5.305 1 91.25 14 SER B N 1
ATOM 2734 C CA . SER B 1 14 ? 2.377 8.258 5.473 1 91.25 14 SER B CA 1
ATOM 2735 C C . SER B 1 14 ? 1.822 6.852 5.266 1 91.25 14 SER B C 1
ATOM 2737 O O . SER B 1 14 ? 0.853 6.457 5.922 1 91.25 14 SER B O 1
ATOM 2739 N N . LEU B 1 15 ? 2.498 6.07 4.473 1 94.44 15 LEU B N 1
ATOM 2740 C CA . LEU B 1 15 ? 1.957 4.781 4.059 1 94.44 15 LEU B CA 1
ATOM 2741 C C . LEU B 1 15 ? 2.076 3.754 5.18 1 94.44 15 LEU B C 1
ATOM 2743 O O . LEU B 1 15 ? 1.424 2.709 5.141 1 94.44 15 LEU B O 1
ATOM 2747 N N . ASN B 1 16 ? 2.906 4.066 6.211 1 92.25 16 ASN B N 1
ATOM 2748 C CA . ASN B 1 16 ? 3.035 3.146 7.336 1 92.25 16 ASN B CA 1
ATOM 2749 C C . ASN B 1 16 ? 1.686 2.869 7.992 1 92.25 16 ASN B C 1
ATOM 2751 O O . ASN B 1 16 ? 1.352 1.716 8.273 1 92.25 16 ASN B O 1
ATOM 2755 N N . GLU B 1 17 ? 0.991 3.906 8.133 1 89.69 17 GLU B N 1
ATOM 2756 C CA . GLU B 1 17 ? -0.318 3.758 8.766 1 89.69 17 GLU B CA 1
ATOM 2757 C C . GLU B 1 17 ? -1.395 3.436 7.73 1 89.69 17 GLU B C 1
ATOM 2759 O O . GLU B 1 17 ? -2.256 2.586 7.969 1 89.69 17 GLU B O 1
ATOM 2764 N N . ILE B 1 18 ? -1.411 4.059 6.664 1 93.81 18 ILE B N 1
ATOM 2765 C CA . ILE B 1 18 ? -2.457 3.961 5.652 1 93.81 18 ILE B CA 1
ATOM 2766 C C . ILE B 1 18 ? -2.562 2.521 5.152 1 93.81 18 ILE B C 1
ATOM 2768 O O . ILE B 1 18 ? -3.664 2.006 4.957 1 93.81 18 ILE B O 1
ATOM 2772 N N . LEU B 1 19 ? -1.375 1.826 5.012 1 94.75 19 LEU B N 1
ATOM 2773 C CA . LEU B 1 19 ? -1.378 0.49 4.426 1 94.75 19 LEU B CA 1
ATOM 2774 C C . LEU B 1 19 ? -0.812 -0.535 5.402 1 94.75 19 LEU B C 1
ATOM 2776 O O . LEU B 1 19 ? -0.833 -1.737 5.129 1 94.75 19 LEU B O 1
ATOM 2780 N N . GLY B 1 20 ? -0.456 -0.14 6.543 1 92.75 20 GLY B N 1
ATOM 2781 C CA . GLY B 1 20 ? 0.343 -1.001 7.398 1 92.75 20 GLY B CA 1
ATOM 2782 C C . GLY B 1 20 ? -0.492 -1.963 8.227 1 92.75 20 GLY B C 1
ATOM 2783 O O . GLY B 1 20 ? -0.004 -2.541 9.195 1 92.75 20 GLY B O 1
ATOM 2784 N N . TYR B 1 21 ? -1.773 -2.135 7.863 1 93.06 21 TYR B N 1
ATOM 2785 C CA . TYR B 1 21 ? -2.684 -3.107 8.461 1 93.06 21 TYR B CA 1
ATOM 2786 C C . TYR B 1 21 ? -3.549 -3.77 7.395 1 93.06 21 TYR B C 1
ATOM 2788 O O . TYR B 1 21 ? -4.043 -3.1 6.484 1 93.06 21 TYR B O 1
ATOM 2796 N N . GLN B 1 22 ? -3.699 -5.07 7.605 1 93.5 22 GLN B N 1
ATOM 2797 C CA . GLN B 1 22 ? -4.457 -5.797 6.594 1 93.5 22 GLN B CA 1
ATOM 2798 C C . GLN B 1 22 ? -5.879 -5.258 6.473 1 93.5 22 GLN B C 1
ATOM 2800 O O . GLN B 1 22 ? -6.418 -5.16 5.371 1 93.5 22 GLN B O 1
ATOM 2805 N N . ALA B 1 23 ? -6.414 -4.969 7.617 1 94.56 23 ALA B N 1
ATOM 2806 C CA . ALA B 1 23 ? -7.77 -4.426 7.605 1 94.56 23 ALA B CA 1
ATOM 2807 C C . ALA B 1 23 ? -7.84 -3.135 6.793 1 94.56 23 ALA B C 1
ATOM 2809 O O . ALA B 1 23 ? -8.828 -2.885 6.098 1 94.56 23 ALA B O 1
ATOM 2810 N N . ASN B 1 24 ? -6.789 -2.289 6.898 1 96 24 ASN B N 1
ATOM 2811 C CA . ASN B 1 24 ? -6.734 -1.057 6.121 1 96 24 ASN B CA 1
ATOM 2812 C C . ASN B 1 24 ? -6.68 -1.343 4.621 1 96 24 ASN B C 1
ATOM 2814 O O . ASN B 1 24 ? -7.363 -0.685 3.836 1 96 24 ASN B O 1
ATOM 2818 N N . VAL B 1 25 ? -5.906 -2.289 4.266 1 96.38 25 VAL B N 1
ATOM 2819 C CA . VAL B 1 25 ? -5.734 -2.656 2.865 1 96.38 25 VAL B CA 1
ATOM 2820 C C . VAL B 1 25 ? -7.062 -3.154 2.297 1 96.38 25 VAL B C 1
ATOM 2822 O O . VAL B 1 25 ? -7.473 -2.744 1.208 1 96.38 25 VAL B O 1
ATOM 2825 N N . ARG B 1 26 ? -7.723 -3.969 3.023 1 95.44 26 ARG B N 1
ATOM 2826 C CA . ARG B 1 26 ? -9.008 -4.508 2.596 1 95.44 26 ARG B CA 1
ATOM 2827 C C . ARG B 1 26 ? -10.047 -3.396 2.434 1 95.44 26 ARG B C 1
ATOM 2829 O O . ARG B 1 26 ? -10.797 -3.377 1.455 1 95.44 26 ARG B O 1
ATOM 2836 N N . LEU B 1 27 ? -10.086 -2.557 3.393 1 96 27 LEU B N 1
ATOM 2837 C CA . LEU B 1 27 ? -11.047 -1.458 3.359 1 96 27 LEU B CA 1
ATOM 2838 C C . LEU B 1 27 ? -10.797 -0.553 2.16 1 96 27 LEU B C 1
ATOM 2840 O O . LEU B 1 27 ? -11.727 -0.223 1.42 1 96 27 LEU B O 1
ATOM 2844 N N . LEU B 1 28 ? -9.555 -0.144 1.978 1 96.81 28 LEU B N 1
ATOM 2845 C CA . LEU B 1 28 ? -9.211 0.753 0.879 1 96.81 28 LEU B CA 1
ATOM 2846 C C . LEU B 1 28 ? -9.508 0.101 -0.468 1 96.81 28 LEU B C 1
ATOM 2848 O O . LEU B 1 28 ? -9.984 0.763 -1.39 1 96.81 28 LEU B O 1
ATOM 2852 N N . ARG B 1 29 ? -9.156 -1.183 -0.578 1 95.75 29 ARG B N 1
ATOM 2853 C CA . ARG B 1 29 ? -9.492 -1.909 -1.799 1 95.75 29 ARG B CA 1
ATOM 2854 C C . ARG B 1 29 ? -10.977 -1.796 -2.117 1 95.75 29 ARG B C 1
ATOM 2856 O O . ARG B 1 29 ? -11.352 -1.473 -3.244 1 95.75 29 ARG B O 1
ATOM 2863 N N . CYS B 1 30 ? -11.781 -2.08 -1.137 1 95.19 30 CYS B N 1
ATOM 2864 C CA . CYS B 1 30 ? -13.234 -2.031 -1.288 1 95.19 30 CYS B CA 1
ATOM 2865 C C . CYS B 1 30 ? -13.688 -0.65 -1.744 1 95.19 30 CYS B C 1
ATOM 2867 O O . CYS B 1 30 ? -14.477 -0.53 -2.688 1 95.19 30 CYS B O 1
ATOM 2869 N N . LEU B 1 31 ? -13.211 0.37 -1.121 1 95.94 31 LEU B N 1
ATOM 2870 C CA . LEU B 1 31 ? -13.625 1.738 -1.41 1 95.94 31 LEU B CA 1
ATOM 2871 C C . LEU B 1 31 ? -13.164 2.164 -2.799 1 95.94 31 LEU B C 1
ATOM 2873 O O . LEU B 1 31 ? -13.906 2.84 -3.523 1 95.94 31 LEU B O 1
ATOM 2877 N N . VAL B 1 32 ? -11.945 1.809 -3.141 1 95.12 32 VAL B N 1
ATOM 2878 C CA . VAL B 1 32 ? -11.398 2.182 -4.441 1 95.12 32 VAL B CA 1
ATOM 2879 C C . VAL B 1 32 ? -12.18 1.488 -5.551 1 95.12 32 VAL B C 1
ATOM 2881 O O . VAL B 1 32 ? -12.5 2.104 -6.574 1 95.12 32 VAL B O 1
ATOM 2884 N N . GLU B 1 33 ? -12.477 0.239 -5.383 1 92.62 33 GLU B N 1
ATOM 2885 C CA . GLU B 1 33 ? -13.164 -0.549 -6.398 1 92.62 33 GLU B CA 1
ATOM 2886 C C . GLU B 1 33 ? -14.609 -0.078 -6.578 1 92.62 33 GLU B C 1
ATOM 2888 O O . GLU B 1 33 ? -15.117 -0.027 -7.699 1 92.62 33 GLU B O 1
ATOM 2893 N N . ALA B 1 34 ? -15.289 0.224 -5.527 1 89.38 34 ALA B N 1
ATOM 2894 C CA . ALA B 1 34 ? -16.703 0.61 -5.594 1 89.38 34 ALA B CA 1
ATOM 2895 C C . ALA B 1 34 ? -16.859 2.035 -6.117 1 89.38 34 ALA B C 1
ATOM 2897 O O . ALA B 1 34 ? -17.875 2.377 -6.715 1 89.38 34 ALA B O 1
ATOM 2898 N N . ARG B 1 35 ? -15.938 2.877 -5.883 1 85.88 35 ARG B N 1
ATOM 2899 C CA . ARG B 1 35 ? -15.945 4.273 -6.312 1 85.88 35 ARG B CA 1
ATOM 2900 C C . ARG B 1 35 ? -17.141 5.016 -5.742 1 85.88 35 ARG B C 1
ATOM 2902 O O . ARG B 1 35 ? -17.672 5.938 -6.375 1 85.88 35 ARG B O 1
ATOM 2909 N N . GLU B 1 36 ? -17.781 4.512 -4.723 1 89.38 36 GLU B N 1
ATOM 2910 C CA . GLU B 1 36 ? -18.906 5.148 -4.062 1 89.38 36 GLU B CA 1
ATOM 2911 C C . GLU B 1 36 ? -18.781 5.062 -2.543 1 89.38 36 GLU B C 1
ATOM 2913 O O . GLU B 1 36 ? -17.984 4.273 -2.027 1 89.38 36 GLU B O 1
ATOM 2918 N N . ALA B 1 37 ? -19.547 5.945 -1.891 1 93.38 37 ALA B N 1
ATOM 2919 C CA . ALA B 1 37 ? -19.594 5.898 -0.431 1 93.38 37 ALA B CA 1
ATOM 2920 C C . ALA B 1 37 ? -20.344 4.66 0.053 1 93.38 37 ALA B C 1
ATOM 2922 O O . ALA B 1 37 ? -21.266 4.188 -0.61 1 93.38 37 ALA B O 1
ATOM 2923 N N . MET B 1 38 ? -19.906 4.117 1.125 1 95.19 38 MET B N 1
ATOM 2924 C CA . MET B 1 38 ? -20.5 2.896 1.656 1 95.19 38 MET B CA 1
ATOM 2925 C C . MET B 1 38 ? -20.719 3.006 3.162 1 95.19 38 MET B C 1
ATOM 2927 O O . MET B 1 38 ? -19.922 3.637 3.861 1 95.19 38 MET B O 1
ATOM 2931 N N . SER B 1 39 ? -21.734 2.395 3.588 1 94.44 39 SER B N 1
ATOM 2932 C CA . SER B 1 39 ? -22 2.346 5.023 1 94.44 39 SER B CA 1
ATOM 2933 C C . SER B 1 39 ? -21.062 1.368 5.723 1 94.44 39 SER B C 1
ATOM 2935 O O . SER B 1 39 ? -20.406 0.543 5.066 1 94.44 39 SER B O 1
ATOM 2937 N N . HIS B 1 40 ?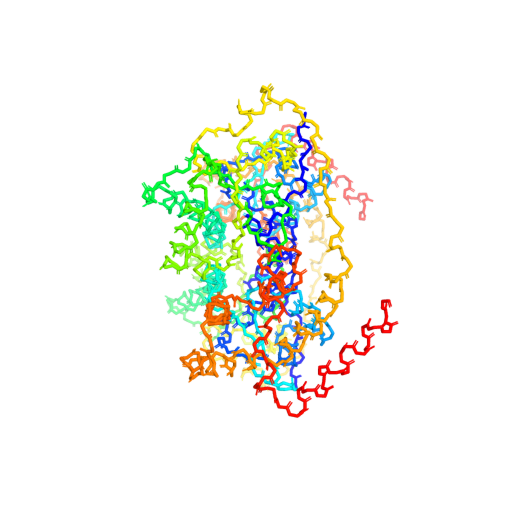 -21.047 1.494 7.055 1 94 40 HIS B N 1
ATOM 2938 C CA . HIS B 1 40 ? -20.234 0.574 7.832 1 94 40 HIS B CA 1
ATOM 2939 C C . HIS B 1 40 ? -20.688 -0.869 7.633 1 94 40 HIS B C 1
ATOM 2941 O O . HIS B 1 40 ? -19.844 -1.776 7.539 1 94 40 HIS B O 1
ATOM 2947 N N . SER B 1 41 ? -21.969 -1.088 7.523 1 94.44 41 SER B N 1
ATOM 2948 C CA . SER B 1 41 ? -22.5 -2.43 7.32 1 94.44 41 SER B CA 1
ATOM 2949 C C . SER B 1 41 ? -22.094 -2.984 5.957 1 94.44 41 SER B C 1
ATOM 2951 O O . SER B 1 41 ? -21.734 -4.156 5.84 1 94.44 41 SER B O 1
ATOM 2953 N N . GLU B 1 42 ? -22.188 -2.174 4.977 1 94.44 42 GLU B N 1
ATOM 2954 C CA . GLU B 1 42 ? -21.781 -2.58 3.637 1 94.44 42 GLU B CA 1
ATOM 2955 C C . GLU B 1 42 ? -20.297 -2.924 3.598 1 94.44 42 GLU B C 1
ATOM 2957 O O . GLU B 1 42 ? -19.891 -3.914 2.982 1 94.44 42 GLU B O 1
ATOM 2962 N N . LEU B 1 43 ? -19.484 -2.115 4.227 1 95.56 43 LEU B N 1
ATOM 2963 C CA . LEU B 1 43 ? -18.047 -2.355 4.281 1 95.56 43 LEU B CA 1
ATOM 2964 C C . LEU B 1 43 ? -17.75 -3.672 4.992 1 95.56 43 LEU B C 1
ATOM 2966 O O . LEU B 1 43 ? -16.859 -4.426 4.562 1 95.56 43 LEU B O 1
ATOM 2970 N N . ALA B 1 44 ? -18.469 -3.916 6.066 1 95.25 44 ALA B N 1
ATOM 2971 C CA . ALA B 1 44 ? -18.281 -5.168 6.793 1 95.25 44 ALA B CA 1
ATOM 2972 C C . ALA B 1 44 ? -18.562 -6.371 5.898 1 95.25 44 ALA B C 1
ATOM 2974 O O . ALA B 1 44 ? -17.781 -7.32 5.852 1 95.25 44 ALA B O 1
ATOM 2975 N N . ASP B 1 45 ? -19.578 -6.277 5.133 1 93.44 45 ASP B N 1
ATOM 2976 C CA . ASP B 1 45 ? -20 -7.359 4.238 1 93.44 45 ASP B CA 1
ATOM 2977 C C . ASP B 1 45 ? -18.969 -7.574 3.135 1 93.44 45 ASP B C 1
ATOM 2979 O O . ASP B 1 45 ? -18.562 -8.711 2.871 1 93.44 45 ASP B O 1
ATOM 2983 N N . ARG B 1 46 ? -18.5 -6.586 2.609 1 91.94 46 ARG B N 1
ATOM 2984 C CA . ARG B 1 46 ? -17.625 -6.676 1.437 1 91.94 46 ARG B CA 1
ATOM 2985 C C . ARG B 1 46 ? -16.203 -7.055 1.834 1 91.94 46 ARG B C 1
ATOM 2987 O O . ARG B 1 46 ? -15.5 -7.723 1.075 1 91.94 46 ARG B O 1
ATOM 2994 N N . THR B 1 47 ? -15.797 -6.594 2.99 1 92.38 47 THR B N 1
ATOM 2995 C CA . THR B 1 47 ? -14.414 -6.836 3.41 1 92.38 47 THR B CA 1
ATOM 2996 C C . THR B 1 47 ? -14.305 -8.148 4.18 1 92.38 47 THR B C 1
ATOM 2998 O O . THR B 1 47 ? -13.211 -8.703 4.324 1 92.38 47 THR B O 1
ATOM 3001 N N . GLY B 1 48 ? -15.398 -8.602 4.77 1 91.19 48 GLY B N 1
ATOM 3002 C CA . GLY B 1 48 ? -15.367 -9.773 5.633 1 91.19 48 GLY B CA 1
ATOM 3003 C C . GLY B 1 48 ? -14.953 -9.453 7.055 1 91.19 48 GLY B C 1
ATOM 3004 O O . GLY B 1 48 ? -14.758 -10.359 7.867 1 91.19 48 GLY B O 1
ATOM 3005 N N . LEU B 1 49 ? -14.797 -8.25 7.398 1 92.69 49 LEU B N 1
ATOM 3006 C CA . LEU B 1 49 ? -14.469 -7.828 8.758 1 92.69 49 LEU B CA 1
ATOM 3007 C C . LEU B 1 49 ? -15.734 -7.684 9.602 1 92.69 49 LEU B C 1
ATOM 3009 O O . LEU B 1 49 ? -16.828 -7.496 9.055 1 92.69 49 LEU B O 1
ATOM 3013 N N . SER B 1 50 ? -15.547 -7.781 10.867 1 94.75 50 SER B N 1
ATOM 3014 C CA . SER B 1 50 ? -16.656 -7.539 11.773 1 94.75 50 SER B CA 1
ATOM 3015 C C . SER B 1 50 ? -17.031 -6.059 11.805 1 94.75 50 SER B C 1
ATOM 3017 O O . SER B 1 50 ? -16.219 -5.203 11.453 1 94.75 50 SER B O 1
ATOM 3019 N N . LEU B 1 51 ? -18.25 -5.789 12.219 1 94.12 51 LEU B N 1
ATOM 3020 C CA . LEU B 1 51 ? -18.703 -4.406 12.312 1 94.12 51 LEU B CA 1
ATOM 3021 C C . LEU B 1 51 ? -17.828 -3.619 13.289 1 94.12 51 LEU B C 1
ATOM 3023 O O . LEU B 1 51 ? -17.391 -2.51 12.984 1 94.12 51 LEU B O 1
ATOM 3027 N N . PRO B 1 52 ? -17.516 -4.113 14.484 1 94.75 52 PRO B N 1
ATOM 3028 C CA . PRO B 1 52 ? -16.594 -3.402 15.359 1 94.75 52 PRO B CA 1
ATOM 3029 C C . PRO B 1 52 ? -15.219 -3.186 14.719 1 94.75 52 PRO B C 1
ATOM 3031 O O . PRO B 1 52 ? -14.594 -2.146 14.938 1 94.75 52 PRO B O 1
ATOM 3034 N N . GLY B 1 53 ? -14.797 -4.195 13.961 1 95.44 53 GLY B N 1
ATOM 3035 C CA . GLY B 1 53 ? -13.539 -4.047 13.234 1 95.44 53 GLY B CA 1
ATOM 3036 C C . GLY B 1 53 ? -13.555 -2.902 12.242 1 95.44 53 GLY B C 1
ATOM 3037 O O . GLY B 1 53 ? -12.578 -2.156 12.133 1 95.44 53 GLY B O 1
ATOM 3038 N N . ILE B 1 54 ? -14.664 -2.783 11.57 1 95.25 54 ILE B N 1
ATOM 3039 C CA . ILE B 1 54 ? -14.828 -1.704 10.602 1 95.25 54 ILE B CA 1
ATOM 3040 C C . ILE B 1 54 ? -14.797 -0.357 11.32 1 95.25 54 ILE B C 1
ATOM 3042 O O . ILE B 1 54 ? -14.148 0.585 10.852 1 95.25 54 ILE B O 1
ATOM 3046 N N . HIS B 1 55 ? -15.453 -0.25 12.375 1 92.94 55 HIS B N 1
ATOM 3047 C CA . HIS B 1 55 ? -15.453 0.998 13.133 1 92.94 55 HIS B CA 1
ATOM 3048 C C . HIS B 1 55 ? -14.039 1.387 13.547 1 92.94 55 HIS B C 1
ATOM 3050 O O . HIS B 1 55 ? -13.641 2.547 13.414 1 92.94 55 HIS B O 1
ATOM 3056 N N . LYS B 1 56 ? -13.328 0.417 14 1 95.06 56 LYS B N 1
ATOM 3057 C CA . LYS B 1 56 ? -11.953 0.668 14.43 1 95.06 56 LYS B CA 1
ATOM 3058 C C . LYS B 1 56 ? -11.086 1.12 13.266 1 95.06 56 LYS B C 1
ATOM 3060 O O . LYS B 1 56 ? -10.344 2.102 13.383 1 95.06 56 LYS B O 1
ATOM 3065 N N . VAL B 1 57 ? -11.188 0.433 12.18 1 95.12 57 VAL B N 1
ATOM 3066 C CA . VAL B 1 57 ? -10.359 0.719 11.016 1 95.12 57 VAL B CA 1
ATOM 3067 C C . VAL B 1 57 ? -10.734 2.082 10.438 1 95.12 57 VAL B C 1
ATOM 3069 O O . VAL B 1 57 ? -9.859 2.879 10.086 1 95.12 57 VAL B O 1
ATOM 3072 N N . VAL B 1 58 ? -11.977 2.375 10.352 1 92.88 58 VAL B N 1
ATOM 3073 C CA . VAL B 1 58 ? -12.445 3.629 9.766 1 92.88 58 VAL B CA 1
ATOM 3074 C C . VAL B 1 58 ? -12 4.801 10.641 1 92.88 58 VAL B C 1
ATOM 3076 O O . VAL B 1 58 ? -11.516 5.812 10.133 1 92.88 58 VAL B O 1
ATOM 3079 N N . THR B 1 59 ? -12.133 4.625 11.93 1 87.75 59 THR B N 1
ATOM 3080 C CA . THR B 1 59 ? -11.719 5.672 12.859 1 87.75 59 THR B CA 1
ATOM 3081 C C . THR B 1 59 ? -10.234 5.98 12.695 1 87.75 59 THR B C 1
ATOM 3083 O O . THR B 1 59 ? -9.844 7.145 12.633 1 87.75 59 THR B O 1
ATOM 3086 N N . ARG B 1 60 ? -9.484 4.969 12.57 1 89.94 60 ARG B N 1
ATOM 3087 C CA . ARG B 1 60 ? -8.047 5.137 12.414 1 89.94 60 ARG B CA 1
ATOM 3088 C C . ARG B 1 60 ? -7.711 5.766 11.062 1 89.94 60 ARG B C 1
ATOM 3090 O O . ARG B 1 60 ? -6.875 6.668 10.984 1 89.94 60 ARG B O 1
ATOM 3097 N N . MET B 1 61 ? -8.383 5.32 10.055 1 92.25 61 MET B N 1
ATOM 3098 C CA . MET B 1 61 ? -8.047 5.742 8.703 1 92.25 61 MET B CA 1
ATOM 3099 C C . MET B 1 61 ? -8.523 7.168 8.445 1 92.25 61 MET B C 1
ATOM 3101 O O . MET B 1 61 ? -7.91 7.906 7.672 1 92.25 61 MET B O 1
ATOM 3105 N N . VAL B 1 62 ? -9.578 7.59 9.078 1 87.19 62 VAL B N 1
ATOM 3106 C CA . VAL B 1 62 ? -10.055 8.961 8.953 1 87.19 62 VAL B CA 1
ATOM 3107 C C . VAL B 1 62 ? -9.008 9.93 9.5 1 87.19 62 VAL B C 1
ATOM 3109 O O . VAL B 1 62 ? -8.828 11.023 8.969 1 87.19 62 VAL B O 1
ATOM 3112 N N . LYS B 1 63 ? -8.25 9.508 10.477 1 83.69 63 LYS B N 1
ATOM 3113 C CA . LYS B 1 63 ? -7.211 10.344 11.086 1 83.69 63 LYS B CA 1
ATOM 3114 C C . LYS B 1 63 ? -6.074 10.602 10.102 1 83.69 63 LYS B C 1
ATOM 3116 O O . LYS B 1 63 ? -5.395 11.625 10.188 1 83.69 63 LYS B O 1
ATOM 3121 N N . THR B 1 64 ? -5.887 9.703 9.172 1 88 64 THR B N 1
ATOM 3122 C CA . THR B 1 64 ? -4.828 9.875 8.188 1 88 64 THR B CA 1
ATOM 3123 C C . THR B 1 64 ? -5.266 10.836 7.086 1 88 64 THR B C 1
ATOM 3125 O O . THR B 1 64 ? -4.434 11.344 6.328 1 88 64 THR B O 1
ATOM 3128 N N . GLY B 1 65 ? -6.602 10.992 6.965 1 88.12 65 GLY B N 1
ATOM 3129 C CA . GLY B 1 65 ? -7.145 11.867 5.941 1 88.12 65 GLY B CA 1
ATOM 3130 C C . GLY B 1 65 ? -7.375 11.172 4.617 1 88.12 65 GLY B C 1
ATOM 3131 O O . GLY B 1 65 ? -7.898 11.766 3.674 1 88.12 65 GLY B O 1
ATOM 3132 N N . ILE B 1 66 ? -7.082 9.875 4.449 1 93.69 66 ILE B N 1
ATOM 3133 C CA . ILE B 1 66 ? -7.18 9.18 3.17 1 93.69 66 ILE B CA 1
ATOM 3134 C C . ILE B 1 66 ? -8.641 8.859 2.865 1 93.69 66 ILE B C 1
ATOM 3136 O O . ILE B 1 66 ? -9.023 8.734 1.701 1 93.69 66 ILE B O 1
ATOM 3140 N N . ILE B 1 67 ? -9.453 8.695 3.963 1 93.25 67 ILE B N 1
ATOM 3141 C CA . ILE B 1 67 ? -10.891 8.516 3.797 1 93.25 67 ILE B CA 1
ATOM 3142 C C . ILE B 1 67 ? -11.641 9.57 4.605 1 93.25 67 ILE B C 1
ATOM 3144 O O . ILE B 1 67 ? -11.055 10.25 5.449 1 93.25 67 ILE B O 1
ATOM 3148 N N . GLN B 1 68 ? -12.883 9.719 4.316 1 87.25 68 GLN B N 1
ATOM 3149 C CA . GLN B 1 68 ? -13.703 10.703 5.012 1 87.25 68 GLN B CA 1
ATOM 3150 C C . GLN B 1 68 ? -15.156 10.25 5.098 1 87.25 68 GLN B C 1
ATOM 3152 O O . GLN B 1 68 ? -15.594 9.391 4.328 1 87.25 68 GLN B O 1
ATOM 3157 N N . TYR B 1 69 ? -15.859 10.789 6.094 1 82.31 69 TYR B N 1
ATOM 3158 C CA . TYR B 1 69 ? -17.297 10.555 6.219 1 82.31 69 TYR B CA 1
ATOM 3159 C C . TYR B 1 69 ? -18.078 11.469 5.289 1 82.31 69 TYR B C 1
ATOM 3161 O O . TYR B 1 69 ? -17.672 12.602 5.027 1 82.31 69 TYR B O 1
ATOM 3169 N N . THR B 1 70 ? -19.109 10.906 4.773 1 80.44 70 THR B N 1
ATOM 3170 C CA . THR B 1 70 ? -20.109 11.688 4.039 1 80.44 70 THR B CA 1
ATOM 3171 C C . THR B 1 70 ? -21.5 11.391 4.559 1 80.44 70 THR B C 1
ATOM 3173 O O . THR B 1 70 ? -21.766 10.328 5.117 1 80.44 70 THR B O 1
ATOM 3176 N N . GLY B 1 71 ? -22.359 12.375 4.402 1 76.88 71 GLY B N 1
ATOM 3177 C CA . GLY B 1 71 ? -23.719 12.219 4.922 1 76.88 71 GLY B CA 1
ATOM 3178 C C . GLY B 1 71 ? -23.844 12.633 6.379 1 76.88 71 GLY B C 1
ATOM 3179 O O . GLY B 1 71 ? -22.891 13.164 6.965 1 76.88 71 GLY B O 1
ATOM 3180 N N . SER B 1 72 ? -25.094 12.484 6.973 1 73.31 72 SER B N 1
ATOM 3181 C CA . SER B 1 72 ? -25.344 13.07 8.289 1 73.31 72 SER B CA 1
ATOM 3182 C C . SER B 1 72 ? -25.906 12.031 9.25 1 73.31 72 SER B C 1
ATOM 3184 O O . SER B 1 72 ? -26.625 11.117 8.844 1 73.31 72 SER B O 1
ATOM 3186 N N . GLY B 1 73 ? -25.422 12.297 10.539 1 64.5 73 GLY B N 1
ATOM 3187 C CA . GLY B 1 73 ? -25.984 11.508 11.625 1 64.5 73 GLY B CA 1
ATOM 3188 C C . GLY B 1 73 ? -25.797 10.016 11.445 1 64.5 73 GLY B C 1
ATOM 3189 O O . GLY B 1 73 ? -24.672 9.547 11.242 1 64.5 73 GLY B O 1
ATOM 3190 N N . LYS B 1 74 ? -26.938 9.344 11.477 1 66.62 74 LYS B N 1
ATOM 3191 C CA . LYS B 1 74 ? -26.953 7.883 11.398 1 66.62 74 LYS B CA 1
ATOM 3192 C C . LYS B 1 74 ? -26.734 7.406 9.961 1 66.62 74 LYS B C 1
ATOM 3194 O O . LYS B 1 74 ? -26.422 6.238 9.727 1 66.62 74 LYS B O 1
ATOM 3199 N N . SER B 1 75 ? -26.828 8.258 9.047 1 80.56 75 SER B N 1
ATOM 3200 C CA . SER B 1 75 ? -26.703 7.902 7.637 1 80.56 75 SER B CA 1
ATOM 3201 C C . SER B 1 75 ? -25.312 8.203 7.113 1 80.56 75 SER B C 1
ATOM 3203 O O . SER B 1 75 ? -25.109 8.383 5.91 1 80.56 75 SER B O 1
ATOM 3205 N N . GLN B 1 76 ? -24.406 8.172 8.016 1 83.12 76 GLN B N 1
ATOM 3206 C CA . GLN B 1 76 ? -23.047 8.477 7.598 1 83.12 76 GLN B CA 1
ATOM 3207 C C . GLN B 1 76 ? -22.469 7.34 6.766 1 83.12 76 GLN B C 1
ATOM 3209 O O . GLN B 1 76 ? -22.656 6.164 7.078 1 83.12 76 GLN B O 1
ATOM 3214 N N . GLN B 1 77 ? -21.797 7.68 5.695 1 91.81 77 GLN B N 1
ATOM 3215 C CA . GLN B 1 77 ? -21.078 6.754 4.824 1 91.81 77 GLN B CA 1
ATOM 3216 C C . GLN B 1 77 ? -19.609 7.125 4.715 1 91.81 77 GLN B C 1
ATOM 3218 O O . GLN B 1 77 ? -19.203 8.203 5.16 1 91.81 77 GLN B O 1
ATOM 3223 N N . VAL B 1 78 ? -18.875 6.203 4.25 1 93.62 78 VAL B N 1
ATOM 3224 C CA . VAL B 1 78 ? -17.438 6.379 4.145 1 93.62 78 VAL B CA 1
ATOM 3225 C C . VAL B 1 78 ? -17 6.336 2.68 1 93.62 78 VAL B C 1
ATOM 3227 O O . VAL B 1 78 ? -17.516 5.52 1.905 1 93.62 78 VAL B O 1
ATOM 3230 N N . GLU B 1 79 ? -16.109 7.191 2.309 1 93.38 79 GLU B N 1
ATOM 3231 C CA . GLU B 1 79 ? -15.555 7.168 0.954 1 93.38 79 GLU B CA 1
ATOM 3232 C C . GLU B 1 79 ? -14.086 7.574 0.946 1 93.38 79 GLU B C 1
ATOM 3234 O O . GLU B 1 79 ? -13.586 8.141 1.92 1 93.38 79 GLU B O 1
ATOM 3239 N N . ILE B 1 80 ? -13.406 7.254 -0.092 1 94.62 80 ILE B N 1
ATOM 3240 C CA . ILE B 1 80 ? -12.039 7.719 -0.28 1 94.62 80 ILE B CA 1
ATOM 3241 C C . ILE B 1 80 ? -12.031 9.227 -0.52 1 94.62 80 ILE B C 1
ATOM 3243 O O . ILE B 1 80 ? -12.898 9.75 -1.23 1 94.62 80 ILE B O 1
ATOM 3247 N N . ARG B 1 81 ? -11.156 9.938 0.138 1 90.31 81 ARG B N 1
ATOM 3248 C CA . ARG B 1 81 ? -10.984 11.367 -0.093 1 90.31 81 ARG B CA 1
ATOM 3249 C C . ARG B 1 81 ? -10.07 11.625 -1.282 1 90.31 81 ARG B C 1
ATOM 3251 O O . ARG B 1 81 ? -8.844 11.609 -1.142 1 90.31 81 ARG B O 1
ATOM 3258 N N . ASN B 1 82 ? -10.57 11.984 -2.354 1 91.56 82 ASN B N 1
ATOM 3259 C CA . ASN B 1 82 ? -9.836 12.172 -3.602 1 91.56 82 ASN B CA 1
ATOM 3260 C C . ASN B 1 82 ? -8.828 13.305 -3.496 1 91.56 82 ASN B C 1
ATOM 3262 O O . ASN B 1 82 ? -7.844 13.344 -4.238 1 91.56 82 ASN B O 1
ATOM 3266 N N . ALA B 1 83 ? -9.031 14.242 -2.574 1 88.31 83 ALA B N 1
ATOM 3267 C CA . ALA B 1 83 ? -8.164 15.406 -2.43 1 88.31 83 ALA B CA 1
ATOM 3268 C C . ALA B 1 83 ? -6.863 15.039 -1.715 1 88.31 83 ALA B C 1
ATOM 3270 O O . ALA B 1 83 ? -5.91 15.82 -1.705 1 88.31 83 ALA B O 1
ATOM 3271 N N . HIS B 1 84 ? -6.871 13.898 -1.095 1 91.25 84 HIS B N 1
ATOM 3272 C CA . HIS B 1 84 ? -5.641 13.492 -0.431 1 91.25 84 HIS B CA 1
ATOM 3273 C C . HIS B 1 84 ? -4.496 13.352 -1.43 1 91.25 84 HIS B C 1
ATOM 3275 O O . HIS B 1 84 ? -4.676 12.789 -2.514 1 91.25 84 HIS B O 1
ATOM 3281 N N . PRO B 1 85 ? -3.305 13.742 -1.099 1 92.19 85 PRO B N 1
ATOM 3282 C CA . PRO B 1 85 ? -2.18 13.781 -2.035 1 92.19 85 PRO B CA 1
ATOM 3283 C C . PRO B 1 85 ? -1.792 12.391 -2.547 1 92.19 85 PRO B C 1
ATOM 3285 O O . PRO B 1 85 ? -1.297 12.266 -3.668 1 92.19 85 PRO B O 1
ATOM 3288 N N . LEU B 1 86 ? -2 11.352 -1.796 1 96.12 86 LEU B N 1
ATOM 3289 C CA . LEU B 1 86 ? -1.566 10.016 -2.182 1 96.12 86 LEU B CA 1
ATOM 3290 C C . LEU B 1 86 ? -2.73 9.203 -2.74 1 96.12 86 LEU B C 1
ATOM 3292 O O . LEU B 1 86 ? -2.564 8.039 -3.1 1 96.12 86 LEU B O 1
ATOM 3296 N N . ALA B 1 87 ? -3.949 9.766 -2.832 1 95.88 87 ALA B N 1
ATOM 3297 C CA . ALA B 1 87 ? -5.129 9.047 -3.309 1 95.88 87 ALA B CA 1
ATOM 3298 C C . ALA B 1 87 ? -4.914 8.523 -4.727 1 95.88 87 ALA B C 1
ATOM 3300 O O . ALA B 1 87 ? -5.188 7.352 -5.008 1 95.88 87 ALA B O 1
ATOM 3301 N N . PRO B 1 88 ? -4.332 9.305 -5.609 1 97.38 88 PRO B N 1
ATOM 3302 C CA . PRO B 1 88 ? -4.133 8.797 -6.969 1 97.38 88 PRO B CA 1
ATOM 3303 C C . PRO B 1 88 ? -3.203 7.586 -7.016 1 97.38 88 PRO B C 1
ATOM 3305 O O . PRO B 1 88 ? -3.486 6.613 -7.719 1 97.38 88 PRO B O 1
ATOM 3308 N N . ALA B 1 89 ? -2.117 7.66 -6.336 1 97.81 89 ALA B N 1
ATOM 3309 C CA . ALA B 1 89 ? -1.159 6.555 -6.324 1 97.81 89 ALA B CA 1
ATOM 3310 C C . ALA B 1 89 ? -1.78 5.297 -5.73 1 97.81 89 ALA B C 1
ATOM 3312 O O . ALA B 1 89 ? -1.542 4.188 -6.219 1 97.81 89 ALA B O 1
ATOM 3313 N N . ILE B 1 90 ? -2.553 5.414 -4.699 1 97.81 90 ILE B N 1
ATOM 3314 C CA . ILE B 1 90 ? -3.207 4.293 -4.035 1 97.81 90 ILE B CA 1
ATOM 3315 C C . ILE B 1 90 ? -4.2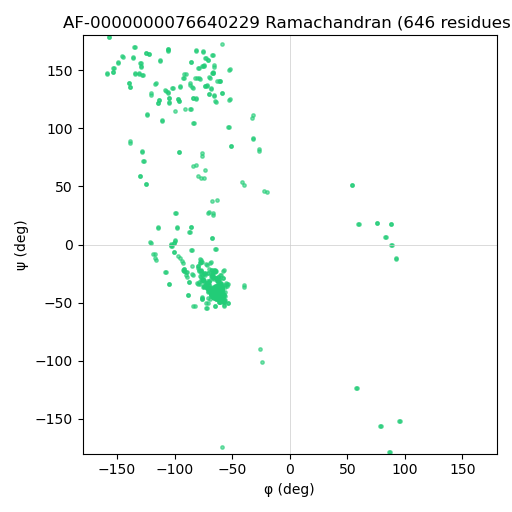42 3.672 -4.973 1 97.81 90 ILE B C 1
ATOM 3317 O O . ILE B 1 90 ? -4.324 2.447 -5.09 1 97.81 90 ILE B O 1
ATOM 3321 N N . LYS B 1 91 ? -5.027 4.523 -5.609 1 97.44 91 LYS B N 1
ATOM 3322 C CA . LYS B 1 91 ? -6.008 4.035 -6.578 1 97.44 91 LYS B CA 1
ATOM 3323 C C . LYS B 1 91 ? -5.332 3.248 -7.695 1 97.44 91 LYS B C 1
ATOM 3325 O O . LYS B 1 91 ? -5.816 2.188 -8.094 1 97.44 91 LYS B O 1
ATOM 3330 N N . GLU B 1 92 ? -4.238 3.777 -8.133 1 97.75 92 GLU B N 1
ATOM 3331 C CA . GLU B 1 92 ? -3.5 3.1 -9.195 1 97.75 92 GLU B CA 1
ATOM 3332 C C . GLU B 1 92 ? -2.961 1.752 -8.727 1 97.75 92 GLU B C 1
ATOM 3334 O O . GLU B 1 92 ? -2.889 0.798 -9.5 1 97.75 92 GLU B O 1
ATOM 3339 N N . LEU B 1 93 ? -2.562 1.72 -7.516 1 97.75 93 LEU B N 1
ATOM 3340 C CA . LEU B 1 93 ? -2.047 0.485 -6.934 1 97.75 93 LEU B CA 1
ATOM 3341 C C . LEU B 1 93 ? -3.109 -0.608 -6.949 1 97.75 93 LEU B C 1
ATOM 3343 O O . LEU B 1 93 ? -2.852 -1.725 -7.402 1 97.75 93 LEU B O 1
ATOM 3347 N N . PHE B 1 94 ? -4.285 -0.334 -6.496 1 96.94 94 PHE B N 1
ATOM 3348 C CA . PHE B 1 94 ? -5.344 -1.332 -6.441 1 96.94 94 PHE B CA 1
ATOM 3349 C C . PHE B 1 94 ? -5.859 -1.654 -7.836 1 96.94 94 PHE B C 1
ATOM 3351 O O . PHE B 1 94 ? -6.262 -2.787 -8.109 1 96.94 94 PHE B O 1
ATOM 3358 N N . LYS B 1 95 ? -5.859 -0.664 -8.703 1 97 95 LYS B N 1
ATOM 3359 C CA . LYS B 1 95 ? -6.18 -0.933 -10.109 1 97 95 LYS B CA 1
ATOM 3360 C C . LYS B 1 95 ? -5.211 -1.947 -10.703 1 97 95 LYS B C 1
ATOM 3362 O O . LYS B 1 95 ? -5.625 -2.857 -11.43 1 97 95 LYS B O 1
ATOM 3367 N N . ALA B 1 96 ? -3.971 -1.749 -10.422 1 97.38 96 ALA B N 1
ATOM 3368 C CA . ALA B 1 96 ? -2.955 -2.676 -10.914 1 97.38 96 ALA B CA 1
ATOM 3369 C C . ALA B 1 96 ? -3.201 -4.086 -10.391 1 97.38 96 ALA B C 1
ATOM 3371 O O . ALA B 1 96 ? -3.035 -5.066 -11.125 1 97.38 96 ALA B O 1
ATOM 3372 N N . GLU B 1 97 ? -3.553 -4.199 -9.141 1 96.19 97 GLU B N 1
ATOM 3373 C CA . GLU B 1 97 ? -3.854 -5.512 -8.57 1 96.19 97 GLU B CA 1
ATOM 3374 C C . GLU B 1 97 ? -5.016 -6.176 -9.305 1 96.19 97 GLU B C 1
ATOM 3376 O O . GLU B 1 97 ? -4.949 -7.359 -9.641 1 96.19 97 GLU B O 1
ATOM 3381 N N . ARG B 1 98 ? -6.039 -5.422 -9.539 1 94.88 98 ARG B N 1
ATOM 3382 C CA . ARG B 1 98 ? -7.203 -5.938 -10.25 1 94.88 98 ARG B CA 1
ATOM 3383 C C . ARG B 1 98 ? -6.844 -6.324 -11.68 1 94.88 98 ARG B C 1
ATOM 3385 O O . ARG B 1 98 ? -7.238 -7.387 -12.156 1 94.88 98 ARG B O 1
ATOM 3392 N N . GLU B 1 99 ? -6.145 -5.461 -12.305 1 96 99 GLU B N 1
ATOM 3393 C CA . GLU B 1 99 ? -5.75 -5.711 -13.688 1 96 99 GLU B CA 1
ATOM 3394 C C . GLU B 1 99 ? -4.863 -6.949 -13.789 1 96 99 GLU B C 1
ATOM 3396 O O . GLU B 1 99 ? -4.91 -7.668 -14.789 1 96 99 GLU B O 1
ATOM 3401 N N . TYR B 1 100 ? -4.078 -7.113 -12.789 1 95.19 100 TYR B N 1
ATOM 3402 C CA . TYR B 1 100 ? -3.229 -8.297 -12.75 1 95.19 100 TYR B CA 1
ATOM 3403 C C . TYR B 1 100 ? -4.062 -9.57 -12.828 1 95.19 100 TYR B C 1
ATOM 3405 O O . TYR B 1 100 ? -3.84 -10.414 -13.703 1 95.19 100 TYR B O 1
ATOM 3413 N N . SER B 1 101 ? -5.016 -9.719 -12.016 1 93.12 101 SER B N 1
ATOM 3414 C CA . SER B 1 101 ? -5.859 -10.914 -11.984 1 93.12 101 SER B CA 1
ATOM 3415 C C . SER B 1 101 ? -6.727 -11.008 -13.234 1 93.12 101 SER B C 1
ATOM 3417 O O . SER B 1 101 ? -6.816 -12.078 -13.852 1 93.12 101 SER B O 1
ATOM 3419 N N . ASP B 1 102 ? -7.316 -9.883 -13.68 1 94.62 102 ASP B N 1
ATOM 3420 C CA . ASP B 1 102 ? -8.195 -9.867 -14.844 1 94.62 102 ASP B CA 1
ATOM 3421 C C . ASP B 1 102 ? -7.426 -10.227 -16.109 1 94.62 102 ASP B C 1
ATOM 3423 O O . ASP B 1 102 ? -7.922 -10.984 -16.953 1 94.62 102 ASP B O 1
ATOM 3427 N N . SER B 1 103 ? -6.254 -9.664 -16.219 1 96.75 103 SER B N 1
ATOM 3428 C CA . SER B 1 103 ? -5.445 -9.906 -17.406 1 96.75 103 SER B CA 1
ATOM 3429 C C . SER B 1 103 ? -5.004 -11.367 -17.484 1 96.75 103 SER B C 1
ATOM 3431 O O . SER B 1 103 ? -4.887 -11.93 -18.578 1 96.75 103 SER B O 1
ATOM 3433 N N . LEU B 1 104 ? -4.68 -11.961 -16.359 1 95.06 104 LEU B N 1
ATOM 3434 C CA . LEU B 1 104 ? -4.32 -13.375 -16.328 1 95.06 104 LEU B CA 1
ATOM 3435 C C . LEU B 1 104 ? -5.449 -14.227 -16.891 1 95.06 104 LEU B C 1
ATOM 3437 O O . LEU B 1 104 ? -5.223 -15.055 -17.781 1 95.06 104 LEU B O 1
ATOM 3441 N N . ILE B 1 105 ? -6.656 -14.023 -16.438 1 94.75 105 ILE B N 1
ATOM 3442 C CA . ILE B 1 105 ? -7.816 -14.797 -16.875 1 94.75 105 ILE B CA 1
ATOM 3443 C C . ILE B 1 105 ? -8.062 -14.578 -18.359 1 94.75 105 ILE B C 1
ATOM 3445 O O . ILE B 1 105 ? -8.32 -15.531 -19.094 1 94.75 105 ILE B O 1
ATOM 3449 N N . GLU B 1 106 ? -7.965 -13.367 -18.75 1 96.31 106 GLU B N 1
ATOM 3450 C CA . GLU B 1 106 ? -8.172 -13.047 -20.156 1 96.31 106 GLU B CA 1
ATOM 3451 C C . GLU B 1 106 ? -7.137 -13.742 -21.047 1 96.31 106 GLU B C 1
ATOM 3453 O O . GLU B 1 106 ? -7.465 -14.234 -22.125 1 96.31 106 GLU B O 1
ATOM 3458 N N . ASN B 1 107 ? -5.914 -13.781 -20.609 1 96.38 107 ASN B N 1
ATOM 3459 C CA . ASN B 1 107 ? -4.859 -14.453 -21.359 1 96.38 107 ASN B CA 1
ATOM 3460 C C . ASN B 1 107 ? -5.098 -15.953 -21.438 1 96.38 107 ASN B C 1
ATOM 3462 O O . ASN B 1 107 ? -4.855 -16.578 -22.484 1 96.38 107 ASN B O 1
ATOM 3466 N N . LEU B 1 108 ? -5.555 -16.5 -20.375 1 96 108 LEU B N 1
ATOM 3467 C CA . LEU B 1 108 ? -5.863 -17.922 -20.375 1 96 108 LEU B CA 1
ATOM 3468 C C . LEU B 1 108 ? -7.004 -18.25 -21.344 1 96 108 LEU B C 1
ATOM 3470 O O . LEU B 1 108 ? -6.93 -19.219 -22.094 1 96 108 LEU B O 1
ATOM 3474 N N . LYS B 1 109 ? -8.023 -17.438 -21.344 1 95.69 109 LYS B N 1
ATOM 3475 C CA . LYS B 1 109 ? -9.141 -17.609 -22.266 1 95.69 109 LYS B CA 1
ATOM 3476 C C . LYS B 1 109 ? -8.664 -17.531 -23.719 1 95.69 109 LYS B C 1
ATOM 3478 O O . LYS B 1 109 ? -9.055 -18.359 -24.547 1 95.69 109 LYS B O 1
ATOM 3483 N N . GLU B 1 110 ? -7.84 -16.578 -23.969 1 95.88 110 GLU B N 1
ATOM 3484 C CA . GLU B 1 110 ? -7.316 -16.391 -25.312 1 95.88 110 GLU B CA 1
ATOM 3485 C C . GLU B 1 110 ? -6.461 -17.578 -25.75 1 95.88 110 GLU B C 1
ATOM 3487 O O . GLU B 1 110 ? -6.492 -17.984 -26.906 1 95.88 110 GLU B O 1
ATOM 3492 N N . THR B 1 111 ? -5.703 -18.125 -24.844 1 95.69 111 THR B N 1
ATOM 3493 C CA . THR B 1 111 ? -4.863 -19.281 -25.125 1 95.69 111 THR B CA 1
ATOM 3494 C C . THR B 1 111 ? -5.715 -20.484 -25.484 1 95.69 111 THR B C 1
ATOM 3496 O O . THR B 1 111 ? -5.398 -21.219 -26.438 1 95.69 111 THR B O 1
ATOM 3499 N N . ILE B 1 112 ? -6.793 -20.672 -24.797 1 94.88 112 ILE B N 1
ATOM 3500 C CA . ILE B 1 112 ? -7.691 -21.797 -25.062 1 94.88 112 ILE B CA 1
ATOM 3501 C C . ILE B 1 112 ? -8.375 -21.594 -26.406 1 94.88 112 ILE B C 1
ATOM 3503 O O . ILE B 1 112 ? -8.492 -22.531 -27.203 1 94.88 112 ILE B O 1
ATOM 3507 N N . LYS B 1 113 ? -8.773 -20.406 -26.688 1 93.44 113 LYS B N 1
ATOM 3508 C CA . LYS B 1 113 ? -9.445 -20.062 -27.938 1 93.44 113 LYS B CA 1
ATOM 3509 C C . LYS B 1 113 ? -8.539 -20.328 -29.141 1 93.44 113 LYS B C 1
ATOM 3511 O O . LYS B 1 113 ? -9.016 -20.656 -30.234 1 93.44 113 LYS B O 1
ATOM 3516 N N . SER B 1 114 ? -7.281 -20.219 -28.969 1 93.06 114 SER B N 1
ATOM 3517 C CA . SER B 1 114 ? -6.32 -20.328 -30.062 1 93.06 114 SER B CA 1
ATOM 3518 C C . SER B 1 114 ? -5.945 -21.781 -30.344 1 93.06 114 SER B C 1
ATOM 3520 O O . SER B 1 114 ? -5.227 -22.062 -31.312 1 93.06 114 SER B O 1
ATOM 3522 N N . LEU B 1 115 ? -6.41 -22.625 -29.578 1 92.69 115 LEU B N 1
ATOM 3523 C CA . LEU B 1 115 ? -6.094 -24.047 -29.781 1 92.69 115 LEU B CA 1
ATOM 3524 C C . LEU B 1 115 ? -6.711 -24.562 -31.078 1 92.69 115 LEU B C 1
ATOM 3526 O O . LEU B 1 115 ? -7.773 -24.094 -31.484 1 92.69 115 LEU B O 1
ATOM 3530 N N . GLU B 1 116 ? -6.023 -25.516 -31.688 1 90.06 116 GLU B N 1
ATOM 3531 C CA . GLU B 1 116 ? -6.547 -26.125 -32.906 1 90.06 116 GLU B CA 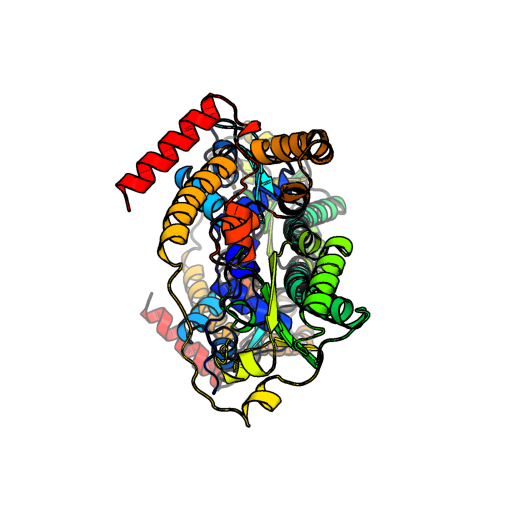1
ATOM 3532 C C . GLU B 1 116 ? -7.836 -26.891 -32.625 1 90.06 116 GLU B C 1
ATOM 3534 O O . GLU B 1 116 ? -8.82 -26.766 -33.344 1 90.06 116 GLU B O 1
ATOM 3539 N N . SER B 1 117 ? -7.758 -27.734 -31.688 1 88.81 117 SER B N 1
ATOM 3540 C CA . SER B 1 117 ? -8.93 -28.453 -31.172 1 88.81 117 SER B CA 1
ATOM 3541 C C . SER B 1 117 ? -9.367 -27.891 -29.828 1 88.81 117 SER B C 1
ATOM 3543 O O . SER B 1 117 ? -8.602 -27.906 -28.859 1 88.81 117 SER B O 1
ATOM 3545 N N . LYS B 1 118 ? -10.578 -27.469 -29.766 1 90.38 118 LYS B N 1
ATOM 3546 C CA . LYS B 1 118 ? -11.078 -26.844 -28.547 1 90.38 118 LYS B CA 1
ATOM 3547 C C . LYS B 1 118 ? -11.75 -27.875 -27.641 1 90.38 118 LYS B C 1
ATOM 3549 O O . LYS B 1 118 ? -12.422 -28.797 -28.125 1 90.38 118 LYS B O 1
ATOM 3554 N N . PRO B 1 119 ? -11.555 -27.672 -26.391 1 93.56 119 PRO B N 1
ATOM 3555 C CA . PRO B 1 119 ? -12.289 -28.531 -25.469 1 93.56 119 PRO B CA 1
ATOM 3556 C C . PRO B 1 119 ? -13.773 -28.188 -25.391 1 93.56 119 PRO B C 1
ATOM 3558 O O . PRO B 1 119 ? -14.188 -27.109 -25.844 1 93.56 119 PRO B O 1
ATOM 3561 N N . LYS B 1 120 ? -14.547 -29.125 -24.922 1 90.69 120 LYS B N 1
ATOM 3562 C CA . LYS B 1 120 ? -15.961 -28.875 -24.703 1 90.69 120 LYS B CA 1
ATOM 3563 C C . LYS B 1 120 ? -16.172 -27.812 -23.609 1 90.69 120 LYS B C 1
ATOM 3565 O O . LYS B 1 120 ? -17.094 -27 -23.703 1 90.69 120 LYS B O 1
ATOM 3570 N N . SER B 1 121 ? -15.297 -27.922 -22.609 1 92.44 121 SER B N 1
ATOM 3571 C CA . SER B 1 121 ? -15.312 -26.969 -21.5 1 92.44 121 SER B CA 1
ATOM 3572 C C . SER B 1 121 ? -13.938 -26.859 -20.859 1 92.44 121 SER B C 1
ATOM 3574 O O . SER B 1 121 ? -13.125 -27.781 -20.938 1 92.44 121 SER B O 1
ATOM 3576 N N . ALA B 1 122 ? -13.625 -25.688 -20.359 1 94.81 122 ALA B N 1
ATOM 3577 C CA . ALA B 1 122 ? -12.414 -25.453 -19.578 1 94.81 122 ALA B CA 1
ATOM 3578 C C . ALA B 1 122 ? -12.703 -24.547 -18.391 1 94.81 122 ALA B C 1
ATOM 3580 O O . ALA B 1 122 ? -13.438 -23.562 -18.516 1 94.81 122 ALA B O 1
ATOM 3581 N N . TRP B 1 123 ? -12.18 -24.891 -17.234 1 92 123 TRP B N 1
ATOM 3582 C CA . TRP B 1 123 ? -12.453 -24.078 -16.062 1 92 123 TRP B CA 1
ATOM 3583 C C . TRP B 1 123 ? -11.328 -24.188 -15.039 1 92 123 TRP B C 1
ATOM 3585 O O . TRP B 1 123 ? -10.562 -25.156 -15.055 1 92 123 TRP B O 1
ATOM 3595 N N . ILE B 1 124 ? -11.188 -23.125 -14.281 1 92.94 124 ILE B N 1
ATOM 3596 C CA . ILE B 1 124 ? -10.305 -23.156 -13.117 1 92.94 124 ILE B CA 1
ATOM 3597 C C . ILE B 1 124 ? -11.047 -23.734 -11.914 1 92.94 124 ILE B C 1
ATOM 3599 O O . ILE B 1 124 ? -12.211 -23.406 -11.68 1 92.94 124 ILE B O 1
ATOM 3603 N N . PHE B 1 125 ? -10.383 -24.641 -11.172 1 87.06 125 PHE B N 1
ATOM 3604 C CA . PHE B 1 125 ? -10.977 -25.219 -9.977 1 87.06 125 PHE B CA 1
ATOM 3605 C C . PHE B 1 125 ? -9.969 -25.25 -8.828 1 87.06 125 PHE B C 1
ATOM 3607 O O . PHE B 1 125 ? -8.82 -24.828 -8.992 1 87.06 125 PHE B O 1
ATOM 3614 N N . GLY B 1 126 ? -10.469 -25.562 -7.617 1 85.75 126 GLY B N 1
ATOM 3615 C CA . GLY B 1 126 ? -9.57 -25.656 -6.473 1 85.75 126 GLY B CA 1
ATOM 3616 C C . GLY B 1 126 ? -9.516 -24.359 -5.668 1 85.75 126 GLY B C 1
ATOM 3617 O O . GLY B 1 126 ? -10.477 -23.594 -5.652 1 85.75 126 GLY B O 1
ATOM 3618 N N . LYS B 1 127 ? -8.391 -24.172 -5.039 1 85.94 127 LYS B N 1
ATOM 3619 C CA . LYS B 1 127 ? -8.242 -23.094 -4.07 1 85.94 127 LYS B CA 1
ATOM 3620 C C . LYS B 1 127 ? -8.375 -21.734 -4.746 1 85.94 127 LYS B C 1
ATOM 3622 O O . LYS B 1 127 ? -8.945 -20.797 -4.172 1 85.94 127 LYS B O 1
ATOM 3627 N N . VAL B 1 128 ? -7.82 -21.641 -5.934 1 88.69 128 VAL B N 1
ATOM 3628 C CA . VAL B 1 128 ? -7.871 -20.359 -6.645 1 88.69 128 VAL B CA 1
ATOM 3629 C C . VAL B 1 128 ? -9.32 -20 -6.965 1 88.69 128 VAL B C 1
ATOM 3631 O O . VAL B 1 128 ? -9.742 -18.859 -6.766 1 88.69 128 VAL B O 1
ATOM 3634 N N . ALA B 1 129 ? -10.086 -20.922 -7.418 1 89.12 129 ALA B N 1
ATOM 3635 C CA . ALA B 1 129 ? -11.492 -20.688 -7.727 1 89.12 129 ALA B CA 1
ATOM 3636 C C . ALA B 1 129 ? -12.281 -20.344 -6.465 1 89.12 129 ALA B C 1
ATOM 3638 O O . ALA B 1 129 ? -13.188 -19.516 -6.496 1 89.12 129 ALA B O 1
ATOM 3639 N N . LEU B 1 130 ? -11.906 -20.984 -5.414 1 85.12 130 LEU B N 1
ATOM 3640 C CA . LEU B 1 130 ? -12.57 -20.781 -4.133 1 85.12 130 LEU B CA 1
ATOM 3641 C C . LEU B 1 130 ? -12.18 -19.422 -3.535 1 85.12 130 LEU B C 1
ATOM 3643 O O . LEU B 1 130 ? -12.883 -18.906 -2.672 1 85.12 130 LEU B O 1
ATOM 3647 N N . GLY B 1 131 ? -11.078 -18.984 -3.945 1 88 131 GLY B N 1
ATOM 3648 C CA . GLY B 1 131 ? -10.578 -17.75 -3.387 1 88 131 GLY B CA 1
ATOM 3649 C C . GLY B 1 131 ? -9.758 -17.938 -2.123 1 88 131 GLY B C 1
ATOM 3650 O O . GLY B 1 131 ? -9.57 -17 -1.349 1 88 131 GLY B O 1
ATOM 3651 N N . SER B 1 132 ? -9.281 -19.109 -1.841 1 87.56 132 SER B N 1
ATOM 3652 C CA . SER B 1 132 ? -8.539 -19.422 -0.625 1 87.56 132 SER B CA 1
ATOM 3653 C C . SER B 1 132 ? -7.09 -19.781 -0.941 1 87.56 132 SER B C 1
ATOM 3655 O O . SER B 1 132 ? -6.383 -20.328 -0.092 1 87.56 132 SER B O 1
ATOM 3657 N N . ASP B 1 133 ? -6.703 -19.484 -2.123 1 88.38 133 ASP B N 1
ATOM 3658 C CA . ASP B 1 133 ? -5.352 -19.828 -2.553 1 88.38 133 ASP B CA 1
ATOM 3659 C C . ASP B 1 133 ? -4.309 -19.031 -1.775 1 88.38 133 ASP B C 1
ATOM 3661 O O . ASP B 1 133 ? -4.562 -17.891 -1.365 1 88.38 133 ASP B O 1
ATOM 3665 N N . GLU B 1 134 ? -3.205 -19.656 -1.588 1 85.5 134 GLU B N 1
ATOM 3666 C CA . GLU B 1 134 ? -2.025 -19.031 -0.988 1 85.5 134 GLU B CA 1
ATOM 3667 C C . GLU B 1 134 ? -0.956 -18.75 -2.039 1 85.5 134 GLU B C 1
ATOM 3669 O O . GLU B 1 134 ? -1.037 -19.25 -3.164 1 85.5 134 GLU B O 1
ATOM 3674 N N . TYR B 1 135 ? -0.001 -17.953 -1.585 1 84.25 135 TYR B N 1
ATOM 3675 C CA . TYR B 1 135 ? 1.084 -17.609 -2.502 1 84.25 135 TYR B CA 1
ATOM 3676 C C . TYR B 1 135 ? 1.803 -18.875 -2.977 1 84.25 135 TYR B C 1
ATOM 3678 O O . TYR B 1 135 ? 2.127 -19.75 -2.174 1 84.25 135 TYR B O 1
ATOM 3686 N N . GLY B 1 136 ? 1.967 -18.984 -4.273 1 79.38 136 GLY B N 1
ATOM 3687 C CA . GLY B 1 136 ? 2.676 -20.125 -4.844 1 79.38 136 GLY B CA 1
ATOM 3688 C C . GLY B 1 136 ? 1.76 -21.266 -5.223 1 79.38 136 GLY B C 1
ATOM 3689 O O . GLY B 1 136 ? 2.172 -22.203 -5.922 1 79.38 136 GLY B O 1
ATOM 3690 N N . ASP B 1 137 ? 0.521 -21.203 -4.762 1 83.62 137 ASP B N 1
ATOM 3691 C CA . ASP B 1 137 ? -0.423 -22.234 -5.145 1 83.62 137 ASP B CA 1
ATOM 3692 C C . ASP B 1 137 ? -0.642 -22.25 -6.656 1 83.62 137 ASP B C 1
ATOM 3694 O O . ASP B 1 137 ? -0.734 -21.203 -7.285 1 83.62 137 ASP B O 1
ATOM 3698 N N . PRO B 1 138 ? -0.745 -23.406 -7.18 1 84.94 138 PRO B N 1
ATOM 3699 C CA . PRO B 1 138 ? -0.976 -23.469 -8.625 1 84.94 138 PRO B CA 1
ATOM 3700 C C . PRO B 1 138 ? -2.418 -23.141 -9.008 1 84.94 138 PRO B C 1
ATOM 3702 O O . PRO B 1 138 ? -3.332 -23.328 -8.195 1 84.94 138 PRO B O 1
ATOM 3705 N N . ILE B 1 139 ? -2.543 -22.672 -10.164 1 90.12 139 ILE B N 1
ATOM 3706 C CA . ILE B 1 139 ? -3.852 -22.547 -10.805 1 90.12 139 ILE B CA 1
ATOM 3707 C C . ILE B 1 139 ? -4.215 -23.859 -11.492 1 90.12 139 ILE B C 1
ATOM 3709 O O . ILE B 1 139 ? -3.559 -24.266 -12.461 1 90.12 139 ILE B O 1
ATOM 3713 N N . ARG B 1 140 ? -5.234 -24.469 -11.047 1 87.75 140 ARG B N 1
ATOM 3714 C CA . ARG B 1 140 ? -5.637 -25.75 -11.609 1 87.75 140 ARG B CA 1
ATOM 3715 C C . ARG B 1 140 ? -6.727 -25.562 -12.664 1 87.75 140 ARG B C 1
ATOM 3717 O O . ARG B 1 140 ? -7.789 -25.016 -12.375 1 87.75 140 ARG B O 1
ATOM 3724 N N . ILE B 1 141 ? -6.438 -26.062 -13.836 1 92.69 141 ILE B N 1
ATOM 3725 C CA . ILE B 1 141 ? -7.363 -25.906 -14.953 1 92.69 141 ILE B CA 1
ATOM 3726 C C . ILE B 1 141 ? -7.797 -27.281 -15.461 1 92.69 141 ILE B C 1
ATOM 3728 O O . ILE B 1 141 ? -6.961 -28.156 -15.703 1 92.69 141 ILE B O 1
ATOM 3732 N N . ALA B 1 142 ? -9.055 -27.438 -15.57 1 89.69 142 ALA B N 1
ATOM 3733 C CA . ALA B 1 142 ? -9.609 -28.656 -16.156 1 89.69 142 ALA B CA 1
ATOM 3734 C C . ALA B 1 142 ? -10.047 -28.422 -17.594 1 89.69 142 ALA B C 1
ATOM 3736 O O . ALA B 1 142 ? -10.633 -27.391 -17.922 1 89.69 142 ALA B O 1
ATOM 3737 N N . LEU B 1 143 ? -9.68 -29.375 -18.453 1 92.06 143 LEU B N 1
ATOM 3738 C CA . LEU B 1 143 ? -10.125 -29.391 -19.844 1 92.06 143 LEU B CA 1
ATOM 3739 C C . LEU B 1 143 ? -11.016 -30.609 -20.109 1 92.06 143 LEU B C 1
ATOM 3741 O O . LEU B 1 143 ? -10.578 -31.75 -19.938 1 92.06 143 LEU B O 1
ATOM 3745 N N . LEU B 1 144 ? -12.227 -30.312 -20.547 1 89.31 144 LEU B N 1
ATOM 3746 C CA . LEU B 1 144 ? -13.164 -31.391 -20.844 1 89.31 144 LEU B CA 1
ATOM 3747 C C . LEU B 1 144 ? -13.164 -31.719 -22.328 1 89.31 144 LEU B C 1
ATOM 3749 O O . LEU B 1 144 ? -13.305 -30.828 -23.172 1 89.31 144 LEU B O 1
ATOM 3753 N N . GLY B 1 145 ? -12.945 -32.938 -22.625 1 87.88 145 GLY B N 1
ATOM 3754 C CA . GLY B 1 145 ? -12.953 -33.406 -24.016 1 87.88 145 GLY B CA 1
ATOM 3755 C C . GLY B 1 145 ? -13.219 -34.875 -24.172 1 87.88 145 GLY B C 1
ATOM 3756 O O . GLY B 1 145 ? -13.531 -35.562 -23.188 1 87.88 145 GLY B O 1
ATOM 3757 N N . ASP B 1 146 ? -13.266 -35.312 -25.438 1 84.56 146 ASP B N 1
ATOM 3758 C CA . ASP B 1 146 ? -13.469 -36.719 -25.75 1 84.56 146 ASP B CA 1
ATOM 3759 C C . ASP B 1 146 ? -12.203 -37.531 -25.469 1 84.56 146 ASP B C 1
ATOM 3761 O O . ASP B 1 146 ? -11.094 -37 -25.516 1 84.56 146 ASP B O 1
ATOM 3765 N N . VAL B 1 147 ? -12.383 -38.844 -25.172 1 76.19 147 VAL B N 1
ATOM 3766 C CA . VAL B 1 147 ? -11.305 -39.75 -24.828 1 76.19 147 VAL B CA 1
ATOM 3767 C C . VAL B 1 147 ? -10.234 -39.75 -25.906 1 76.19 147 VAL B C 1
ATOM 3769 O O . VAL B 1 147 ? -9.039 -39.75 -25.625 1 76.19 147 VAL B O 1
ATOM 3772 N N . LYS B 1 148 ? -10.625 -39.625 -27.109 1 81.56 148 LYS B N 1
ATOM 3773 C CA . LYS B 1 148 ? -9.711 -39.75 -28.234 1 81.56 148 LYS B CA 1
ATOM 3774 C C . LYS B 1 148 ? -8.898 -38.469 -28.422 1 81.56 148 LYS B C 1
ATOM 3776 O O . LYS B 1 148 ? -7.777 -38.5 -28.922 1 81.56 148 LYS B O 1
ATOM 3781 N N . SER B 1 149 ? -9.43 -37.344 -27.922 1 86.94 149 SER B N 1
ATOM 3782 C CA . SER B 1 149 ? -8.836 -36.062 -28.281 1 86.94 149 SER B CA 1
ATOM 3783 C C . SER B 1 149 ? -8.281 -35.344 -27.062 1 86.94 149 SER B C 1
ATOM 3785 O O . SER B 1 149 ? -7.5 -34.406 -27.188 1 86.94 149 SER B O 1
ATOM 3787 N N . ILE B 1 150 ? -8.539 -35.844 -25.891 1 87.75 150 ILE B N 1
ATOM 3788 C CA . ILE B 1 150 ? -8.258 -35.062 -24.688 1 87.75 150 ILE B CA 1
ATOM 3789 C C . ILE B 1 150 ? -6.746 -34.938 -24.5 1 87.75 150 ILE B C 1
ATOM 3791 O O . ILE B 1 150 ? -6.246 -33.906 -24.062 1 87.75 150 ILE B O 1
ATOM 3795 N N . ASP B 1 151 ? -6.031 -35.938 -24.75 1 83.69 151 ASP B N 1
ATOM 3796 C CA . ASP B 1 151 ? -4.582 -35.906 -24.578 1 83.69 151 ASP B CA 1
ATOM 3797 C C . ASP B 1 151 ? -3.941 -34.906 -25.516 1 83.69 151 ASP B C 1
ATOM 3799 O O . ASP B 1 151 ? -3.039 -34.156 -25.125 1 83.69 151 ASP B O 1
ATOM 3803 N N . LYS B 1 152 ? -4.43 -34.906 -26.719 1 88.12 152 LYS B N 1
ATOM 3804 C CA . LYS B 1 152 ? -3.92 -33.969 -27.703 1 88.12 152 LYS B CA 1
ATOM 3805 C C . LYS B 1 152 ? -4.223 -32.531 -27.297 1 88.12 152 LYS B C 1
ATOM 3807 O O . LYS B 1 152 ? -3.363 -31.656 -27.422 1 88.12 152 LYS B O 1
ATOM 3812 N N . ILE B 1 153 ? -5.402 -32.312 -26.828 1 91.38 153 ILE B N 1
ATOM 3813 C CA . ILE B 1 153 ? -5.828 -30.984 -26.406 1 91.38 153 ILE B CA 1
ATOM 3814 C C . ILE B 1 153 ? -4.969 -30.5 -25.234 1 91.38 153 ILE B C 1
ATOM 3816 O O . ILE B 1 153 ? -4.508 -29.359 -25.219 1 91.38 153 ILE B O 1
ATOM 3820 N N . THR B 1 154 ? -4.719 -31.359 -24.281 1 89.5 154 THR B N 1
ATOM 3821 C CA . THR B 1 154 ? -3.938 -31.016 -23.094 1 89.5 154 THR B CA 1
ATOM 3822 C C . THR B 1 154 ? -2.492 -30.703 -23.469 1 89.5 154 THR B C 1
ATOM 3824 O O . THR B 1 154 ? -1.913 -29.734 -22.984 1 89.5 154 THR B O 1
ATOM 3827 N N . ASP B 1 155 ? -1.969 -31.516 -24.359 1 86.81 155 ASP B N 1
ATOM 3828 C CA . ASP B 1 155 ? -0.594 -31.297 -24.797 1 86.81 155 ASP B CA 1
ATOM 3829 C C . ASP B 1 155 ? -0.452 -29.969 -25.547 1 86.81 155 ASP B C 1
ATOM 3831 O O . ASP B 1 155 ? 0.513 -29.234 -25.344 1 86.81 155 ASP B O 1
ATOM 3835 N N . GLN B 1 156 ? -1.378 -29.719 -26.391 1 90.62 156 GLN B N 1
ATOM 3836 C CA . GLN B 1 156 ? -1.364 -28.453 -27.125 1 90.62 156 GLN B CA 1
ATOM 3837 C C . GLN B 1 156 ? -1.472 -27.266 -26.188 1 90.62 156 GLN B C 1
ATOM 3839 O O . GLN B 1 156 ? -0.78 -26.266 -26.375 1 90.62 156 GLN B O 1
ATOM 3844 N N . PHE B 1 157 ? -2.338 -27.359 -25.281 1 91.94 157 PHE B N 1
ATOM 3845 C CA . PHE B 1 157 ? -2.52 -26.281 -24.312 1 91.94 157 PHE B CA 1
ATOM 3846 C C . PHE B 1 157 ? -1.241 -26.047 -23.516 1 91.94 157 PHE B C 1
ATOM 3848 O O . PHE B 1 157 ? -0.83 -24.906 -23.312 1 91.94 157 PHE B O 1
ATOM 3855 N N . ARG B 1 158 ? -0.616 -27.078 -23.078 1 84.62 158 ARG B N 1
ATOM 3856 C CA . ARG B 1 158 ? 0.646 -26.984 -22.359 1 84.62 158 ARG B CA 1
ATOM 3857 C C . ARG B 1 158 ? 1.711 -26.281 -23.188 1 84.62 158 ARG B C 1
ATOM 3859 O O . ARG B 1 158 ? 2.424 -25.406 -22.688 1 84.62 158 ARG B O 1
ATOM 3866 N N . ASP B 1 159 ? 1.752 -26.688 -24.391 1 87.69 159 ASP B N 1
ATOM 3867 C CA . ASP B 1 159 ? 2.732 -26.109 -25.281 1 87.69 159 ASP B CA 1
ATOM 3868 C C . ASP B 1 159 ? 2.457 -24.625 -25.5 1 87.69 159 ASP B C 1
ATOM 3870 O O . ASP B 1 159 ? 3.385 -23.812 -25.531 1 87.69 159 ASP B O 1
ATOM 3874 N N . GLN B 1 160 ? 1.243 -24.281 -25.641 1 90.38 160 GLN B N 1
ATOM 3875 C CA . GLN B 1 160 ? 0.879 -22.891 -25.859 1 90.38 160 GLN B CA 1
ATOM 3876 C C . GLN B 1 160 ? 1.185 -22.047 -24.609 1 90.38 160 GLN B C 1
ATOM 3878 O O . GLN B 1 160 ? 1.623 -20.906 -24.734 1 90.38 160 GLN B O 1
ATOM 3883 N N . LEU B 1 161 ? 0.982 -22.609 -23.484 1 87.31 161 LEU B N 1
ATOM 3884 C CA . LEU B 1 161 ? 1.291 -21.906 -22.25 1 87.31 161 LEU B CA 1
ATOM 3885 C C . LEU B 1 161 ? 2.789 -21.641 -22.125 1 87.31 161 LEU B C 1
ATOM 3887 O O . LEU B 1 161 ? 3.207 -20.562 -21.703 1 87.31 161 LEU B O 1
ATOM 3891 N N . ARG B 1 162 ? 3.52 -22.578 -22.469 1 80.88 162 ARG B N 1
ATOM 3892 C CA . ARG B 1 162 ? 4.973 -22.469 -22.438 1 80.88 162 ARG B CA 1
ATOM 3893 C C . ARG B 1 162 ? 5.457 -21.391 -23.406 1 80.88 162 ARG B C 1
ATOM 3895 O O . ARG B 1 162 ? 6.277 -20.547 -23.047 1 80.88 162 ARG B O 1
ATOM 3902 N N . ASN B 1 163 ? 4.902 -21.406 -24.594 1 86.38 163 ASN B N 1
ATOM 3903 C CA . ASN B 1 163 ? 5.34 -20.5 -25.641 1 86.38 163 ASN B CA 1
ATOM 3904 C C . ASN B 1 163 ? 4.875 -19.062 -25.375 1 86.38 163 ASN B C 1
ATOM 3906 O O . ASN B 1 163 ? 5.566 -18.109 -25.734 1 86.38 163 ASN B O 1
ATOM 3910 N N . SER B 1 164 ? 3.734 -18.938 -24.797 1 89.38 164 SER B N 1
ATOM 3911 C CA . SER B 1 164 ? 3.18 -17.609 -24.531 1 89.38 164 SER B CA 1
ATOM 3912 C C . SER B 1 164 ? 3.914 -16.922 -23.391 1 89.38 164 SER B C 1
ATOM 3914 O O . SER B 1 164 ? 3.906 -15.695 -23.281 1 89.38 164 SER B O 1
ATOM 3916 N N . GLY B 1 165 ? 4.52 -17.688 -22.469 1 88.56 165 GLY B N 1
ATOM 3917 C CA . GLY B 1 165 ? 5.234 -17.141 -21.344 1 88.56 165 GLY B CA 1
ATOM 3918 C C . GLY B 1 165 ? 4.316 -16.625 -20.25 1 88.56 165 GLY B C 1
ATOM 3919 O O . GLY B 1 165 ? 4.727 -15.805 -19.422 1 88.56 165 GLY B O 1
ATOM 3920 N N . ILE B 1 166 ? 3.09 -17.047 -20.25 1 89.94 166 ILE B N 1
ATOM 3921 C CA . ILE B 1 166 ? 2.074 -16.578 -19.312 1 89.94 166 ILE B CA 1
ATOM 3922 C C . ILE B 1 166 ? 2.52 -16.859 -17.891 1 89.94 166 ILE B C 1
ATOM 3924 O O . ILE B 1 166 ? 2.4 -16 -17 1 89.94 166 ILE B O 1
ATOM 3928 N N . GLU B 1 167 ? 3.053 -17.984 -17.625 1 86.75 167 GLU B N 1
ATOM 3929 C CA . GLU B 1 167 ? 3.441 -18.359 -16.281 1 86.75 167 GLU B CA 1
ATOM 3930 C C . GLU B 1 167 ? 4.543 -17.453 -15.734 1 86.75 167 GLU B C 1
ATOM 3932 O O . GLU B 1 167 ? 4.523 -17.078 -14.555 1 86.75 167 GLU B O 1
ATOM 3937 N N . LYS B 1 168 ? 5.465 -17.156 -16.547 1 84.69 168 LYS B N 1
ATOM 3938 C CA . LYS B 1 168 ? 6.551 -16.25 -16.156 1 84.69 168 LYS B CA 1
ATOM 3939 C C . LYS B 1 168 ? 6.043 -14.828 -15.977 1 84.69 168 LYS B C 1
ATOM 3941 O O . LYS B 1 168 ? 6.336 -14.18 -14.969 1 84.69 168 LYS B O 1
ATOM 3946 N N . GLU B 1 169 ? 5.262 -14.344 -16.938 1 89.62 169 GLU B N 1
ATOM 3947 C CA . GLU B 1 169 ? 4.766 -12.969 -16.953 1 89.62 169 GLU B CA 1
ATOM 3948 C C . GLU B 1 169 ? 3.895 -12.688 -15.734 1 89.62 169 GLU B C 1
ATOM 3950 O O . GLU B 1 169 ? 3.984 -11.609 -15.133 1 89.62 169 GLU B O 1
ATOM 3955 N N . PHE B 1 170 ? 3.137 -13.625 -15.359 1 91.69 170 PHE B N 1
ATOM 3956 C CA . PHE B 1 170 ? 2.201 -13.422 -14.258 1 91.69 170 PHE B CA 1
ATOM 3957 C C . PHE B 1 170 ? 2.709 -14.078 -12.984 1 91.69 170 PHE B C 1
ATOM 3959 O O . PHE B 1 170 ? 2.057 -14.016 -11.945 1 91.69 170 PHE B O 1
ATOM 3966 N N . ASP B 1 171 ? 3.863 -14.711 -13.039 1 88.44 171 ASP B N 1
ATOM 3967 C CA . ASP B 1 171 ? 4.48 -15.383 -11.898 1 88.44 171 ASP B CA 1
ATOM 3968 C C . ASP B 1 171 ? 3.514 -16.391 -11.266 1 88.44 171 ASP B C 1
ATOM 3970 O O . ASP B 1 171 ? 3.248 -16.328 -10.062 1 88.44 171 ASP B O 1
ATOM 3974 N N . VAL B 1 172 ? 2.92 -17.281 -12.07 1 89.5 172 VAL B N 1
ATOM 3975 C CA . VAL B 1 172 ? 1.994 -18.297 -11.586 1 89.5 172 VAL B CA 1
ATOM 3976 C C . VAL B 1 172 ? 2.408 -19.672 -12.117 1 89.5 172 VAL B C 1
ATOM 3978 O O . VAL B 1 172 ? 3.188 -19.766 -13.062 1 89.5 172 VAL B O 1
ATOM 3981 N N . THR B 1 173 ? 1.995 -20.703 -11.398 1 83.38 173 THR B N 1
ATOM 3982 C CA . THR B 1 173 ? 2.111 -22.094 -11.852 1 83.38 173 THR B CA 1
ATOM 3983 C C . THR B 1 173 ? 0.753 -22.641 -12.281 1 83.38 173 THR B C 1
ATOM 3985 O O . THR B 1 173 ? -0.25 -22.438 -11.594 1 83.38 173 THR B O 1
ATOM 3988 N N . ILE B 1 174 ? 0.737 -23.234 -13.445 1 88.69 174 ILE B N 1
ATOM 3989 C CA . ILE B 1 174 ? -0.526 -23.734 -13.977 1 88.69 174 ILE B CA 1
ATOM 3990 C C . ILE B 1 174 ? -0.488 -25.266 -14.055 1 88.69 174 ILE B C 1
ATOM 3992 O O . ILE B 1 174 ? 0.445 -25.844 -14.617 1 88.69 174 ILE B O 1
ATOM 3996 N N . ASP B 1 175 ? -1.444 -25.875 -13.422 1 84.31 175 ASP B N 1
ATOM 3997 C CA . ASP B 1 175 ? -1.649 -27.328 -13.492 1 84.31 175 ASP B CA 1
ATOM 3998 C C . ASP B 1 175 ? -2.842 -27.672 -14.383 1 84.31 175 ASP B C 1
ATOM 4000 O O . ASP B 1 175 ? -3.953 -27.188 -14.156 1 84.31 175 ASP B O 1
ATOM 4004 N N . ILE B 1 176 ? -2.605 -28.516 -15.336 1 87.75 176 ILE B N 1
ATOM 4005 C CA . ILE B 1 176 ? -3.635 -28.844 -16.312 1 87.75 176 ILE B CA 1
ATOM 4006 C C . ILE B 1 176 ? -4.152 -30.266 -16.062 1 87.75 176 ILE B C 1
ATOM 4008 O O . ILE B 1 176 ? -3.363 -31.188 -15.898 1 87.75 176 ILE B O 1
ATOM 4012 N N . ASN B 1 177 ? -5.418 -30.359 -16.062 1 83.38 177 ASN B N 1
ATOM 4013 C CA . ASN B 1 177 ? -6.07 -31.641 -15.914 1 83.38 177 ASN B CA 1
ATOM 4014 C C . ASN B 1 177 ? -7.027 -31.922 -17.078 1 83.38 177 ASN B C 1
ATOM 4016 O O . ASN B 1 177 ? -8.047 -31.25 -17.219 1 83.38 177 ASN B O 1
ATOM 4020 N N . GLY B 1 178 ? -6.641 -32.906 -17.875 1 87.06 178 GLY B N 1
ATOM 4021 C CA . GLY B 1 178 ? -7.566 -33.375 -18.891 1 87.06 178 GLY B CA 1
ATOM 4022 C C . GLY B 1 178 ? -8.602 -34.344 -18.359 1 87.06 178 GLY B C 1
ATOM 4023 O O . GLY B 1 178 ? -8.242 -35.375 -17.75 1 87.06 178 GLY B O 1
ATOM 4024 N N . ILE B 1 179 ? -9.836 -34 -18.594 1 82.5 179 ILE B N 1
ATOM 4025 C CA . ILE B 1 179 ? -10.875 -34.875 -18.016 1 82.5 179 ILE B CA 1
ATOM 4026 C C . ILE B 1 179 ? -11.891 -35.219 -19.094 1 82.5 179 ILE B C 1
ATOM 4028 O O . ILE B 1 179 ? -12.07 -34.5 -20.062 1 82.5 179 ILE B O 1
ATOM 4032 N N . THR B 1 180 ? -12.406 -36.406 -18.953 1 82.44 180 THR B N 1
ATOM 4033 C CA . THR B 1 180 ? -13.469 -36.875 -19.844 1 82.44 180 THR B CA 1
ATOM 4034 C C . THR B 1 180 ? -14.812 -36.875 -19.125 1 82.44 180 THR B C 1
ATOM 4036 O O . THR B 1 180 ? -14.875 -36.656 -17.922 1 82.44 180 THR B O 1
ATOM 4039 N N . LEU B 1 181 ? -15.852 -37.062 -19.984 1 78.06 181 LEU B N 1
ATOM 4040 C CA . LEU B 1 181 ? -17.188 -37.094 -19.375 1 78.06 181 LEU B CA 1
ATOM 4041 C C . LEU B 1 181 ? -17.297 -38.25 -18.375 1 78.06 181 LEU B C 1
ATOM 4043 O O . LEU B 1 181 ? -17.969 -38.125 -17.359 1 78.06 181 LEU B O 1
ATOM 4047 N N . ALA B 1 182 ? -16.656 -39.344 -18.641 1 73.19 182 ALA B N 1
ATOM 4048 C CA . ALA B 1 182 ? -16.656 -40.5 -17.734 1 73.19 182 ALA B CA 1
ATOM 4049 C C . ALA B 1 182 ? -16.016 -40.156 -16.391 1 73.19 182 ALA B C 1
ATOM 4051 O O . ALA B 1 182 ? -16.469 -40.625 -15.344 1 73.19 182 ALA B O 1
ATOM 4052 N N . ASP B 1 183 ? -14.945 -39.375 -16.469 1 73.81 183 ASP B N 1
ATOM 4053 C CA . ASP B 1 183 ? -14.25 -38.938 -15.266 1 73.81 183 ASP B CA 1
ATOM 4054 C C . ASP B 1 183 ? -15.172 -38.094 -14.383 1 73.81 183 ASP B C 1
ATOM 4056 O O . ASP B 1 183 ? -15.117 -38.188 -13.156 1 73.81 183 ASP B O 1
ATOM 4060 N N . ILE B 1 184 ? -15.914 -37.219 -14.992 1 72.19 184 ILE B N 1
ATOM 4061 C CA . ILE B 1 184 ? -16.828 -36.312 -14.281 1 72.19 184 ILE B CA 1
ATOM 4062 C C . ILE B 1 184 ? -17.922 -37.156 -13.594 1 72.19 184 ILE B C 1
ATOM 4064 O O . ILE B 1 184 ? -18.312 -36.844 -12.469 1 72.19 184 ILE B O 1
ATOM 4068 N N . GLU B 1 185 ? -18.344 -38.094 -14.32 1 67.12 185 GLU B N 1
ATOM 4069 C CA . GLU B 1 185 ? -19.422 -38.938 -13.797 1 67.12 185 GLU B CA 1
ATOM 4070 C C . GLU B 1 185 ? -18.938 -39.812 -12.625 1 67.12 185 GLU B C 1
ATOM 4072 O O . GLU B 1 185 ? -19.672 -40 -11.656 1 67.12 185 GLU B O 1
ATOM 4077 N N . ALA B 1 186 ? -17.781 -40.281 -12.82 1 64.06 186 ALA B N 1
ATOM 4078 C CA . ALA B 1 186 ? -17.234 -41.219 -11.82 1 64.06 186 ALA B CA 1
ATOM 4079 C C . ALA B 1 186 ? -16.844 -40.469 -10.547 1 64.06 186 ALA B C 1
ATOM 4081 O O . ALA B 1 186 ? -17.094 -40.938 -9.438 1 64.06 186 ALA B O 1
ATOM 4082 N N . ARG B 1 187 ? -16.141 -39.469 -10.648 1 60.41 187 ARG B N 1
ATOM 4083 C CA . ARG B 1 187 ? -15.695 -38.688 -9.508 1 60.41 187 ARG B CA 1
ATOM 4084 C C . ARG B 1 187 ? -15.773 -37.188 -9.805 1 60.41 187 ARG B C 1
ATOM 4086 O O . ARG B 1 187 ? -14.875 -36.625 -10.422 1 60.41 187 ARG B O 1
ATOM 4093 N N . PRO B 1 188 ? -16.953 -36.812 -9.461 1 54.28 188 PRO B N 1
ATOM 4094 C CA . PRO B 1 188 ? -16.969 -35.344 -9.719 1 54.28 188 PRO B CA 1
ATOM 4095 C C . PRO B 1 188 ? -15.781 -34.625 -9.078 1 54.28 188 PRO B C 1
ATOM 4097 O O . PRO B 1 188 ? -15.531 -34.781 -7.883 1 54.28 188 PRO B O 1
ATOM 4100 N N . PRO B 1 189 ? -14.844 -34.75 -9.922 1 52.31 189 PRO B N 1
ATOM 4101 C CA . PRO B 1 189 ? -13.648 -34.188 -9.312 1 52.31 189 PRO B CA 1
ATOM 4102 C C . PRO B 1 189 ? -13.977 -33.125 -8.266 1 52.31 189 PRO B C 1
ATOM 4104 O O . PRO B 1 189 ? -13.438 -33.156 -7.156 1 52.31 189 PRO B O 1
ATOM 4107 N N . ILE B 1 190 ? -14.117 -31.703 -8.586 1 53.81 190 ILE B N 1
ATOM 4108 C CA . ILE B 1 190 ? -13.898 -30.344 -8.086 1 53.81 190 ILE B CA 1
ATOM 4109 C C . ILE B 1 190 ? -15.211 -29.781 -7.543 1 53.81 190 ILE B C 1
ATOM 4111 O O . ILE B 1 190 ? -16.281 -30.062 -8.086 1 53.81 190 ILE B O 1
ATOM 4115 N N . ASP B 1 191 ? -15.125 -29.594 -6.348 1 57.84 191 ASP B N 1
ATOM 4116 C CA . ASP B 1 191 ? -16.188 -28.703 -5.867 1 57.84 191 ASP B CA 1
ATOM 4117 C C . ASP B 1 191 ? -16.656 -27.766 -6.977 1 57.84 191 ASP B C 1
ATOM 4119 O O . ASP B 1 191 ? -16.047 -26.734 -7.23 1 57.84 191 ASP B O 1
ATOM 4123 N N . MET B 1 192 ? -17.516 -28.312 -7.789 1 64.56 192 MET B N 1
ATOM 4124 C CA . MET B 1 192 ? -17.984 -27.641 -9 1 64.56 192 MET B CA 1
ATOM 4125 C C . MET B 1 192 ? -18.781 -26.391 -8.656 1 64.56 192 MET B C 1
ATOM 4127 O O . MET B 1 192 ? -19.188 -25.641 -9.547 1 64.56 192 MET B O 1
ATOM 4131 N N . GLU B 1 193 ? -18.953 -26.219 -7.422 1 68.31 193 GLU B N 1
ATOM 4132 C CA . GLU B 1 193 ? -19.75 -25.047 -7.059 1 68.31 193 GLU B CA 1
ATOM 4133 C C . GLU B 1 193 ? -18.938 -23.766 -7.18 1 68.31 193 GLU B C 1
ATOM 4135 O O . GLU B 1 193 ? -19.5 -22.703 -7.457 1 68.31 193 GLU B O 1
ATOM 4140 N N . ASN B 1 194 ? -17.672 -23.875 -7.129 1 82.38 194 ASN B N 1
ATOM 4141 C CA . ASN B 1 194 ? -16.875 -22.656 -7.172 1 82.38 194 ASN B CA 1
ATOM 4142 C C . ASN B 1 194 ? -15.805 -22.719 -8.258 1 82.38 194 ASN B C 1
ATOM 4144 O O . ASN B 1 194 ? -14.625 -22.922 -7.969 1 82.38 194 ASN B O 1
ATOM 4148 N N . ILE B 1 195 ? -16.312 -22.625 -9.492 1 87.25 195 ILE B N 1
ATOM 4149 C CA . ILE B 1 195 ? -15.359 -22.688 -10.594 1 87.25 195 ILE B CA 1
ATOM 4150 C C . ILE B 1 195 ? -15.312 -21.328 -11.305 1 87.25 195 ILE B C 1
ATOM 4152 O O . ILE B 1 195 ? -16.219 -20.5 -11.133 1 87.25 195 ILE B O 1
ATOM 4156 N N . ILE B 1 196 ? -14.273 -21.109 -11.969 1 91.94 196 ILE B N 1
ATOM 4157 C CA . ILE B 1 196 ? -14.156 -19.984 -12.891 1 91.94 196 ILE B CA 1
ATOM 4158 C C . ILE B 1 196 ? -14.109 -20.5 -14.328 1 91.94 196 ILE B C 1
ATOM 4160 O O . ILE B 1 196 ? -13.117 -21.109 -14.742 1 91.94 196 ILE B O 1
ATOM 4164 N N . LEU B 1 197 ? -15.164 -20.312 -15.023 1 92.5 197 LEU B N 1
ATOM 4165 C CA . LEU B 1 197 ? -15.266 -20.812 -16.391 1 92.5 197 LEU B CA 1
ATOM 4166 C C . LEU B 1 197 ? -14.344 -20.031 -17.328 1 92.5 197 LEU B C 1
ATOM 4168 O O . LEU B 1 197 ? -14.32 -18.797 -17.297 1 92.5 197 LEU B O 1
ATOM 4172 N N . LEU B 1 198 ? -13.578 -20.75 -18.062 1 94.81 198 LEU B N 1
ATOM 4173 C CA . LEU B 1 198 ? -12.664 -20.141 -19.016 1 94.81 198 LEU B CA 1
ATOM 4174 C C . LEU B 1 198 ? -13.18 -20.297 -20.438 1 94.81 198 LEU B C 1
ATOM 4176 O O . LEU B 1 198 ? -12.93 -19.438 -21.297 1 94.81 198 LEU B O 1
ATOM 4180 N N . TRP B 1 199 ? -13.859 -21.453 -20.672 1 93.69 199 TRP B N 1
ATOM 4181 C CA . TRP B 1 199 ? -14.312 -21.734 -22.031 1 93.69 199 TRP B CA 1
ATOM 4182 C C . TRP B 1 199 ? -15.461 -22.75 -22 1 93.69 199 TRP B C 1
ATOM 4184 O O . TRP B 1 199 ? -15.484 -23.656 -21.172 1 93.69 199 TRP B O 1
ATOM 4194 N N . GLY B 1 200 ? -16.328 -22.562 -22.984 1 92.69 200 GLY B N 1
ATOM 4195 C CA . GLY B 1 200 ? -17.344 -23.578 -23.219 1 92.69 200 GLY B CA 1
ATOM 4196 C C . GLY B 1 200 ? -18.5 -23.516 -22.234 1 92.69 200 GLY B C 1
ATOM 4197 O O . GLY B 1 200 ? -18.844 -22.438 -21.734 1 92.69 200 GLY B O 1
ATOM 4198 N N . THR B 1 201 ? -19.156 -24.672 -22.094 1 87.12 201 THR B N 1
ATOM 4199 C CA . THR B 1 201 ? -20.344 -24.766 -21.25 1 87.12 201 THR B CA 1
ATOM 4200 C C . THR B 1 201 ? -19.984 -25.141 -19.828 1 87.12 201 THR B C 1
ATOM 4202 O O . THR B 1 201 ? -19.031 -25.906 -19.609 1 87.12 201 THR B O 1
ATOM 4205 N N . ASP B 1 202 ? -20.734 -24.625 -18.953 1 83.75 202 ASP B N 1
ATOM 4206 C CA . ASP B 1 202 ? -20.562 -24.984 -17.547 1 83.75 202 ASP B CA 1
ATOM 4207 C C . ASP B 1 202 ? -20.578 -26.5 -17.359 1 83.75 202 ASP B C 1
ATOM 4209 O O . ASP B 1 202 ? -21.484 -27.188 -17.828 1 83.75 202 ASP B O 1
ATOM 4213 N N . PRO B 1 203 ? -19.531 -26.938 -16.766 1 80.12 203 PRO B N 1
ATOM 4214 C CA . PRO B 1 203 ? -19.453 -28.391 -16.609 1 80.12 203 PRO B CA 1
ATOM 4215 C C . PRO B 1 203 ? -20.609 -28.984 -15.805 1 80.12 203 PRO B C 1
ATOM 4217 O O . PRO B 1 203 ? -20.891 -30.172 -15.898 1 80.12 203 PRO B O 1
ATOM 4220 N N . GLN B 1 204 ? -21.188 -28.172 -14.945 1 75.56 204 GLN B N 1
ATOM 4221 C CA . GLN B 1 204 ? -22.328 -28.641 -14.156 1 75.56 204 GLN B CA 1
ATOM 4222 C C . GLN B 1 204 ? -23.469 -29.125 -15.055 1 75.56 204 GLN B C 1
ATOM 4224 O O . GLN B 1 204 ? -24.266 -29.969 -14.648 1 75.56 204 GLN B O 1
ATOM 4229 N N . HIS B 1 205 ? -23.531 -28.562 -16.188 1 75.25 205 HIS B N 1
ATOM 4230 C CA . HIS B 1 205 ? -24.562 -28.953 -17.141 1 75.25 205 HIS B CA 1
ATOM 4231 C C . HIS B 1 205 ? -24.391 -30.391 -17.594 1 75.25 205 HIS B C 1
ATOM 4233 O O . HIS B 1 205 ? -25.359 -31.031 -18 1 75.25 205 HIS B O 1
ATOM 4239 N N . TYR B 1 206 ? -23.156 -30.875 -17.438 1 66.81 206 TYR B N 1
ATOM 4240 C CA . TYR B 1 206 ? -22.875 -32.25 -17.875 1 66.81 206 TYR B CA 1
ATOM 4241 C C . TYR B 1 206 ? -23.125 -33.219 -16.734 1 66.81 206 TYR B C 1
ATOM 4243 O O . TYR B 1 206 ? -23.188 -34.438 -16.969 1 66.81 206 TYR B O 1
ATOM 4251 N N . LEU B 1 207 ? -23.016 -32.781 -15.383 1 60.81 207 LEU B N 1
ATOM 4252 C CA . LEU B 1 207 ? -23.25 -33.625 -14.203 1 60.81 207 LEU B CA 1
ATOM 4253 C C . LEU B 1 207 ? -24.734 -33.938 -14.055 1 60.81 207 LEU B C 1
ATOM 4255 O O . LEU B 1 207 ? -25.094 -34.906 -13.359 1 60.81 207 LEU B O 1
ATOM 4259 N N . GLU B 1 208 ? -25.641 -33 -14.289 1 50.03 208 GLU B N 1
ATOM 4260 C CA . GLU B 1 208 ? -27.016 -33.375 -13.961 1 50.03 208 GLU B CA 1
ATOM 4261 C C . GLU B 1 208 ? -27.312 -34.812 -14.344 1 50.03 208 GLU B C 1
ATOM 4263 O O . GLU B 1 208 ? -28.25 -35.406 -13.82 1 50.03 208 GLU B O 1
ATOM 4268 N N . ASN B 1 209 ? -26.75 -35.25 -15.453 1 38.38 209 ASN B N 1
ATOM 4269 C CA . ASN B 1 209 ? -27.297 -36.594 -15.695 1 38.38 209 ASN B CA 1
ATOM 4270 C C . ASN B 1 209 ? -26.578 -37.656 -14.891 1 38.38 209 ASN B C 1
ATOM 4272 O O . ASN B 1 209 ? -27.078 -38.781 -14.75 1 38.38 209 ASN B O 1
ATOM 4276 N N . SER B 1 210 ? -25.234 -37.75 -14.969 1 37.56 210 SER B N 1
ATOM 4277 C CA . SER B 1 210 ? -24.656 -39.062 -14.648 1 37.56 210 SER B CA 1
ATOM 4278 C C . SER B 1 210 ? -24.203 -39.094 -13.195 1 37.56 210 SER B C 1
ATOM 4280 O O . SER B 1 210 ? -23.266 -38.406 -12.805 1 37.56 210 SER B O 1
ATOM 4282 N N . ILE B 1 211 ? -25.016 -39.281 -12.258 1 34.88 211 ILE B N 1
ATOM 4283 C CA . ILE B 1 211 ? -24.703 -39.344 -10.836 1 34.88 211 ILE B CA 1
ATOM 4284 C C . ILE B 1 211 ? -23.859 -40.594 -10.555 1 34.88 211 ILE B C 1
ATOM 4286 O O . ILE B 1 211 ? -23.625 -40.938 -9.391 1 34.88 211 ILE B O 1
ATOM 4290 N N . SER B 1 212 ? -23.016 -41.219 -11.477 1 28.67 212 SER B N 1
ATOM 4291 C CA . SER B 1 212 ? -22.594 -42.438 -10.781 1 28.67 212 SER B CA 1
ATOM 4292 C C . SER B 1 212 ? -21.375 -42.188 -9.906 1 28.67 212 SER B C 1
ATOM 4294 O O . SER B 1 212 ? -20.547 -41.344 -10.219 1 28.67 212 SER B O 1
ATOM 4296 N N . GLU B 1 213 ? -21.234 -42.656 -8.695 1 29.5 213 GLU B N 1
ATOM 4297 C CA . GLU B 1 213 ? -20.484 -42.594 -7.453 1 29.5 213 GLU B CA 1
ATOM 4298 C C . GLU B 1 213 ? -19.078 -43.156 -7.641 1 29.5 213 GLU B C 1
ATOM 4300 O O . GLU B 1 213 ? -18.281 -43.188 -6.699 1 29.5 213 GLU B O 1
ATOM 4305 N N . SER B 1 214 ? -18.281 -43.219 -8.734 1 27.27 214 SER B N 1
ATOM 4306 C CA . SER B 1 214 ? -17.234 -44.188 -8.5 1 27.27 214 SER B CA 1
ATOM 4307 C C . SER B 1 214 ? -16.062 -43.562 -7.727 1 27.27 214 SER B C 1
ATOM 4309 O O . SER B 1 214 ? -15.727 -42.406 -7.934 1 27.27 214 SER B O 1
ATOM 4311 N N . ASP B 1 215 ? -15.641 -44.156 -6.586 1 28.95 215 ASP B N 1
ATOM 4312 C CA . ASP B 1 215 ? -14.742 -44.062 -5.441 1 28.95 215 ASP B CA 1
ATOM 4313 C C . ASP B 1 215 ? -13.281 -44.188 -5.871 1 28.95 215 ASP B C 1
ATOM 4315 O O . ASP B 1 215 ? -12.406 -44.469 -5.043 1 28.95 215 ASP B O 1
ATOM 4319 N N . GLY B 1 216 ? -12.844 -44.25 -7.109 1 28.52 216 GLY B N 1
ATOM 4320 C CA . GLY B 1 216 ? -11.586 -44.938 -7.258 1 28.52 216 GLY B CA 1
ATOM 4321 C C . GLY B 1 216 ? -10.383 -44.125 -6.848 1 28.52 216 GLY B C 1
ATOM 4322 O O . GLY B 1 216 ? -9.836 -43.375 -7.652 1 28.52 216 GLY B O 1
ATOM 4323 N N . LYS B 1 217 ? -10.203 -43.594 -5.676 1 36.91 217 LYS B N 1
ATOM 4324 C CA . LYS B 1 217 ? -8.969 -42.938 -5.242 1 36.91 217 LYS B CA 1
ATOM 4325 C C . LYS B 1 217 ? -7.883 -43.969 -4.941 1 36.91 217 LYS B C 1
ATOM 4327 O O . LYS B 1 217 ? -7.883 -44.594 -3.871 1 36.91 217 LYS B O 1
ATOM 4332 N N . SER B 1 218 ? -7.398 -44.875 -5.734 1 30.53 218 SER B N 1
ATOM 4333 C CA . SER B 1 218 ? -6.426 -45.844 -5.215 1 30.53 218 SER B CA 1
ATOM 4334 C C . SER B 1 218 ? -5.195 -45.125 -4.664 1 30.53 218 SER B C 1
ATOM 4336 O O . SER B 1 218 ? -4.98 -43.938 -4.93 1 30.53 218 SER B O 1
ATOM 4338 N N . SER B 1 219 ? -3.945 -46.031 -4.172 1 34.72 219 SER B N 1
ATOM 4339 C CA . SER B 1 219 ? -2.949 -46.406 -3.174 1 34.72 219 SER B CA 1
ATOM 4340 C C . SER B 1 219 ? -1.648 -45.656 -3.377 1 34.72 219 SER B C 1
ATOM 4342 O O . SER B 1 219 ? -0.645 -45.938 -2.721 1 34.72 219 SER B O 1
ATOM 4344 N N . HIS B 1 220 ? -1.278 -45.125 -4.438 1 35.91 220 HIS B N 1
ATOM 4345 C CA . HIS B 1 220 ? 0.15 -44.844 -4.543 1 35.91 220 HIS B CA 1
ATOM 4346 C C . HIS B 1 220 ? 0.573 -43.75 -3.561 1 35.91 220 HIS B C 1
ATOM 4348 O O . HIS B 1 220 ? 1.1 -42.719 -3.967 1 35.91 220 HIS B O 1
ATOM 4354 N N . GLU B 1 221 ? 0.073 -43.656 -2.381 1 40.41 221 GLU B N 1
ATOM 4355 C CA . GLU B 1 221 ? 0.187 -42.625 -1.352 1 40.41 221 GLU B CA 1
ATOM 4356 C C . GLU B 1 221 ? 1.58 -42.625 -0.728 1 40.41 221 GLU B C 1
ATOM 4358 O O . GLU B 1 221 ? 2.111 -41.562 -0.388 1 40.41 221 GLU B O 1
ATOM 4363 N N . ASP B 1 222 ? 2.146 -43.812 -0.559 1 42.72 222 ASP B N 1
ATOM 4364 C CA . ASP B 1 222 ? 3.287 -43.906 0.345 1 42.72 222 ASP B CA 1
ATOM 4365 C C . ASP B 1 222 ? 4.539 -43.281 -0.261 1 42.72 222 ASP B C 1
ATOM 4367 O O . ASP B 1 222 ? 5.312 -42.625 0.44 1 42.72 222 ASP B O 1
ATOM 4371 N N . LEU B 1 223 ? 4.953 -43.719 -1.483 1 43.91 223 LEU B N 1
ATOM 4372 C CA . LEU B 1 223 ? 6.184 -43.25 -2.125 1 43.91 223 LEU B CA 1
ATOM 4373 C C . LEU B 1 223 ? 6.188 -41.75 -2.285 1 43.91 223 LEU B C 1
ATOM 4375 O O . LEU B 1 223 ? 7.238 -41.094 -2.189 1 43.91 223 LEU B O 1
ATOM 4379 N N . ASP B 1 224 ? 5.074 -41.219 -2.277 1 56.66 224 ASP B N 1
ATOM 4380 C CA . ASP B 1 224 ? 4.953 -39.781 -2.537 1 56.66 224 ASP B CA 1
ATOM 4381 C C . ASP B 1 224 ? 5.297 -38.969 -1.294 1 56.66 224 ASP B C 1
ATOM 4383 O O . ASP B 1 224 ? 5.848 -37.875 -1.397 1 56.66 224 ASP B O 1
ATOM 4387 N N . HIS B 1 225 ? 5.242 -39.688 -0.138 1 54.91 225 HIS B N 1
ATOM 4388 C CA . HIS B 1 225 ? 5.512 -38.938 1.087 1 54.91 225 HIS B CA 1
ATOM 4389 C C . HIS B 1 225 ? 7.004 -38.656 1.245 1 54.91 225 HIS B C 1
ATOM 4391 O O . HIS B 1 225 ? 7.398 -37.562 1.619 1 54.91 225 HIS B O 1
ATOM 4397 N N . GLN B 1 226 ? 7.812 -39.75 1.026 1 55.09 226 GLN B N 1
ATOM 4398 C CA . GLN B 1 226 ? 9.258 -39.594 1.153 1 55.09 226 GLN B CA 1
ATOM 4399 C C . GLN B 1 226 ? 9.766 -38.531 0.182 1 55.09 226 GLN B C 1
ATOM 4401 O O . GLN B 1 226 ? 10.617 -37.688 0.539 1 55.09 226 GLN B O 1
ATOM 4406 N N . SER B 1 227 ? 9.203 -38.531 -0.96 1 67.94 227 SER B N 1
ATOM 4407 C CA . SER B 1 227 ? 9.609 -37.562 -1.974 1 67.94 227 SER B CA 1
ATOM 4408 C C . SER B 1 227 ? 9.266 -36.125 -1.553 1 67.94 227 SER B C 1
ATOM 4410 O O . SER B 1 227 ? 10.039 -35.219 -1.794 1 67.94 227 SER B O 1
ATOM 4412 N N . LEU B 1 228 ? 8.242 -36.094 -0.806 1 66.38 228 LEU B N 1
ATOM 4413 C CA . LEU B 1 228 ? 7.809 -34.781 -0.335 1 66.38 228 LEU B CA 1
ATOM 4414 C C . LEU B 1 228 ? 8.727 -34.25 0.77 1 66.38 228 LEU B C 1
ATOM 4416 O O . LEU B 1 228 ? 9.023 -33.062 0.834 1 66.38 228 LEU B O 1
ATOM 4420 N N . ILE B 1 229 ? 9.188 -35.188 1.618 1 63.09 229 ILE B N 1
ATOM 4421 C CA . ILE B 1 229 ? 10.109 -34.812 2.686 1 63.09 229 ILE B CA 1
ATOM 4422 C C . ILE B 1 229 ? 11.414 -34.312 2.084 1 63.09 229 ILE B C 1
ATOM 4424 O O . ILE B 1 229 ? 11.93 -33.281 2.494 1 63.09 229 ILE B O 1
ATOM 4428 N N . ASP B 1 230 ? 11.812 -35 1.124 1 77.81 230 ASP B N 1
ATOM 4429 C CA . ASP B 1 230 ? 13.047 -34.594 0.459 1 77.81 230 ASP B CA 1
ATOM 4430 C C . ASP B 1 230 ? 12.883 -33.25 -0.243 1 77.81 230 ASP B C 1
ATOM 4432 O O . ASP B 1 230 ? 13.812 -32.438 -0.276 1 77.81 230 ASP B O 1
ATOM 4436 N N . SER B 1 231 ? 11.625 -33.062 -0.601 1 82.06 231 SER B N 1
ATOM 4437 C CA . SER B 1 231 ? 11.375 -31.812 -1.332 1 82.06 231 SER B CA 1
ATOM 4438 C C . SER B 1 231 ? 11.539 -30.594 -0.43 1 82.06 231 SER B C 1
ATOM 4440 O O . SER B 1 231 ? 12.047 -29.562 -0.867 1 82.06 231 SER B O 1
ATOM 4442 N N . LYS B 1 232 ? 11.25 -30.781 0.811 1 79.94 232 LYS B N 1
ATOM 4443 C CA . LYS B 1 232 ? 11.398 -29.688 1.762 1 79.94 232 LYS B CA 1
ATOM 4444 C C . LYS B 1 232 ? 12.867 -29.359 2.006 1 79.94 232 LYS B C 1
ATOM 4446 O O . LYS B 1 232 ? 13.234 -28.188 2.162 1 79.94 232 LYS B O 1
ATOM 4451 N N . ALA B 1 233 ? 13.648 -30.375 2.053 1 84.44 233 ALA B N 1
ATOM 4452 C CA . ALA B 1 233 ? 15.086 -30.172 2.205 1 84.44 233 ALA B CA 1
ATOM 4453 C C . ALA B 1 233 ? 15.672 -29.438 1.004 1 84.44 233 ALA B C 1
ATOM 4455 O O . ALA B 1 233 ? 16.484 -28.516 1.164 1 84.44 233 ALA B O 1
ATOM 4456 N N . TRP B 1 234 ? 15.203 -29.75 -0.128 1 87.31 234 TRP B N 1
ATOM 4457 C CA . TRP B 1 234 ? 15.664 -29.094 -1.347 1 87.31 234 TRP B CA 1
ATOM 4458 C C . TRP B 1 234 ? 15.25 -27.625 -1.367 1 87.31 234 TRP B C 1
ATOM 4460 O O . TRP B 1 234 ? 16.047 -26.75 -1.712 1 87.31 234 TRP B O 1
ATOM 4470 N N . THR B 1 235 ? 13.984 -27.359 -0.985 1 84.5 235 THR B N 1
ATOM 4471 C CA . THR B 1 235 ? 13.484 -25.984 -0.982 1 84.5 235 THR B CA 1
ATOM 4472 C C . THR B 1 235 ? 14.297 -25.125 -0.025 1 84.5 235 THR B C 1
ATOM 4474 O O . THR B 1 235 ? 14.617 -23.969 -0.338 1 84.5 235 THR B O 1
ATOM 4477 N N . GLU B 1 236 ? 14.617 -25.688 1.086 1 82.06 236 GLU B N 1
ATOM 4478 C CA . GLU B 1 236 ? 15.438 -24.953 2.051 1 82.06 236 GLU B CA 1
ATOM 4479 C C . GLU B 1 236 ? 16.844 -24.703 1.513 1 82.06 236 GLU B C 1
ATOM 4481 O O . GLU B 1 236 ? 17.406 -23.641 1.721 1 82.06 236 GLU B O 1
ATOM 4486 N N . LEU B 1 237 ? 17.391 -25.672 0.895 1 86.12 237 LEU B N 1
ATOM 4487 C CA . LEU B 1 237 ? 18.719 -25.547 0.32 1 86.12 237 LEU B CA 1
ATOM 4488 C C . LEU B 1 237 ? 18.75 -24.453 -0.753 1 86.12 237 LEU B C 1
ATOM 4490 O O . LEU B 1 237 ? 19.641 -23.609 -0.774 1 86.12 237 LEU B O 1
ATOM 4494 N N . LEU B 1 238 ? 17.75 -24.422 -1.587 1 85.19 238 LEU B N 1
ATOM 4495 C CA . LEU B 1 238 ? 17.703 -23.484 -2.693 1 85.19 238 LEU B CA 1
ATOM 4496 C C . LEU B 1 238 ? 17.453 -22.062 -2.182 1 85.19 238 LEU B C 1
ATOM 4498 O O . LEU B 1 238 ? 17.922 -21.094 -2.785 1 85.19 238 LEU B O 1
ATOM 4502 N N . LYS B 1 239 ? 16.734 -22 -1.104 1 80.31 239 LYS B N 1
ATOM 4503 C CA . LYS B 1 239 ? 16.547 -20.719 -0.44 1 80.31 239 LYS B CA 1
ATOM 4504 C C . LYS B 1 239 ? 17.859 -20.172 0.088 1 80.31 239 LYS B C 1
ATOM 4506 O O . LYS B 1 239 ? 18.141 -18.969 -0.036 1 80.31 239 LYS B O 1
ATOM 4511 N N . THR B 1 240 ? 18.656 -21.062 0.661 1 79.25 240 THR B N 1
ATOM 4512 C CA . THR B 1 240 ? 19.938 -20.688 1.249 1 79.25 240 THR B CA 1
ATOM 4513 C C . THR B 1 240 ? 20.969 -20.406 0.161 1 79.25 240 THR B C 1
ATOM 4515 O O . THR B 1 240 ? 21.797 -19.516 0.304 1 79.25 240 THR B O 1
ATOM 4518 N N . TYR B 1 241 ? 20.859 -21.234 -0.979 1 82.44 241 TYR B N 1
ATOM 4519 C CA . TYR B 1 241 ? 21.797 -21.094 -2.094 1 82.44 241 TYR B CA 1
ATOM 4520 C C . TYR B 1 241 ? 21.047 -20.953 -3.414 1 82.44 241 TYR B C 1
ATOM 4522 O O . TYR B 1 241 ? 21.031 -21.875 -4.23 1 82.44 241 TYR B O 1
ATOM 4530 N N . PRO B 1 242 ? 20.562 -19.719 -3.678 1 81.44 242 PRO B N 1
ATOM 4531 C CA . PRO B 1 242 ? 19.781 -19.547 -4.898 1 81.44 242 PRO B CA 1
ATOM 4532 C C . PRO B 1 242 ? 20.609 -19.688 -6.168 1 81.44 242 PRO B C 1
ATOM 4534 O O . PRO B 1 242 ? 20.062 -19.938 -7.246 1 81.44 242 PRO B O 1
ATOM 4537 N N . GLU B 1 243 ? 21.922 -19.641 -6.051 1 83.31 243 GLU B N 1
ATOM 4538 C CA . GLU B 1 243 ? 22.812 -19.75 -7.207 1 83.31 243 GLU B CA 1
ATOM 4539 C C . GLU B 1 243 ? 22.734 -21.156 -7.816 1 83.31 243 GLU B C 1
ATOM 4541 O O . GLU B 1 243 ? 23.125 -21.344 -8.969 1 83.31 243 GLU B O 1
ATOM 4546 N N . ILE B 1 244 ? 22.359 -22.141 -7.016 1 87.75 244 ILE B N 1
ATOM 4547 C CA . ILE B 1 244 ? 22.219 -23.5 -7.504 1 87.75 244 ILE B CA 1
ATOM 4548 C C . ILE B 1 244 ? 21.281 -23.531 -8.711 1 87.75 244 ILE B C 1
ATOM 4550 O O . ILE B 1 244 ? 21.5 -24.281 -9.656 1 87.75 244 ILE B O 1
ATOM 4554 N N . ILE B 1 245 ? 20.266 -22.625 -8.688 1 87.5 245 ILE B N 1
ATOM 4555 C CA . ILE B 1 245 ? 19.281 -22.578 -9.766 1 87.5 245 ILE B CA 1
ATOM 4556 C C . ILE B 1 245 ? 19.953 -22.172 -11.07 1 87.5 245 ILE B C 1
ATOM 4558 O O . ILE B 1 245 ? 19.797 -22.844 -12.094 1 87.5 245 ILE B O 1
ATOM 4562 N N . GLN B 1 246 ? 20.766 -21.188 -11.031 1 86.62 246 GLN B N 1
ATOM 4563 C CA . GLN B 1 246 ? 21.453 -20.734 -12.234 1 86.62 246 GLN B CA 1
ATOM 4564 C C . GLN B 1 246 ? 22.469 -21.781 -12.703 1 86.62 246 GLN B C 1
ATOM 4566 O O . GLN B 1 246 ? 22.609 -22.016 -13.906 1 86.62 246 GLN B O 1
ATOM 4571 N N . ARG B 1 247 ? 23.203 -22.391 -11.773 1 90.44 247 ARG B N 1
ATOM 4572 C CA . ARG B 1 247 ? 24.156 -23.438 -12.125 1 90.44 247 ARG B CA 1
ATOM 4573 C C . ARG B 1 247 ? 23.453 -24.609 -12.812 1 90.44 247 ARG B C 1
ATOM 4575 O O . ARG B 1 247 ? 23.969 -25.172 -13.773 1 90.44 247 ARG B O 1
ATOM 4582 N N . THR B 1 248 ? 22.312 -24.922 -12.312 1 90.44 248 THR B N 1
ATOM 4583 C CA . THR B 1 248 ? 21.547 -26.031 -12.875 1 90.44 248 THR B CA 1
ATOM 4584 C C . THR B 1 248 ? 21.078 -25.703 -14.289 1 90.44 248 THR B C 1
ATOM 4586 O O . THR B 1 248 ? 21.156 -26.547 -15.188 1 90.44 248 THR B O 1
ATOM 4589 N N . ILE B 1 249 ? 20.609 -24.469 -14.5 1 87.06 249 ILE B N 1
ATOM 4590 C CA . ILE B 1 249 ? 20.156 -24.047 -15.82 1 87.06 249 ILE B CA 1
ATOM 4591 C C . ILE B 1 249 ? 21.312 -24.156 -16.828 1 87.06 249 ILE B C 1
ATOM 4593 O O . ILE B 1 249 ? 21.125 -24.719 -17.906 1 87.06 249 ILE B O 1
ATOM 4597 N N . LYS B 1 250 ? 22.484 -23.719 -16.438 1 88.12 250 LYS B N 1
ATOM 4598 C CA . LYS B 1 250 ? 23.656 -23.797 -17.312 1 88.12 250 LYS B CA 1
ATOM 4599 C C . LYS B 1 250 ? 24.047 -25.25 -17.594 1 88.12 250 LYS B C 1
ATOM 4601 O O . LYS B 1 250 ? 24.375 -25.578 -18.734 1 88.12 250 LYS B O 1
ATOM 4606 N N . TYR B 1 251 ? 24.016 -26.062 -16.578 1 88.25 251 TYR B N 1
ATOM 4607 C CA . TYR B 1 251 ? 24.312 -27.484 -16.734 1 88.25 251 TYR B CA 1
ATOM 4608 C C . TYR B 1 251 ? 23.344 -28.141 -17.719 1 88.25 251 TYR B C 1
ATOM 4610 O O . TYR B 1 251 ? 23.766 -28.891 -18.609 1 88.25 251 TYR B O 1
ATOM 4618 N N . LEU B 1 252 ? 22.062 -27.828 -17.578 1 87.06 252 LEU B N 1
ATOM 4619 C CA . LEU B 1 252 ? 21.047 -28.422 -18.438 1 87.06 252 LEU B CA 1
ATOM 4620 C C . LEU B 1 252 ? 21.203 -27.938 -19.875 1 87.06 252 LEU B C 1
ATOM 4622 O O . LEU B 1 252 ? 21.016 -28.703 -20.828 1 87.06 252 LEU B O 1
ATOM 4626 N N . GLU B 1 253 ? 21.531 -26.719 -20.062 1 86.25 253 GLU B N 1
ATOM 4627 C CA . GLU B 1 253 ? 21.766 -26.156 -21.391 1 86.25 253 GLU B CA 1
ATOM 4628 C C . GLU B 1 253 ? 22.875 -26.891 -22.125 1 86.25 253 GLU B C 1
ATOM 4630 O O . GLU B 1 253 ? 22.781 -27.156 -23.328 1 86.25 253 GLU B O 1
ATOM 4635 N N . ASN B 1 254 ? 23.859 -27.344 -21.375 1 86.06 254 ASN B N 1
ATOM 4636 C CA . ASN B 1 254 ? 25.047 -27.953 -21.984 1 86.06 254 ASN B CA 1
ATOM 4637 C C . ASN B 1 254 ? 24.891 -29.453 -22.125 1 86.06 254 ASN B C 1
ATOM 4639 O O . ASN B 1 254 ? 25.547 -30.078 -22.953 1 86.06 254 ASN B O 1
ATOM 4643 N N . HIS B 1 255 ? 24 -30.062 -21.359 1 80.81 255 HIS B N 1
ATOM 4644 C CA . HIS B 1 255 ? 23.984 -31.516 -21.281 1 80.81 255 HIS B CA 1
ATOM 4645 C C . HIS B 1 255 ? 22.672 -32.094 -21.812 1 80.81 255 HIS B C 1
ATOM 4647 O O . HIS B 1 255 ? 22.562 -33.312 -22.031 1 80.81 255 HIS B O 1
ATOM 4653 N N . ILE B 1 256 ? 21.688 -31.219 -22.016 1 76.38 256 ILE B N 1
ATOM 4654 C CA . ILE B 1 256 ? 20.375 -31.719 -22.406 1 76.38 256 ILE B CA 1
ATOM 4655 C C . ILE B 1 256 ? 20.484 -32.469 -23.719 1 76.38 256 ILE B C 1
ATOM 4657 O O . ILE B 1 256 ? 19.812 -33.5 -23.922 1 76.38 256 ILE B O 1
ATOM 4661 N N . SER B 1 257 ? 21.375 -31.984 -24.594 1 75.75 257 SER B N 1
ATOM 4662 C CA . SER B 1 257 ? 21.531 -32.625 -25.906 1 75.75 257 SER B CA 1
ATOM 4663 C C . SER B 1 257 ? 22.141 -34 -25.797 1 75.75 257 SER B C 1
ATOM 4665 O O . SER B 1 257 ? 21.938 -34.844 -26.656 1 75.75 257 SER B O 1
ATOM 4667 N N . GLN B 1 258 ? 22.828 -34.281 -24.75 1 75.81 258 GLN B N 1
ATOM 4668 C CA . GLN B 1 258 ? 23.547 -35.531 -24.594 1 75.81 258 GLN B CA 1
ATOM 4669 C C . GLN B 1 258 ? 22.734 -36.531 -23.781 1 75.81 258 GLN B C 1
ATOM 4671 O O . GLN B 1 258 ? 23.109 -37.719 -23.656 1 75.81 258 GLN B O 1
ATOM 4676 N N . ILE B 1 259 ? 21.703 -36.031 -23.234 1 68.56 259 ILE B N 1
ATOM 4677 C CA . ILE B 1 259 ? 20.906 -36.875 -22.359 1 68.56 259 ILE B CA 1
ATOM 4678 C C . ILE B 1 259 ? 20.016 -37.812 -23.203 1 68.56 259 ILE B C 1
ATOM 4680 O O . ILE B 1 259 ? 19.625 -37.438 -24.312 1 68.56 259 ILE B O 1
ATOM 4684 N N . SER B 1 260 ? 19.859 -39.031 -22.719 1 67 260 SER B N 1
ATOM 4685 C CA . SER B 1 260 ? 19.031 -40 -23.391 1 67 260 SER B CA 1
ATOM 4686 C C . SER B 1 260 ? 17.641 -39.469 -23.672 1 67 260 SER B C 1
ATOM 4688 O O . SER B 1 260 ? 17.172 -38.531 -23 1 67 260 SER B O 1
ATOM 4690 N N . SER B 1 261 ? 16.984 -39.906 -24.719 1 66.19 261 SER B N 1
ATOM 4691 C CA . SER B 1 261 ? 15.711 -39.438 -25.25 1 66.19 261 SER B CA 1
ATOM 4692 C C . SER B 1 261 ? 14.617 -39.469 -24.203 1 66.19 261 SER B C 1
ATOM 4694 O O . SER B 1 261 ? 13.781 -38.562 -24.125 1 66.19 261 SER B O 1
ATOM 4696 N N . GLY B 1 262 ? 14.695 -40.469 -23.281 1 64.88 262 GLY B N 1
ATOM 4697 C CA . GLY B 1 262 ? 13.609 -40.656 -22.328 1 64.88 262 GLY B CA 1
ATOM 4698 C C . GLY B 1 262 ? 13.555 -39.562 -21.281 1 64.88 262 GLY B C 1
ATOM 4699 O O . GLY B 1 262 ? 12.469 -39.125 -20.891 1 64.88 262 GLY B O 1
ATOM 4700 N N . GLU B 1 263 ? 14.734 -39.094 -20.938 1 76.06 263 GLU B N 1
ATOM 4701 C CA . GLU B 1 263 ? 14.758 -38.125 -19.844 1 76.06 263 GLU B CA 1
ATOM 4702 C C . GLU B 1 263 ? 14.883 -36.719 -20.391 1 76.06 263 GLU B C 1
ATOM 4704 O O . GLU B 1 263 ? 14.742 -35.75 -19.625 1 76.06 263 GLU B O 1
ATOM 4709 N N . LYS B 1 264 ? 15.062 -36.656 -21.625 1 80.38 264 LYS B N 1
ATOM 4710 C CA . LYS B 1 264 ? 15.281 -35.344 -22.234 1 80.38 264 LYS B CA 1
ATOM 4711 C C . LYS B 1 264 ? 14.086 -34.406 -22.031 1 80.38 264 LYS B C 1
ATOM 4713 O O . LYS B 1 264 ? 14.25 -33.25 -21.703 1 80.38 264 LYS B O 1
ATOM 4718 N N . LYS B 1 265 ? 12.969 -35.031 -22.203 1 78.56 265 LYS B N 1
ATOM 4719 C CA . LYS B 1 265 ? 11.742 -34.219 -22.062 1 78.56 265 LYS B CA 1
ATOM 4720 C C . LYS B 1 265 ? 11.602 -33.688 -20.641 1 78.56 265 LYS B C 1
ATOM 4722 O O . LYS B 1 265 ? 11.219 -32.531 -20.438 1 78.56 265 LYS B O 1
ATOM 4727 N N . GLU B 1 266 ? 11.953 -34.531 -19.719 1 82.44 266 GLU B N 1
ATOM 4728 C CA . GLU B 1 266 ? 11.844 -34.125 -18.312 1 82.44 266 GLU B CA 1
ATOM 4729 C C . GLU B 1 266 ? 12.828 -33 -17.984 1 82.44 266 GLU B C 1
ATOM 4731 O O . GLU B 1 266 ? 12.469 -32.031 -17.312 1 82.44 266 GLU B O 1
ATOM 4736 N N . PHE B 1 267 ? 13.969 -33.125 -18.516 1 85.25 267 PHE B N 1
ATOM 4737 C CA . PHE B 1 267 ? 14.984 -32.125 -18.203 1 85.25 267 PHE B CA 1
ATOM 4738 C C . PHE B 1 267 ? 14.711 -30.828 -18.953 1 85.25 267 PHE B C 1
ATOM 4740 O O . PHE B 1 267 ? 14.992 -29.75 -18.438 1 85.25 267 PHE B O 1
ATOM 4747 N N . GLN B 1 268 ? 14.109 -30.953 -20.094 1 83.75 268 GLN B N 1
ATOM 4748 C CA . GLN B 1 268 ? 13.656 -29.75 -20.781 1 83.75 268 GLN B CA 1
ATOM 4749 C C . GLN B 1 268 ? 12.57 -29.031 -19.984 1 83.75 268 GLN B C 1
ATOM 4751 O O . GLN B 1 268 ? 12.57 -27.812 -19.891 1 83.75 268 GLN B O 1
ATOM 4756 N N . GLU B 1 269 ? 11.727 -29.797 -19.438 1 85.19 269 GLU B N 1
ATOM 4757 C CA . GLU B 1 269 ? 10.688 -29.219 -18.594 1 85.19 269 GLU B CA 1
ATOM 4758 C C . GLU B 1 269 ? 11.289 -28.562 -17.344 1 85.19 269 GLU B C 1
ATOM 4760 O O . GLU B 1 269 ? 10.883 -27.469 -16.953 1 85.19 269 GLU B O 1
ATOM 4765 N N . TRP B 1 270 ? 12.234 -29.219 -16.75 1 87.88 270 TRP B N 1
ATOM 4766 C CA . TRP B 1 270 ? 12.914 -28.641 -15.594 1 87.88 270 TRP B CA 1
ATOM 4767 C C . TRP B 1 270 ? 13.594 -27.328 -15.953 1 87.88 270 TRP B C 1
ATOM 4769 O O . TRP B 1 270 ? 13.531 -26.359 -15.188 1 87.88 270 TRP B O 1
ATOM 4779 N N . LYS B 1 271 ? 14.258 -27.344 -17.078 1 85.31 271 LYS B N 1
ATOM 4780 C CA . LYS B 1 271 ? 14.906 -26.109 -17.5 1 85.31 271 LYS B CA 1
ATOM 4781 C C . LYS B 1 271 ? 13.898 -24.969 -17.609 1 85.31 271 LYS B C 1
ATOM 4783 O O . LYS B 1 271 ? 14.148 -23.875 -17.109 1 85.31 271 LYS B O 1
ATOM 4788 N N . HIS B 1 272 ? 12.773 -25.219 -18.172 1 83.12 272 HIS B N 1
ATOM 4789 C CA . HIS B 1 272 ? 11.719 -24.219 -18.312 1 83.12 272 HIS B CA 1
ATOM 4790 C C . HIS B 1 272 ? 11.203 -23.766 -16.953 1 83.12 272 HIS B C 1
ATOM 4792 O O . HIS B 1 272 ? 11.023 -22.578 -16.703 1 83.12 272 HIS B O 1
ATOM 4798 N N . ILE B 1 273 ? 10.977 -24.656 -16.062 1 86.69 273 ILE B N 1
ATOM 4799 C CA . ILE B 1 273 ? 10.469 -24.391 -14.711 1 86.69 273 ILE B CA 1
ATOM 4800 C C . ILE B 1 273 ? 11.438 -23.484 -13.969 1 86.69 273 ILE B C 1
ATOM 4802 O O . ILE B 1 273 ? 11.031 -22.469 -13.398 1 86.69 273 ILE B O 1
ATOM 4806 N N . LEU B 1 274 ? 12.703 -23.797 -14.039 1 87.31 274 LEU B N 1
ATOM 4807 C CA . LEU B 1 274 ? 13.727 -23.062 -13.305 1 87.31 274 LEU B CA 1
ATOM 4808 C C . LEU B 1 274 ? 13.93 -21.672 -13.891 1 87.31 274 LEU B C 1
ATOM 4810 O O . LEU B 1 274 ? 14.25 -20.719 -13.172 1 87.31 274 LEU B O 1
ATOM 4814 N N . GLU B 1 275 ? 13.609 -21.484 -15.156 1 79.38 275 GLU B N 1
ATOM 4815 C CA . GLU B 1 275 ? 13.75 -20.203 -15.82 1 79.38 275 GLU B CA 1
ATOM 4816 C C . GLU B 1 275 ? 12.523 -19.312 -15.586 1 79.38 275 GLU B C 1
ATOM 4818 O O . GLU B 1 275 ? 12.625 -18.094 -15.609 1 79.38 275 GLU B O 1
ATOM 4823 N N . SER B 1 276 ? 11.406 -19.938 -15.328 1 77.12 276 SER B N 1
ATOM 4824 C CA . SER B 1 276 ? 10.156 -19.188 -15.352 1 77.12 276 SER B CA 1
ATOM 4825 C C . SER B 1 276 ? 9.602 -18.984 -13.945 1 77.12 276 SER B C 1
ATOM 4827 O O . SER B 1 276 ? 8.844 -18.047 -13.695 1 77.12 276 SER B O 1
ATOM 4829 N N . MET B 1 277 ? 9.953 -19.828 -12.992 1 75.31 277 MET B N 1
ATOM 4830 C CA . MET B 1 277 ? 9.312 -19.797 -11.68 1 75.31 277 MET B CA 1
ATOM 4831 C C . MET B 1 277 ? 10.141 -18.969 -10.695 1 75.31 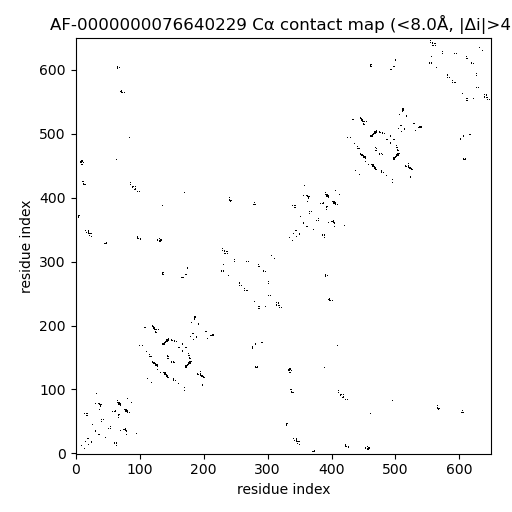277 MET B C 1
ATOM 4833 O O . MET B 1 277 ? 11.367 -19.031 -10.695 1 75.31 277 MET B O 1
ATOM 4837 N N . SER B 1 278 ? 9.445 -18.156 -9.961 1 72.69 278 SER B N 1
ATOM 4838 C CA . SER B 1 278 ? 10.055 -17.562 -8.773 1 72.69 278 SER B CA 1
ATOM 4839 C C . SER B 1 278 ? 10.336 -18.609 -7.711 1 72.69 278 SER B C 1
ATOM 4841 O O . SER B 1 278 ? 9.883 -19.75 -7.824 1 72.69 278 SER B O 1
ATOM 4843 N N . LEU B 1 279 ? 11.172 -18.25 -6.777 1 73.62 279 LEU B N 1
ATOM 4844 C CA . LEU B 1 279 ? 11.531 -19.203 -5.734 1 73.62 279 LEU B CA 1
ATOM 4845 C C . LEU B 1 279 ? 10.297 -19.641 -4.957 1 73.62 279 LEU B C 1
ATOM 4847 O O . LEU B 1 279 ? 10.188 -20.812 -4.555 1 73.62 279 LEU B O 1
ATOM 4851 N N . GLN B 1 280 ? 9.406 -18.719 -4.711 1 70.62 280 GLN B N 1
ATOM 4852 C CA . GLN B 1 280 ? 8.195 -19.062 -3.977 1 70.62 280 GLN B CA 1
ATOM 4853 C C . GLN B 1 280 ? 7.355 -20.078 -4.742 1 70.62 280 GLN B C 1
ATOM 4855 O O . GLN B 1 280 ? 6.84 -21.031 -4.156 1 70.62 280 GLN B O 1
ATOM 4860 N N . ARG B 1 281 ? 7.223 -19.891 -6.055 1 79.12 281 ARG B N 1
ATOM 4861 C CA . ARG B 1 281 ? 6.48 -20.812 -6.898 1 79.12 281 ARG B CA 1
ATOM 4862 C C . ARG B 1 281 ? 7.172 -22.172 -6.957 1 79.12 281 ARG B C 1
ATOM 4864 O O . ARG B 1 281 ? 6.516 -23.219 -6.906 1 79.12 281 ARG B O 1
ATOM 4871 N N . LEU B 1 282 ? 8.5 -22.109 -7.043 1 83.69 282 LEU B N 1
ATOM 4872 C CA . LEU B 1 282 ? 9.273 -23.344 -7.113 1 83.69 282 LEU B CA 1
ATOM 4873 C C . LEU B 1 282 ? 9.109 -24.156 -5.836 1 83.69 282 LEU B C 1
ATOM 4875 O O . LEU B 1 282 ? 8.969 -25.375 -5.895 1 83.69 282 LEU B O 1
ATOM 4879 N N . LYS B 1 283 ? 9.148 -23.469 -4.707 1 80.62 283 LYS B N 1
ATOM 4880 C CA . LYS B 1 283 ? 8.93 -24.141 -3.434 1 80.62 283 LYS B CA 1
ATOM 4881 C C . LYS B 1 283 ? 7.578 -24.859 -3.42 1 80.62 283 LYS B C 1
ATOM 4883 O O . LYS B 1 283 ? 7.504 -26.031 -3.092 1 80.62 283 LYS B O 1
ATOM 4888 N N . LYS B 1 284 ? 6.559 -24.156 -3.801 1 79.12 284 LYS B N 1
ATOM 4889 C CA . LYS B 1 284 ? 5.219 -24.75 -3.814 1 79.12 284 LYS B CA 1
ATOM 4890 C C . LYS B 1 284 ? 5.133 -25.891 -4.809 1 79.12 284 LYS B C 1
ATOM 4892 O O . LYS B 1 284 ? 4.461 -26.891 -4.551 1 79.12 284 LYS B O 1
ATOM 4897 N N . PHE B 1 285 ? 5.809 -25.766 -5.934 1 84.19 285 PHE B N 1
ATOM 4898 C CA . PHE B 1 285 ? 5.82 -26.812 -6.953 1 84.19 285 PHE B CA 1
ATOM 4899 C C . PHE B 1 285 ? 6.473 -28.078 -6.422 1 84.19 285 PHE B C 1
ATOM 4901 O O . PHE B 1 285 ? 5.906 -29.156 -6.527 1 84.19 285 PHE B O 1
ATOM 4908 N N . LEU B 1 286 ? 7.605 -27.875 -5.773 1 84.5 286 LEU B N 1
ATOM 4909 C CA . LEU B 1 286 ? 8.367 -29.031 -5.285 1 84.5 286 LEU B CA 1
ATOM 4910 C C . LEU B 1 286 ? 7.609 -29.75 -4.172 1 84.5 286 LEU B C 1
ATOM 4912 O O . LEU B 1 286 ? 7.734 -30.969 -4.023 1 84.5 286 LEU B O 1
ATOM 4916 N N . GLU B 1 287 ? 6.801 -28.969 -3.486 1 78.5 287 GLU B N 1
ATOM 4917 C CA . GLU B 1 287 ? 6.102 -29.531 -2.342 1 78.5 287 GLU B CA 1
ATOM 4918 C C . GLU B 1 287 ? 4.664 -29.906 -2.699 1 78.5 287 GLU B C 1
ATOM 4920 O O . GLU B 1 287 ? 3.881 -30.281 -1.827 1 78.5 287 GLU B O 1
ATOM 4925 N N . SER B 1 288 ? 4.328 -29.75 -3.936 1 77.56 288 SER B N 1
ATOM 4926 C CA . SER B 1 288 ? 2.979 -30.031 -4.41 1 77.56 288 SER B CA 1
ATOM 4927 C C . SER B 1 288 ? 2.77 -31.531 -4.621 1 77.56 288 SER B C 1
ATOM 4929 O O . SER B 1 288 ? 3.725 -32.25 -4.883 1 77.56 288 SER B O 1
ATOM 4931 N N . ASP B 1 289 ? 1.498 -31.984 -4.484 1 69.06 289 ASP B N 1
ATOM 4932 C CA . ASP B 1 289 ? 1.159 -33.375 -4.738 1 69.06 289 ASP B CA 1
ATOM 4933 C C . ASP B 1 289 ? 0.591 -33.562 -6.145 1 69.06 289 ASP B C 1
ATOM 4935 O O . ASP B 1 289 ? 0.05 -34.625 -6.473 1 69.06 289 ASP B O 1
ATOM 4939 N N . SER B 1 290 ? 0.768 -32.562 -6.945 1 69.19 290 SER B N 1
ATOM 4940 C CA . SER B 1 290 ? 0.278 -32.688 -8.312 1 69.19 290 SER B CA 1
ATOM 4941 C C . SER B 1 290 ? 1.032 -33.75 -9.086 1 69.19 290 SER B C 1
ATOM 4943 O O . SER B 1 290 ? 2.16 -34.125 -8.734 1 69.19 290 SER B O 1
ATOM 4945 N N . GLU B 1 291 ? 0.393 -34.312 -10.047 1 67.5 291 GLU B N 1
ATOM 4946 C CA . GLU B 1 291 ? 1.023 -35.312 -10.898 1 67.5 291 GLU B CA 1
ATOM 4947 C C . GLU B 1 291 ? 2.295 -34.781 -11.547 1 67.5 291 GLU B C 1
ATOM 4949 O O . GLU B 1 291 ? 3.318 -35.469 -11.586 1 67.5 291 GLU B O 1
ATOM 4954 N N . ARG B 1 292 ? 2.176 -33.531 -11.969 1 73.44 292 ARG B N 1
ATOM 4955 C CA . ARG B 1 292 ? 3.32 -32.906 -12.617 1 73.44 292 ARG B CA 1
ATOM 4956 C C . ARG B 1 292 ? 4.504 -32.781 -11.664 1 73.44 292 ARG B C 1
ATOM 4958 O O . ARG B 1 292 ? 5.625 -33.188 -12.016 1 73.44 292 ARG B O 1
ATOM 4965 N N . SER B 1 293 ? 4.23 -32.344 -10.523 1 79.5 293 SER B N 1
ATOM 4966 C CA . SER B 1 293 ? 5.273 -32.188 -9.516 1 79.5 293 SER B CA 1
ATOM 4967 C C . SER B 1 293 ? 5.84 -33.562 -9.102 1 79.5 293 SER B C 1
ATOM 4969 O O . SER B 1 293 ? 7.059 -33.719 -9 1 79.5 293 SER B O 1
ATOM 4971 N N . THR B 1 294 ? 4.945 -34.531 -8.852 1 75.19 294 THR B N 1
ATOM 4972 C CA . THR B 1 294 ? 5.367 -35.875 -8.438 1 75.19 294 THR B CA 1
ATOM 4973 C C . THR B 1 294 ? 6.258 -36.5 -9.5 1 75.19 294 THR B C 1
ATOM 4975 O O . THR B 1 294 ? 7.297 -37.094 -9.18 1 75.19 294 THR B O 1
ATOM 4978 N N . ARG B 1 295 ? 5.832 -36.375 -10.695 1 76.75 295 ARG B N 1
ATOM 4979 C CA . ARG B 1 295 ? 6.594 -36.938 -11.812 1 76.75 295 ARG B CA 1
ATOM 4980 C C . ARG B 1 295 ? 7.977 -36.281 -11.898 1 76.75 295 ARG B C 1
ATOM 4982 O O . ARG B 1 295 ? 8.984 -37 -11.977 1 76.75 295 ARG B O 1
ATOM 4989 N N . LEU B 1 296 ? 8.07 -35.031 -11.812 1 81.88 296 LEU B N 1
ATOM 4990 C CA . LEU B 1 296 ? 9.32 -34.312 -12.031 1 81.88 296 LEU B CA 1
ATOM 4991 C C . LEU B 1 296 ? 10.25 -34.438 -10.82 1 81.88 296 LEU B C 1
ATOM 4993 O O . LEU B 1 296 ? 11.469 -34.375 -10.961 1 81.88 296 LEU B O 1
ATOM 4997 N N . ARG B 1 297 ? 9.711 -34.688 -9.672 1 81.38 297 ARG B N 1
ATOM 4998 C CA . ARG B 1 297 ? 10.516 -34.875 -8.469 1 81.38 297 ARG B CA 1
ATOM 4999 C C . ARG B 1 297 ? 11.383 -36.125 -8.57 1 81.38 297 ARG B C 1
ATOM 5001 O O . ARG B 1 297 ? 12.391 -36.25 -7.863 1 81.38 297 ARG B O 1
ATOM 5008 N N . GLN B 1 298 ? 10.977 -37 -9.414 1 77.12 298 GLN B N 1
ATOM 5009 C CA . GLN B 1 298 ? 11.727 -38.25 -9.578 1 77.12 298 GLN B CA 1
ATOM 5010 C C . GLN B 1 298 ? 13.031 -38 -10.32 1 77.12 298 GLN B C 1
ATOM 5012 O O . GLN B 1 298 ? 13.938 -38.844 -10.289 1 77.12 298 GLN B O 1
ATOM 5017 N N . SER B 1 299 ? 13.156 -36.844 -10.992 1 80.69 299 SER B N 1
ATOM 5018 C CA . SER B 1 299 ? 14.336 -36.5 -11.781 1 80.69 299 SER B CA 1
ATOM 5019 C C . SER B 1 299 ? 14.844 -35.125 -11.43 1 80.69 299 SER B C 1
ATOM 5021 O O . SER B 1 299 ? 15.039 -34.281 -12.312 1 80.69 299 SER B O 1
ATOM 5023 N N . LEU B 1 300 ? 15.195 -34.906 -10.172 1 85.38 300 LEU B N 1
ATOM 5024 C CA . LEU B 1 300 ? 15.68 -33.594 -9.766 1 85.38 300 LEU B CA 1
ATOM 5025 C C . LEU B 1 300 ? 17.016 -33.25 -10.438 1 85.38 300 LEU B C 1
ATOM 5027 O O . LEU B 1 300 ? 17.969 -34.031 -10.344 1 85.38 300 LEU B O 1
ATOM 5031 N N . PRO B 1 301 ? 17.031 -32.156 -11.023 1 85.94 301 PRO B N 1
ATOM 5032 C CA . PRO B 1 301 ? 18.203 -31.844 -11.836 1 85.94 301 PRO B CA 1
ATOM 5033 C C . PRO B 1 301 ? 19.344 -31.203 -11.031 1 85.94 301 PRO B C 1
ATOM 5035 O O . PRO B 1 301 ? 20.359 -30.812 -11.602 1 85.94 301 PRO B O 1
ATOM 5038 N N . PHE B 1 302 ? 19.328 -31.172 -9.758 1 87.88 302 PHE B N 1
ATOM 5039 C CA . PHE B 1 302 ? 20.203 -30.328 -8.953 1 87.88 302 PHE B CA 1
ATOM 5040 C C . PHE B 1 302 ? 21.469 -31.078 -8.578 1 87.88 302 PHE B C 1
ATOM 5042 O O . PHE B 1 302 ? 22.516 -30.469 -8.328 1 87.88 302 PHE B O 1
ATOM 5049 N N . TRP B 1 303 ? 21.531 -32.312 -8.555 1 83.25 303 TRP B N 1
ATOM 5050 C CA . TRP B 1 303 ? 22.562 -33.156 -7.949 1 83.25 303 TRP B CA 1
ATOM 5051 C C . TRP B 1 303 ? 23.906 -32.938 -8.633 1 83.25 303 TRP B C 1
ATOM 5053 O O . TRP B 1 303 ? 24.922 -32.719 -7.961 1 83.25 303 TRP B O 1
ATOM 5063 N N . PRO B 1 304 ? 23.875 -32.844 -9.891 1 82.5 304 PRO B N 1
ATOM 5064 C CA . PRO B 1 304 ? 25.156 -32.781 -10.578 1 82.5 304 PRO B CA 1
ATOM 5065 C C . PRO B 1 304 ? 25.891 -31.453 -10.32 1 82.5 304 PRO B C 1
ATOM 5067 O O . PRO B 1 304 ? 27.109 -31.375 -10.492 1 82.5 304 PRO B O 1
ATOM 5070 N N . VAL B 1 305 ? 25.203 -30.438 -9.93 1 88.12 305 VAL B N 1
ATOM 5071 C CA . VAL B 1 305 ? 25.812 -29.109 -9.867 1 88.12 305 VAL B CA 1
ATOM 5072 C C . VAL B 1 305 ? 26.141 -28.766 -8.422 1 88.12 305 VAL B C 1
ATOM 5074 O O . VAL B 1 305 ? 26.719 -27.703 -8.148 1 88.12 305 VAL B O 1
ATOM 5077 N N . LEU B 1 306 ? 25.859 -29.562 -7.523 1 88.25 306 LEU B N 1
ATOM 5078 C CA . LEU B 1 306 ? 26.031 -29.25 -6.109 1 88.25 306 LEU B CA 1
ATOM 5079 C C . LEU B 1 306 ? 27.516 -29.281 -5.734 1 88.25 306 LEU B C 1
ATOM 5081 O O . LEU B 1 306 ? 28.25 -30.172 -6.156 1 88.25 306 LEU B O 1
ATOM 5085 N N . LYS B 1 307 ? 27.844 -28.25 -4.969 1 87.5 307 LYS B N 1
ATOM 5086 C CA . LYS B 1 307 ? 29.172 -28.219 -4.355 1 87.5 307 LYS B CA 1
ATOM 5087 C C . LYS B 1 307 ? 29.203 -29.062 -3.084 1 87.5 307 LYS B C 1
ATOM 5089 O O . LYS B 1 307 ? 28.156 -29.453 -2.561 1 87.5 307 LYS B O 1
ATOM 5094 N N . ASP B 1 308 ? 30.391 -29.328 -2.594 1 87.19 308 ASP B N 1
ATOM 5095 C CA . ASP B 1 308 ? 30.562 -30.219 -1.449 1 87.19 308 ASP B CA 1
ATOM 5096 C C . ASP B 1 308 ? 29.844 -29.656 -0.217 1 87.19 308 ASP B C 1
ATOM 5098 O O . ASP B 1 308 ? 29.172 -30.406 0.5 1 87.19 308 ASP B O 1
ATOM 5102 N N . ASN B 1 309 ? 30.031 -28.453 -0.007 1 85.75 309 ASN B N 1
ATOM 5103 C CA . ASN B 1 309 ? 29.391 -27.844 1.154 1 85.75 309 ASN B CA 1
ATOM 5104 C C . ASN B 1 309 ? 27.875 -27.875 1.036 1 85.75 309 ASN B C 1
ATOM 5106 O O . ASN B 1 309 ? 27.172 -28.062 2.033 1 85.75 309 ASN B O 1
ATOM 5110 N N . GLU B 1 310 ? 27.375 -27.719 -0.189 1 86.31 310 GLU B N 1
ATOM 5111 C CA . GLU B 1 310 ? 25.938 -27.734 -0.439 1 86.31 310 GLU B CA 1
ATOM 5112 C C . GLU B 1 310 ? 25.359 -29.125 -0.259 1 86.31 310 GLU B C 1
ATOM 5114 O O . GLU B 1 310 ? 24.266 -29.281 0.279 1 86.31 310 GLU B O 1
ATOM 5119 N N . ARG B 1 311 ? 26.141 -30.109 -0.63 1 86 311 ARG B N 1
ATOM 5120 C CA . ARG B 1 311 ? 25.734 -31.5 -0.464 1 86 311 ARG B CA 1
ATOM 5121 C C . ARG B 1 311 ? 25.609 -31.859 1.013 1 86 311 ARG B C 1
ATOM 5123 O O . ARG B 1 311 ? 24.625 -32.5 1.422 1 86 311 ARG B O 1
ATOM 5130 N N . THR B 1 312 ? 26.609 -31.438 1.702 1 85.38 312 THR B N 1
ATOM 5131 C CA . THR B 1 312 ? 26.609 -31.703 3.135 1 85.38 312 THR B CA 1
ATOM 5132 C C . THR B 1 312 ? 25.406 -31.047 3.811 1 85.38 312 THR B C 1
ATOM 5134 O O . THR B 1 312 ? 24.766 -31.656 4.668 1 85.38 312 THR B O 1
ATOM 5137 N N . LYS B 1 313 ? 25.188 -29.875 3.404 1 85.19 313 LYS B N 1
ATOM 5138 C CA . LYS B 1 313 ? 24.062 -29.156 3.975 1 85.19 313 LYS B CA 1
ATOM 5139 C C . LYS B 1 313 ? 22.75 -29.859 3.646 1 85.19 313 LYS B C 1
ATOM 5141 O O . LYS B 1 313 ? 21.859 -29.953 4.496 1 85.19 313 LYS B O 1
ATOM 5146 N N . LEU B 1 314 ? 22.625 -30.234 2.455 1 86.62 314 LEU B N 1
ATOM 5147 C CA . LEU B 1 314 ? 21.406 -30.938 2.031 1 86.62 314 LEU B CA 1
ATOM 5148 C C . LEU B 1 314 ? 21.203 -32.219 2.854 1 86.62 314 LEU B C 1
ATOM 5150 O O . LEU B 1 314 ? 20.078 -32.5 3.283 1 86.62 314 LEU B O 1
ATOM 5154 N N . GLU B 1 315 ? 22.25 -32.969 3.076 1 84 315 GLU B N 1
ATOM 5155 C CA . GLU B 1 315 ? 22.156 -34.188 3.854 1 84 315 GLU B CA 1
ATOM 5156 C C . GLU B 1 315 ? 21.75 -33.906 5.297 1 84 315 GLU B C 1
ATOM 5158 O O . GLU B 1 315 ? 20.984 -34.656 5.891 1 84 315 GLU B O 1
ATOM 5163 N N . LYS B 1 316 ? 22.297 -32.875 5.77 1 84.25 316 LYS B N 1
ATOM 5164 C CA . LYS B 1 316 ? 21.938 -32.5 7.125 1 84.25 316 LYS B CA 1
ATOM 5165 C C . LYS B 1 316 ? 20.453 -32.125 7.207 1 84.25 316 LYS B C 1
ATOM 5167 O O . LYS B 1 316 ? 19.766 -32.531 8.148 1 84.25 316 LYS B O 1
ATOM 5172 N N . LEU B 1 317 ? 20.047 -31.328 6.215 1 82.81 317 LEU B N 1
ATOM 5173 C CA . LEU B 1 317 ? 18.656 -30.906 6.176 1 82.81 317 LEU B CA 1
ATOM 5174 C C . LEU B 1 317 ? 17.719 -32.125 6.059 1 82.81 317 LEU B C 1
ATOM 5176 O O . LEU B 1 317 ? 16.656 -32.156 6.672 1 82.81 317 LEU B O 1
ATOM 5180 N N . LYS B 1 318 ? 18.109 -33.156 5.348 1 80.69 318 LYS B N 1
ATOM 5181 C CA . LYS B 1 318 ? 17.297 -34.375 5.164 1 80.69 318 LYS B CA 1
ATOM 5182 C C . LYS B 1 318 ? 17.219 -35.188 6.453 1 80.69 318 LYS B C 1
ATOM 5184 O O . LYS B 1 318 ? 16.172 -35.719 6.785 1 80.69 318 LYS B O 1
ATOM 5189 N N . SER B 1 319 ? 18.344 -35.188 7.137 1 76.94 319 SER B N 1
ATOM 5190 C CA . SER B 1 319 ? 18.422 -35.938 8.375 1 76.94 319 SER B CA 1
ATOM 5191 C C . SER B 1 319 ? 17.578 -35.312 9.469 1 76.94 319 SER B C 1
ATOM 5193 O O . SER B 1 319 ? 16.922 -36 10.258 1 76.94 319 SER B O 1
ATOM 5195 N N . GLU B 1 320 ? 17.594 -34.062 9.555 1 71.56 320 GLU B N 1
ATOM 5196 C CA . GLU B 1 320 ? 16.828 -33.344 10.57 1 71.56 320 GLU B CA 1
ATOM 5197 C C . GLU B 1 320 ? 15.328 -33.531 10.375 1 71.56 320 GLU B C 1
ATOM 5199 O O . GLU B 1 320 ? 14.578 -33.562 11.352 1 71.56 320 GLU B O 1
ATOM 5204 N N . ARG B 1 321 ? 14.992 -33.562 9.211 1 66.88 321 ARG B N 1
ATOM 5205 C CA . ARG B 1 321 ? 13.562 -33.656 8.93 1 66.88 321 ARG B CA 1
ATOM 5206 C C . ARG B 1 321 ? 13.086 -35.094 9.102 1 66.88 321 ARG B C 1
ATOM 5208 O O . ARG B 1 321 ? 11.93 -35.344 9.445 1 66.88 321 ARG B O 1
ATOM 5215 N N . LYS B 1 322 ? 13.859 -36.156 8.844 1 64.88 322 LYS B N 1
ATOM 5216 C CA . LYS B 1 322 ? 13.508 -37.531 9.109 1 64.88 322 LYS B CA 1
ATOM 5217 C C . LYS B 1 322 ? 13.305 -37.781 10.602 1 64.88 322 LYS B C 1
ATOM 5219 O O . LYS B 1 322 ? 12.445 -38.562 11.008 1 64.88 322 LYS B O 1
ATOM 5224 N N . ASP B 1 323 ? 14.117 -36.969 11.32 1 55.78 323 ASP B N 1
ATOM 5225 C CA . ASP B 1 323 ? 14.016 -37.125 12.766 1 55.78 323 ASP B CA 1
ATOM 5226 C C . ASP B 1 323 ? 12.758 -36.438 13.305 1 55.78 323 ASP B C 1
ATOM 5228 O O . ASP B 1 323 ? 12.234 -36.844 14.352 1 55.78 323 ASP B O 1
ATOM 5232 N N . HIS B 1 324 ? 12.367 -35.406 12.648 1 50.53 324 HIS B N 1
ATOM 5233 C CA . HIS B 1 324 ? 11.234 -34.656 13.18 1 50.53 324 HIS B CA 1
ATOM 5234 C C . HIS B 1 324 ? 9.922 -35.156 12.578 1 50.53 324 HIS B C 1
ATOM 5236 O O . HIS B 1 324 ? 8.844 -34.719 12.984 1 50.53 324 HIS B O 1
ATOM 5242 N N . GLU B 1 325 ? 9.82 -35.844 11.586 1 45.97 325 GLU B N 1
ATOM 5243 C CA . GLU B 1 325 ? 8.57 -36.469 11.156 1 45.97 325 GLU B CA 1
ATOM 5244 C C . GLU B 1 325 ? 8.469 -37.906 11.641 1 45.97 325 GLU B C 1
ATOM 5246 O O . GLU B 1 325 ? 9.469 -38.625 11.664 1 45.97 325 GLU B O 1
#

pLDDT: mean 81.69, std 15.93, range [18.33, 97.88]

Nearest PDB structures (foldseek):
  3e6m-assembly1_A  TM=5.745E-01  e=3.173E-02  Ruegeria pomeroyi
  2rdp-assembly1_A-2  TM=6.266E-01  e=4.206E-02  Geobacillus stearothermophilus
  7kfq-assembly1_A  TM=5.896E-01  e=5.318E-02  Variovorax paradoxus
  3e6m-assembly2_C  TM=5.549E-01  e=6.123E-02  Ruegeria pomeroyi
  4jba-assembly1_B  TM=6.958E-01  e=5.564E-01  Escherichia coli K-12